Protein AF-A0AA39GQQ8-F1 (afdb_monomer_lite)

Radius of gyration: 33.59 Å; chains: 1; bounding box: 90×78×102 Å

Foldseek 3Di:
DPVVVVVVVVCVVPPPPPPVPLPQPAAEDEDQQFPDWDAAQFWIKTATDPVCCVPPLPVQFQKKKKKWWAFLAPPWDIDIDIDGCVVCSVVNIDMDGRGHGFTKTWIKIKMWTHDPRHIYIYMDIAMFHHHHPVRDTDPDQKDPWDFPDFAFFKTKIKIKGNDCHWKKKWKWQDDWPDDTADIDIDIDNHIDIDIDMGGRHHGFTWSFWIKIKMFRQGWDATPVGDIDGGHIDIDIDDGGRTHYDPPPPDDDDDDDDDDDDDDPPDPVVVVVVVVVLVPDPPDDDQDDLVNLVVVVVPDDPVCVLVQCVGPNSVPSNLVVLQLAWAWEWEWEPVDPLIKIWIFTDGPNHGPDIAAPVCVVVDQLLSHAHAEYEHDDDPDDPRIDRDDLVRVCVSCVSNHDPDAHAYEYADQDDPSCLPDAHQEYEYEYDPPDDLVSCQVSLVSNLPHLRHAYYAYHDDRPCVSCLVSVLSNLLHPRHQEYEDHADDPVSVVSSQVSCVVSPDLRHAYEHEDDPVVVVVCPDCVQVDDPDDDDDDDDDDDDDDDPPPDDPDHPHDHD

Sequence (556 aa):
MAPRLLILAIFLLFSPSEASVRYNQRLFVQTRAISFTDPTKHGFRIILDDDFLKNHLAPTLLPTLYVSAIPLKAGDPTVSRVIYPDTVNEEKQVTLNDLRERSWYFVCIEWENFNRHNETTGADCRVFRTLDRFGKSADSVVSDIEVADATSQLMTFRLRAHVDFPVRVSVSLQGGQAPLPATQNFVFRDSADLDVIFPFLRQDTNYGRLCVLEEPLVNGFTAMGRLVSGLRTEKCYFNDLKTKDYDIHTVVEASAFKSANSATFAALPLLALIAFVMTNSQQLPELSREIVERILLYVPRNELCKVFDVPNFADVARELFAERYDLQVTVNCNQTPWLFDFGLWDKEELENSIAPERFRSYRWKWLTLKKIKLTDFLHSLNCCPLEKSEFNRYIGQSVKTAPIDFVAEQPIPDFFHPLSFRSIKLVRKPNHADDTYKEFLKTQADSELLEKLEFVGEVDIQQFTDVLLKLFERPNFKELVLSTYDSELNQNLARSWLNCRDSSKTVQVPLSGDAFVELESPEFTSAPVAERNDRPSRLYDIDDNVISRNPRFRAS

Structure (mmCIF, N/CA/C/O backbone):
data_AF-A0AA39GQQ8-F1
#
_entry.id   AF-A0AA39GQQ8-F1
#
loop_
_atom_site.group_PDB
_atom_site.id
_atom_site.type_symbol
_atom_site.label_atom_id
_atom_site.label_alt_id
_atom_site.label_comp_id
_atom_site.label_asym_id
_atom_site.label_entity_id
_atom_site.label_seq_id
_atom_site.pdbx_PDB_ins_code
_atom_site.Cartn_x
_atom_site.Cartn_y
_atom_site.Cartn_z
_atom_site.occupancy
_atom_site.B_iso_or_equiv
_atom_site.auth_seq_id
_atom_site.auth_comp_id
_atom_site.auth_asym_id
_atom_site.auth_atom_id
_atom_site.pdbx_PDB_model_num
ATOM 1 N N . MET A 1 1 ? 2.060 45.130 -52.713 1.00 52.31 1 MET A N 1
ATOM 2 C CA . MET A 1 1 ? 1.960 43.649 -52.716 1.00 52.31 1 MET A CA 1
ATOM 3 C C . MET A 1 1 ? 2.765 42.968 -51.601 1.00 52.31 1 MET A C 1
ATOM 5 O O . MET A 1 1 ? 2.331 41.921 -51.147 1.00 52.31 1 MET A O 1
ATOM 9 N N . ALA A 1 2 ? 3.842 43.571 -51.080 1.00 52.16 2 ALA A N 1
ATOM 10 C CA . ALA A 1 2 ? 4.664 43.005 -49.998 1.00 52.16 2 ALA A CA 1
ATOM 11 C C . ALA A 1 2 ? 3.980 42.728 -48.628 1.00 52.16 2 ALA A C 1
ATOM 13 O O . ALA A 1 2 ? 4.310 41.711 -48.023 1.00 52.16 2 ALA A O 1
ATOM 14 N N . PRO A 1 3 ? 3.008 43.522 -48.119 1.00 54.03 3 PRO A N 1
ATOM 15 C CA . PRO A 1 3 ? 2.507 43.303 -46.754 1.00 54.03 3 PRO A CA 1
ATOM 16 C C . PRO A 1 3 ? 1.564 42.095 -46.624 1.00 54.03 3 PRO A C 1
ATOM 18 O O . PRO A 1 3 ? 1.388 41.570 -45.531 1.00 54.03 3 PRO A O 1
ATOM 21 N N . ARG A 1 4 ? 0.981 41.610 -47.731 1.00 50.81 4 ARG A N 1
ATOM 22 C CA . ARG A 1 4 ? 0.087 40.436 -47.715 1.00 50.81 4 ARG A CA 1
ATOM 23 C C . ARG A 1 4 ? 0.847 39.108 -47.658 1.00 50.81 4 ARG A C 1
ATOM 25 O O . ARG A 1 4 ? 0.346 38.162 -47.067 1.00 50.81 4 ARG A O 1
ATOM 32 N N . LEU A 1 5 ? 2.060 39.058 -48.213 1.00 57.44 5 LEU A N 1
ATOM 33 C CA . LEU A 1 5 ? 2.944 37.888 -48.137 1.00 57.44 5 LEU A CA 1
ATOM 34 C C . LEU A 1 5 ? 3.546 37.716 -46.737 1.00 57.44 5 LEU A C 1
ATOM 36 O O . LEU A 1 5 ? 3.676 36.590 -46.269 1.00 57.44 5 LEU A O 1
ATOM 40 N N . LEU A 1 6 ? 3.831 38.823 -46.041 1.00 62.25 6 LEU A N 1
ATOM 41 C CA . LEU A 1 6 ? 4.349 38.784 -44.672 1.00 62.25 6 LEU A CA 1
ATOM 42 C C . LEU A 1 6 ? 3.300 38.254 -43.678 1.00 62.25 6 LEU A C 1
ATOM 44 O O . LEU A 1 6 ? 3.618 37.431 -42.829 1.00 62.25 6 LEU A O 1
ATOM 48 N N . ILE A 1 7 ? 2.036 38.667 -43.824 1.00 66.56 7 ILE A N 1
ATOM 49 C CA . ILE A 1 7 ? 0.934 38.193 -42.970 1.00 66.56 7 ILE A CA 1
ATOM 50 C C . ILE A 1 7 ? 0.663 36.697 -43.194 1.00 66.56 7 ILE A C 1
ATOM 52 O O . ILE A 1 7 ? 0.421 35.976 -42.231 1.00 66.56 7 ILE A O 1
ATOM 56 N N . LEU A 1 8 ? 0.764 36.208 -44.435 1.00 57.41 8 LEU A N 1
ATOM 57 C CA . LEU A 1 8 ? 0.582 34.785 -44.742 1.00 57.41 8 LEU A CA 1
ATOM 58 C C . LEU A 1 8 ? 1.732 33.916 -44.205 1.00 57.41 8 LEU A C 1
ATOM 60 O O . LEU A 1 8 ? 1.489 32.823 -43.702 1.00 57.41 8 LEU A O 1
ATOM 64 N N . ALA A 1 9 ? 2.971 34.415 -44.265 1.00 61.28 9 ALA A N 1
ATOM 65 C CA . ALA A 1 9 ? 4.133 33.731 -43.699 1.00 61.28 9 ALA A CA 1
ATOM 66 C C . ALA A 1 9 ? 4.067 33.662 -42.163 1.00 61.28 9 ALA A C 1
ATOM 68 O O . ALA A 1 9 ? 4.388 32.631 -41.581 1.00 61.28 9 ALA A O 1
ATOM 69 N N . ILE A 1 10 ? 3.584 34.725 -41.512 1.00 64.50 10 ILE A N 1
ATOM 70 C CA . ILE A 1 10 ? 3.362 34.750 -40.060 1.00 64.50 10 ILE A CA 1
ATOM 71 C C . ILE A 1 10 ? 2.230 33.781 -39.681 1.00 64.50 10 ILE A C 1
ATOM 73 O O . ILE A 1 10 ? 2.395 32.997 -38.756 1.00 64.50 10 ILE A O 1
ATOM 77 N N . PHE A 1 11 ? 1.126 33.725 -40.433 1.00 54.22 11 PHE A N 1
ATOM 78 C CA . PHE A 1 11 ? 0.052 32.757 -40.161 1.00 54.22 11 PHE A CA 1
ATOM 79 C C . PHE A 1 11 ? 0.478 31.290 -40.335 1.00 54.22 11 PHE A C 1
ATOM 81 O O . PHE A 1 11 ? -0.008 30.444 -39.595 1.00 54.22 11 PHE A O 1
ATOM 88 N N . LEU A 1 12 ? 1.406 30.988 -41.250 1.00 54.75 12 LEU A N 1
ATOM 89 C CA . LEU A 1 12 ? 1.968 29.639 -41.418 1.00 54.75 12 LEU A CA 1
ATOM 90 C C . LEU A 1 12 ? 3.014 29.279 -40.347 1.00 54.75 12 LEU A C 1
ATOM 92 O O . LEU A 1 12 ? 3.186 28.103 -40.036 1.00 54.75 12 LEU A O 1
ATOM 96 N N . LEU A 1 13 ? 3.689 30.273 -39.758 1.00 53.31 13 LEU A N 1
ATOM 97 C CA . LEU A 1 13 ? 4.627 30.084 -38.642 1.00 53.31 13 LEU A CA 1
ATOM 98 C C . LEU A 1 13 ? 3.926 29.999 -37.273 1.00 53.31 13 LEU A C 1
ATOM 100 O O . LEU A 1 13 ? 4.504 29.454 -36.338 1.00 53.31 13 LEU A O 1
ATOM 104 N N . PHE A 1 14 ? 2.694 30.511 -37.161 1.00 48.62 14 PHE A N 1
ATOM 105 C CA . PHE A 1 14 ? 1.877 30.482 -35.939 1.00 48.62 14 PHE A CA 1
ATOM 106 C C . PHE A 1 14 ? 0.667 29.544 -36.008 1.00 48.62 14 PHE A C 1
ATOM 108 O O . PHE A 1 14 ? -0.090 29.468 -35.040 1.00 48.62 14 PHE A O 1
ATOM 115 N N . SER A 1 15 ? 0.468 28.803 -37.102 1.00 39.72 15 SER A N 1
ATOM 116 C CA . SER A 1 15 ? -0.412 27.636 -37.056 1.00 39.72 15 SER A CA 1
ATOM 117 C C . SER A 1 15 ? 0.171 26.659 -36.034 1.00 39.72 15 SER A C 1
ATOM 119 O O . SER A 1 15 ? 1.296 26.200 -36.248 1.00 39.72 15 SER A O 1
ATOM 121 N N . PRO A 1 16 ? -0.538 26.340 -34.934 1.00 38.41 16 PRO A N 1
ATOM 122 C CA . PRO A 1 16 ? -0.115 25.256 -34.074 1.00 38.41 16 PRO A CA 1
ATOM 123 C C . PRO A 1 16 ? -0.093 24.023 -34.967 1.00 38.41 16 PRO A C 1
ATOM 125 O O . PRO A 1 16 ? -1.130 23.561 -35.446 1.00 38.41 16 PRO A O 1
ATOM 128 N N . SER A 1 17 ? 1.099 23.506 -35.246 1.00 39.16 17 SER A N 1
ATOM 129 C CA . SER A 1 17 ? 1.215 22.106 -35.580 1.00 39.16 17 SER A CA 1
ATOM 130 C C . SER A 1 17 ? 0.754 21.374 -34.329 1.00 39.16 17 SER A C 1
ATOM 132 O O . SER A 1 17 ? 1.540 21.045 -33.444 1.00 39.16 17 SER A O 1
ATOM 134 N N . GLU A 1 18 ? -0.548 21.113 -34.248 1.00 36.72 18 GLU A N 1
ATOM 135 C CA . GLU A 1 18 ? -1.034 19.931 -33.566 1.00 36.72 18 GLU A CA 1
ATOM 136 C C . GLU A 1 18 ? -0.432 18.753 -34.334 1.00 36.72 18 GLU A C 1
ATOM 138 O O . GLU A 1 18 ? -1.057 18.100 -35.169 1.00 36.72 18 GLU A O 1
ATOM 143 N N . ALA A 1 19 ? 0.846 18.488 -34.063 1.00 31.02 19 ALA A N 1
ATOM 144 C CA . ALA A 1 19 ? 1.326 17.137 -34.031 1.00 31.02 19 ALA A CA 1
ATOM 145 C C . ALA A 1 19 ? 0.421 16.460 -33.004 1.00 31.02 19 ALA A C 1
ATOM 147 O O . ALA A 1 19 ? 0.676 16.479 -31.803 1.00 31.02 19 ALA A O 1
ATOM 148 N N . SER A 1 20 ? -0.698 15.924 -33.495 1.00 36.12 20 SER A N 1
ATOM 149 C CA . SER A 1 20 ? -1.361 14.790 -32.891 1.00 36.12 20 SER A CA 1
ATOM 150 C C . SER A 1 20 ? -0.263 13.755 -32.778 1.00 36.12 20 SER A C 1
ATOM 152 O O . SER A 1 20 ? 0.023 13.002 -33.712 1.00 36.12 20 SER A O 1
ATOM 154 N N . VAL A 1 21 ? 0.431 13.776 -31.647 1.00 36.12 21 VAL A N 1
ATOM 155 C CA . VAL A 1 21 ? 1.201 12.630 -31.257 1.00 36.12 21 VAL A CA 1
ATOM 156 C C . VAL A 1 21 ? 0.129 11.602 -30.962 1.00 36.12 21 VAL A C 1
ATOM 158 O O . VAL A 1 21 ? -0.447 11.568 -29.878 1.00 36.12 21 VAL A O 1
ATOM 161 N N . ARG A 1 22 ? -0.219 10.818 -31.985 1.00 36.78 22 ARG A N 1
ATOM 162 C CA . ARG A 1 22 ? -0.913 9.545 -31.838 1.00 36.78 22 ARG A CA 1
ATOM 163 C C . ARG A 1 22 ? 0.037 8.610 -31.091 1.00 36.78 22 ARG A C 1
ATOM 165 O O . ARG A 1 22 ? 0.513 7.626 -31.639 1.00 36.78 22 ARG A O 1
ATOM 172 N N . TYR A 1 23 ? 0.376 8.954 -29.852 1.00 40.44 23 TYR A N 1
ATOM 173 C CA . TYR A 1 23 ? 0.745 7.947 -28.887 1.00 40.44 23 TYR A CA 1
ATOM 174 C C . TYR A 1 23 ? -0.540 7.161 -28.673 1.00 40.44 23 TYR A C 1
ATOM 176 O O . TYR A 1 23 ? -1.532 7.717 -28.202 1.00 40.44 23 TYR A O 1
ATOM 184 N N . ASN A 1 24 ? -0.539 5.900 -29.099 1.00 46.16 24 ASN A N 1
ATOM 185 C CA . ASN A 1 24 ? -1.505 4.907 -28.655 1.00 46.16 24 ASN A CA 1
ATOM 186 C C . ASN A 1 24 ? -1.474 4.915 -27.119 1.00 46.16 24 ASN A C 1
ATOM 188 O O . ASN A 1 24 ? -0.644 4.248 -26.505 1.00 46.16 24 ASN A O 1
ATOM 192 N N . GLN A 1 25 ? -2.308 5.735 -26.479 1.00 54.31 25 GLN A N 1
ATOM 193 C CA . GLN A 1 25 ? -2.474 5.676 -25.037 1.00 54.31 25 GLN A CA 1
ATOM 194 C C . GLN A 1 25 ? -3.089 4.314 -24.740 1.00 54.31 25 GLN A C 1
ATOM 196 O O . GLN A 1 25 ? -4.201 4.022 -25.181 1.00 54.31 25 GLN A O 1
ATOM 201 N N . ARG A 1 26 ? -2.339 3.470 -24.028 1.00 66.38 26 ARG A N 1
ATOM 202 C CA . ARG A 1 26 ? -2.846 2.198 -23.523 1.00 66.38 26 ARG A CA 1
ATOM 203 C C . ARG A 1 26 ? -3.948 2.497 -22.519 1.00 66.38 26 ARG A C 1
ATOM 205 O O . ARG A 1 26 ? -3.673 2.919 -21.399 1.00 66.38 26 ARG A O 1
ATOM 212 N N . LEU A 1 27 ? -5.195 2.316 -22.930 1.00 78.00 27 LEU A N 1
ATOM 213 C CA . LEU A 1 27 ? -6.349 2.543 -22.074 1.00 78.00 27 LEU A CA 1
ATOM 214 C C . LEU A 1 27 ? -6.489 1.355 -21.119 1.00 78.00 27 LEU A C 1
ATOM 216 O O . LEU A 1 27 ? -6.620 0.212 -21.561 1.00 78.00 27 LEU A O 1
ATOM 220 N N . PHE A 1 28 ? -6.470 1.616 -19.813 1.00 80.75 28 PHE A N 1
ATOM 221 C CA . PHE A 1 28 ? -6.793 0.587 -18.832 1.00 80.75 28 PHE A CA 1
ATOM 222 C C . PHE A 1 28 ? -8.311 0.431 -18.726 1.00 80.75 28 PHE A C 1
ATOM 224 O O . PHE A 1 28 ? -9.026 1.404 -18.490 1.00 80.75 28 PHE A O 1
ATOM 231 N N . VAL A 1 29 ? -8.798 -0.794 -18.891 1.00 82.94 29 VAL A N 1
ATOM 232 C CA . VAL A 1 29 ? -10.215 -1.132 -18.815 1.00 82.94 29 VAL A CA 1
ATOM 233 C C . VAL A 1 29 ? -10.417 -2.093 -17.653 1.00 82.94 29 VAL A C 1
ATOM 235 O O . VAL A 1 29 ? -9.929 -3.222 -17.664 1.00 82.94 29 VAL A O 1
ATOM 238 N N . GLN A 1 30 ? -11.161 -1.645 -16.644 1.00 82.00 30 GLN A N 1
ATOM 239 C CA . GLN A 1 30 ? -11.599 -2.513 -15.561 1.00 82.00 30 GLN A CA 1
ATOM 240 C C . GLN A 1 30 ? -12.846 -3.268 -16.024 1.00 82.00 30 GLN A C 1
ATOM 242 O O . GLN A 1 30 ? -13.908 -2.686 -16.235 1.00 82.00 30 GLN A O 1
ATOM 247 N N . THR A 1 31 ? -12.717 -4.572 -16.237 1.00 86.56 31 THR A N 1
ATOM 248 C CA . THR A 1 31 ? -13.817 -5.443 -16.663 1.00 86.56 31 THR A CA 1
ATOM 249 C C . THR A 1 31 ? -13.710 -6.769 -15.940 1.00 86.56 31 THR A C 1
ATOM 251 O O . THR A 1 31 ? -12.617 -7.241 -15.636 1.00 86.56 31 THR A O 1
ATOM 254 N N . ARG A 1 32 ? -14.865 -7.358 -15.638 1.00 91.56 32 ARG A N 1
ATOM 255 C CA . ARG A 1 32 ? -14.950 -8.680 -15.036 1.00 91.56 32 ARG A CA 1
ATOM 256 C C . ARG A 1 32 ? -14.588 -9.727 -16.089 1.00 91.56 32 ARG A C 1
ATOM 258 O O . ARG A 1 32 ? -15.386 -9.984 -16.979 1.00 91.56 32 ARG A O 1
ATOM 265 N N . ALA A 1 33 ? -13.404 -10.318 -15.980 1.00 91.56 33 ALA A N 1
ATOM 266 C CA . ALA A 1 33 ? -12.956 -11.376 -16.884 1.00 91.56 33 ALA A CA 1
ATOM 267 C C . ALA A 1 33 ? -13.281 -12.773 -16.339 1.00 91.56 33 ALA A C 1
ATOM 269 O O . ALA A 1 33 ? -13.538 -13.696 -17.109 1.00 91.56 33 ALA A O 1
ATOM 270 N N . ILE A 1 34 ? -13.296 -12.934 -15.012 1.00 92.56 34 ILE A N 1
ATOM 271 C CA . ILE A 1 34 ? -13.570 -14.209 -14.349 1.00 92.56 34 ILE A CA 1
ATOM 272 C C . ILE A 1 34 ? -15.077 -14.325 -14.092 1.00 92.56 34 ILE A C 1
ATOM 274 O O . ILE A 1 34 ? -15.651 -13.607 -13.256 1.00 92.56 34 ILE A O 1
ATOM 278 N N . SER A 1 35 ? -15.729 -15.272 -14.762 1.00 92.62 35 SER A N 1
ATOM 279 C CA . SER A 1 35 ? -17.107 -15.642 -14.436 1.00 92.62 35 SER A CA 1
ATOM 280 C C . SER A 1 35 ? -17.116 -16.472 -13.154 1.00 92.62 35 SER A C 1
ATOM 282 O O . SER A 1 35 ? -17.633 -16.020 -12.122 1.00 92.62 35 SER A O 1
ATOM 284 N N . PHE A 1 36 ? -16.432 -17.619 -13.201 1.00 91.00 36 PHE A N 1
ATOM 285 C CA . PHE A 1 36 ? -16.358 -18.623 -12.142 1.00 91.00 36 PHE A CA 1
ATOM 286 C C . PHE A 1 36 ? -14.981 -19.301 -12.122 1.00 91.00 36 PHE A C 1
ATOM 288 O O . PHE A 1 36 ? -14.338 -19.427 -13.161 1.00 91.00 36 PHE A O 1
ATOM 295 N N . THR A 1 37 ? -14.548 -19.778 -10.955 1.00 92.56 37 THR A N 1
ATOM 296 C CA . THR A 1 37 ? -13.305 -20.545 -10.804 1.00 92.56 37 THR A CA 1
ATOM 297 C C . THR A 1 37 ? -13.603 -21.845 -10.077 1.00 92.56 37 THR A C 1
ATOM 299 O O . THR A 1 37 ? -14.074 -21.822 -8.943 1.00 92.56 37 THR A O 1
ATOM 302 N N . ASP A 1 38 ? -13.288 -22.966 -10.718 1.00 92.81 38 ASP A N 1
ATOM 303 C CA . ASP A 1 38 ? -13.370 -24.304 -10.146 1.00 92.81 38 ASP A CA 1
ATOM 304 C C . ASP A 1 38 ? -11.991 -24.715 -9.589 1.00 92.81 38 ASP A C 1
ATOM 306 O O . ASP A 1 38 ? -11.040 -24.908 -10.361 1.00 92.81 38 ASP A O 1
ATOM 310 N N . PRO A 1 39 ? -11.811 -24.779 -8.259 1.00 93.94 39 PRO A N 1
ATOM 311 C CA . PRO A 1 39 ? -10.553 -25.199 -7.664 1.00 93.94 39 PRO A CA 1
ATOM 312 C C . PRO A 1 39 ? -10.330 -26.700 -7.853 1.00 93.94 39 PRO A C 1
ATOM 314 O O . PRO A 1 39 ? -11.209 -27.522 -7.628 1.00 93.94 39 PRO A O 1
ATOM 317 N N . THR A 1 40 ? -9.099 -27.072 -8.185 1.00 93.94 40 THR A N 1
ATOM 318 C CA . THR A 1 40 ? -8.633 -28.464 -8.211 1.00 93.94 40 THR A CA 1
ATOM 319 C C . THR A 1 40 ? -7.599 -28.677 -7.101 1.00 93.94 40 THR A C 1
ATOM 321 O O . THR A 1 40 ? -7.210 -27.732 -6.410 1.00 93.94 40 THR A O 1
ATOM 324 N N . LYS A 1 41 ? -7.127 -29.915 -6.904 1.00 92.69 41 LYS A N 1
ATOM 325 C CA . LYS A 1 41 ? -6.067 -30.201 -5.919 1.00 92.69 41 LYS A CA 1
ATOM 326 C C . LYS A 1 41 ? -4.773 -29.442 -6.213 1.00 92.69 41 LYS A C 1
ATOM 328 O O . LYS A 1 41 ? -4.154 -28.917 -5.299 1.00 92.69 41 LYS A O 1
ATOM 333 N N . HIS A 1 42 ? -4.400 -29.334 -7.486 1.00 93.75 42 HIS A N 1
ATOM 334 C CA . HIS A 1 42 ? -3.113 -28.769 -7.905 1.00 93.75 42 HIS A CA 1
ATOM 335 C C . HIS A 1 42 ? -3.265 -27.558 -8.821 1.00 93.75 42 HIS A C 1
ATOM 337 O O . HIS A 1 42 ? -2.403 -27.306 -9.661 1.00 93.75 42 HIS A O 1
ATOM 343 N N . GLY A 1 43 ? -4.375 -26.828 -8.730 1.00 94.56 43 GLY A N 1
ATOM 344 C CA . GLY A 1 43 ? -4.692 -25.872 -9.779 1.00 94.56 43 GLY A CA 1
ATOM 345 C C . GLY A 1 43 ? -6.074 -25.249 -9.707 1.00 94.56 43 GLY A C 1
ATOM 346 O O . GLY A 1 43 ? -6.845 -25.514 -8.787 1.00 94.56 43 GLY A O 1
ATOM 347 N N . PHE A 1 44 ? -6.411 -24.499 -10.749 1.00 95.25 44 PHE A N 1
ATOM 348 C CA . PHE A 1 44 ? -7.706 -23.860 -10.948 1.00 95.25 44 PHE A CA 1
ATOM 349 C C . PHE A 1 44 ? -8.154 -24.016 -12.399 1.00 95.25 44 PHE A C 1
ATOM 351 O O . PHE A 1 44 ? -7.365 -23.803 -13.320 1.00 95.25 44 PHE A O 1
ATOM 358 N N . ARG A 1 45 ? -9.433 -24.325 -12.605 1.00 93.62 45 ARG A N 1
ATOM 359 C CA . ARG A 1 45 ? -10.111 -24.218 -13.897 1.00 93.62 45 ARG A CA 1
ATOM 360 C C . ARG A 1 45 ? -10.970 -22.957 -13.873 1.00 93.62 45 ARG A C 1
ATOM 362 O O . ARG A 1 45 ? -11.980 -22.885 -13.186 1.00 93.62 45 ARG A O 1
ATOM 369 N N . ILE A 1 46 ? -10.529 -21.940 -14.594 1.00 94.19 46 ILE A N 1
ATOM 370 C CA . ILE A 1 46 ? -11.117 -20.602 -14.617 1.00 94.19 46 ILE A CA 1
ATOM 371 C C . ILE A 1 46 ? -12.027 -20.513 -15.836 1.00 94.19 46 ILE A C 1
ATOM 373 O O . ILE A 1 46 ? -11.566 -20.712 -16.954 1.00 94.19 46 ILE A O 1
ATOM 377 N N . ILE A 1 47 ? -13.304 -20.214 -15.628 1.00 92.38 47 ILE A N 1
ATOM 378 C CA . ILE A 1 47 ? -14.285 -19.974 -16.687 1.00 92.38 47 ILE A CA 1
ATOM 379 C C . ILE A 1 47 ? -14.360 -18.466 -16.922 1.00 92.38 47 ILE A C 1
ATOM 381 O O . ILE A 1 47 ? -14.614 -17.690 -15.992 1.00 92.38 47 ILE A O 1
ATOM 385 N N . LEU A 1 48 ? -14.124 -18.058 -18.166 1.00 92.50 48 LEU A N 1
ATOM 386 C CA . LEU A 1 48 ? -14.128 -16.657 -18.565 1.00 92.50 48 LEU A CA 1
ATOM 387 C C . LEU A 1 48 ? -15.555 -16.159 -18.805 1.00 92.50 48 LEU A C 1
ATOM 389 O O . LEU A 1 48 ? -16.448 -16.922 -19.167 1.00 92.50 48 LEU A O 1
ATOM 393 N N . ASP A 1 49 ? -15.767 -14.871 -18.559 1.00 93.19 49 ASP A N 1
ATOM 394 C CA . ASP A 1 49 ? -17.048 -14.210 -18.790 1.00 93.19 49 ASP A CA 1
ATOM 395 C C . 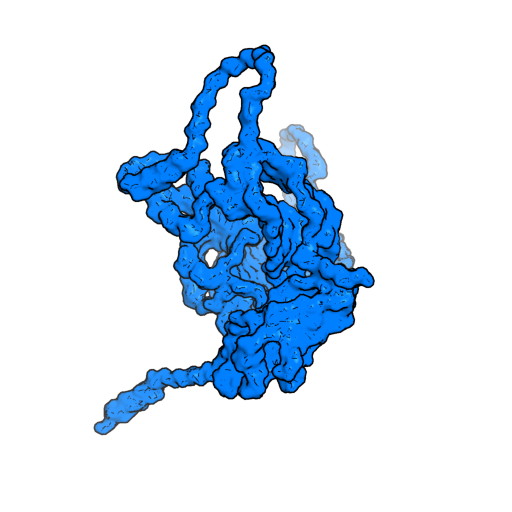ASP A 1 49 ? -17.351 -14.058 -20.295 1.00 93.19 49 ASP A C 1
ATOM 397 O O . ASP A 1 49 ? -16.465 -13.761 -21.101 1.00 93.19 49 ASP A O 1
ATOM 401 N N . ASP A 1 50 ? -18.609 -14.285 -20.682 1.00 89.25 50 ASP A N 1
ATOM 402 C CA . ASP A 1 50 ? -19.036 -14.272 -22.085 1.00 89.25 50 ASP A CA 1
ATOM 403 C C . ASP A 1 50 ? -18.947 -12.874 -22.712 1.00 89.25 50 ASP A C 1
ATOM 405 O O . ASP A 1 50 ? -18.540 -12.736 -23.872 1.00 89.25 50 ASP A O 1
ATOM 409 N N . ASP A 1 51 ? -19.281 -11.829 -21.950 1.00 89.69 51 ASP A N 1
ATOM 410 C CA . ASP A 1 51 ? -19.177 -10.449 -22.422 1.00 89.69 51 ASP A CA 1
ATOM 411 C C . ASP A 1 51 ? -17.710 -10.035 -22.528 1.00 89.69 51 ASP A C 1
ATOM 413 O O . ASP A 1 51 ? -17.322 -9.346 -23.477 1.00 89.69 51 ASP A O 1
ATOM 417 N N . PHE A 1 52 ? -16.871 -10.504 -21.603 1.00 90.31 52 PHE A N 1
ATOM 418 C CA . PHE A 1 52 ? -15.426 -10.316 -21.686 1.00 90.31 52 PHE A CA 1
ATOM 419 C C . PHE A 1 52 ? -14.838 -10.944 -22.956 1.00 90.31 52 PHE A C 1
ATOM 421 O O . PHE A 1 52 ? -14.140 -10.264 -23.712 1.00 90.31 52 PHE A O 1
ATOM 428 N N . LEU A 1 53 ? -15.166 -12.209 -23.236 1.00 88.25 53 LEU A N 1
ATOM 429 C CA . LEU A 1 53 ? -14.708 -12.906 -24.440 1.00 88.25 53 LEU A CA 1
ATOM 430 C C . LEU A 1 53 ? -15.112 -12.150 -25.710 1.00 88.25 53 LEU A C 1
ATOM 432 O O . LEU A 1 53 ? -14.281 -11.889 -26.580 1.00 88.25 53 LEU A O 1
ATOM 436 N N . LYS A 1 54 ? -16.379 -11.734 -25.787 1.00 85.62 54 LYS A N 1
ATOM 437 C CA . LYS A 1 54 ? -16.936 -11.049 -26.955 1.00 85.62 54 LYS A CA 1
ATOM 438 C C . LYS A 1 54 ? -16.340 -9.660 -27.185 1.00 85.62 54 LYS A C 1
ATOM 440 O O . LYS A 1 54 ? -16.103 -9.289 -28.333 1.00 85.62 54 LYS A O 1
ATOM 445 N N . ASN A 1 55 ? -16.140 -8.882 -26.124 1.00 85.50 55 ASN A N 1
ATOM 446 C CA . ASN A 1 55 ? -15.771 -7.469 -26.241 1.00 85.50 55 ASN A CA 1
ATOM 447 C C . ASN A 1 55 ? -14.257 -7.236 -26.184 1.00 85.50 55 ASN A C 1
ATOM 449 O O . ASN A 1 55 ? -13.776 -6.242 -26.727 1.00 85.50 55 ASN A O 1
ATOM 453 N N . HIS A 1 56 ? -13.511 -8.140 -25.544 1.00 84.69 56 HIS A N 1
ATOM 454 C CA . HIS A 1 56 ? -12.082 -7.963 -25.295 1.00 84.69 56 HIS A CA 1
ATOM 455 C C . HIS A 1 56 ? -11.212 -9.075 -25.873 1.00 84.69 56 HIS A C 1
ATOM 457 O O . HIS A 1 56 ? -10.074 -8.782 -26.209 1.00 84.69 56 HIS A O 1
ATOM 463 N N . LEU A 1 57 ? -11.714 -10.297 -26.067 1.00 84.12 57 LEU A N 1
ATOM 464 C CA . LEU A 1 57 ? -10.935 -11.387 -26.676 1.00 84.12 57 LEU A CA 1
ATOM 465 C C . LEU A 1 57 ? -11.367 -11.730 -28.111 1.00 84.12 57 LEU A C 1
ATOM 467 O O . LEU A 1 57 ? -10.991 -12.772 -28.653 1.00 84.12 57 LEU A O 1
ATOM 471 N N . ALA A 1 58 ? -12.117 -10.834 -28.758 1.00 79.88 58 ALA A N 1
ATOM 472 C CA . ALA A 1 58 ? -12.493 -10.993 -30.155 1.00 79.88 58 ALA A CA 1
ATOM 473 C C . ALA A 1 58 ? -11.240 -11.132 -31.050 1.00 79.88 58 ALA A C 1
ATOM 475 O O . ALA A 1 58 ? -10.318 -10.320 -30.921 1.00 79.88 58 ALA A O 1
ATOM 476 N N . PRO A 1 59 ? -11.210 -12.077 -32.014 1.00 76.00 59 PRO A N 1
ATOM 477 C CA . PRO A 1 59 ? -10.049 -12.293 -32.890 1.00 76.00 59 PRO A CA 1
ATOM 478 C C . PRO A 1 59 ? -9.584 -11.039 -33.646 1.00 76.00 59 PRO A C 1
ATOM 480 O O . PRO A 1 59 ? -8.411 -10.889 -33.975 1.00 76.00 59 PRO A O 1
ATOM 483 N N . THR A 1 60 ? -10.497 -10.097 -33.893 1.00 74.75 60 THR A N 1
ATOM 484 C CA . THR A 1 60 ? -10.217 -8.812 -34.550 1.00 74.75 60 THR A CA 1
ATOM 485 C C . THR A 1 60 ? -9.318 -7.875 -33.738 1.00 74.75 60 THR A C 1
ATOM 487 O O . THR A 1 60 ? -8.815 -6.902 -34.297 1.00 74.75 60 THR A O 1
ATOM 490 N N . LEU A 1 61 ? -9.122 -8.137 -32.443 1.00 73.62 61 LEU A N 1
ATOM 491 C CA . LEU A 1 61 ? -8.380 -7.284 -31.510 1.00 73.62 61 LEU A CA 1
ATOM 492 C C . LEU A 1 61 ? -6.960 -7.785 -31.202 1.00 73.62 61 LEU A C 1
ATOM 494 O O . LEU A 1 61 ? -6.281 -7.165 -30.385 1.00 73.62 61 LEU A O 1
ATOM 498 N N . LEU A 1 62 ? -6.533 -8.891 -31.828 1.00 79.75 62 LEU A N 1
ATOM 499 C CA . LEU A 1 62 ? -5.252 -9.570 -31.576 1.00 79.75 62 LEU A CA 1
ATOM 500 C C . LEU A 1 62 ? -4.922 -9.668 -30.070 1.00 79.75 62 LEU A C 1
ATOM 502 O O . LEU A 1 62 ? -3.897 -9.141 -29.626 1.00 79.75 62 LEU A O 1
ATOM 506 N N . PRO A 1 63 ? -5.808 -10.274 -29.260 1.00 85.00 63 PRO A N 1
ATOM 507 C CA . PRO A 1 63 ? -5.676 -10.218 -27.815 1.00 85.00 63 PRO A CA 1
ATOM 508 C C . PRO A 1 63 ? -4.577 -11.164 -27.324 1.00 85.00 63 PRO A C 1
ATOM 510 O O . PRO A 1 63 ? -4.373 -12.243 -27.877 1.00 85.00 63 PRO A O 1
ATOM 513 N N . THR A 1 64 ? -3.903 -10.794 -26.241 1.00 88.62 64 THR A N 1
ATOM 514 C CA . THR A 1 64 ? -3.018 -11.681 -25.477 1.00 88.62 64 THR A CA 1
ATOM 515 C C . THR A 1 64 ? -3.531 -11.766 -24.049 1.00 88.62 64 THR A C 1
ATOM 517 O O . THR A 1 64 ? -3.726 -10.738 -23.404 1.00 88.62 64 THR A O 1
ATOM 520 N N . LEU A 1 65 ? -3.762 -12.985 -23.561 1.00 90.94 65 LEU A N 1
ATOM 521 C CA . LEU A 1 65 ? -4.244 -13.246 -22.209 1.00 90.94 65 LEU A CA 1
ATOM 522 C C . LEU A 1 65 ? -3.081 -13.709 -21.328 1.00 90.94 65 LEU A C 1
ATOM 524 O O . LEU A 1 65 ? -2.339 -14.622 -21.684 1.00 90.94 65 LEU A O 1
ATOM 528 N N . TYR A 1 66 ? -2.956 -13.118 -20.152 1.00 93.06 66 TYR A N 1
ATOM 529 C CA . TYR A 1 66 ? -1.986 -13.473 -19.131 1.00 93.06 66 TYR A CA 1
ATOM 530 C C . TYR A 1 66 ? -2.739 -13.980 -17.910 1.00 93.06 66 TYR A C 1
ATOM 532 O O . TYR A 1 66 ? -3.639 -13.318 -17.399 1.00 93.06 66 TYR A O 1
ATOM 540 N N . VAL A 1 67 ? -2.390 -15.172 -17.444 1.00 94.12 67 VAL A N 1
ATOM 541 C CA . VAL A 1 67 ? -3.083 -15.821 -16.333 1.00 94.12 67 VAL A CA 1
ATOM 542 C C . VAL A 1 67 ? -2.070 -16.207 -15.273 1.00 94.12 67 VAL A C 1
ATOM 544 O O . VAL A 1 67 ? -1.122 -16.932 -15.568 1.00 94.12 67 VAL A O 1
ATOM 547 N N . SER A 1 68 ? -2.268 -15.731 -14.045 1.00 95.31 68 SER A N 1
ATOM 548 C CA . SER A 1 68 ? -1.324 -15.917 -12.938 1.00 95.31 68 SER A CA 1
ATOM 549 C C . SER A 1 68 ? -2.011 -16.459 -11.692 1.00 95.31 68 SER A C 1
ATOM 551 O O . SER A 1 68 ? -3.060 -15.958 -11.299 1.00 95.31 68 SER A O 1
ATOM 553 N N . ALA A 1 69 ? -1.383 -17.437 -11.042 1.00 96.75 69 ALA A N 1
ATOM 554 C CA . ALA A 1 69 ? -1.637 -17.836 -9.663 1.00 96.75 69 ALA A CA 1
ATOM 555 C C . ALA A 1 69 ? -0.427 -17.448 -8.810 1.00 96.75 69 ALA A C 1
ATOM 557 O O . ALA A 1 69 ? 0.661 -18.005 -8.966 1.00 96.75 69 ALA A O 1
ATOM 558 N N . ILE A 1 70 ? -0.626 -16.486 -7.916 1.00 96.12 70 ILE A N 1
ATOM 559 C CA . ILE A 1 70 ? 0.406 -15.917 -7.050 1.00 96.12 70 ILE A CA 1
ATOM 560 C C . ILE A 1 70 ? 0.129 -16.389 -5.620 1.00 96.12 70 ILE A C 1
ATOM 562 O O . ILE A 1 70 ? -0.956 -16.120 -5.107 1.00 96.12 70 ILE A O 1
ATOM 566 N N . PRO A 1 71 ? 1.049 -17.106 -4.967 1.00 95.44 71 PRO A N 1
ATOM 567 C CA . PRO A 1 71 ? 0.797 -17.690 -3.658 1.00 95.44 71 PRO A CA 1
ATOM 568 C C . PRO A 1 71 ? 0.738 -16.629 -2.560 1.00 95.44 71 PRO A C 1
ATOM 570 O O . PRO A 1 71 ? 1.539 -15.698 -2.537 1.00 95.44 71 PRO A O 1
ATOM 573 N N . LEU A 1 72 ? -0.169 -16.817 -1.601 1.00 94.44 72 LEU A N 1
ATOM 574 C CA . LEU A 1 72 ? -0.191 -16.015 -0.371 1.00 94.44 72 LEU A CA 1
ATOM 575 C C . LEU A 1 72 ? 0.812 -16.535 0.663 1.00 94.44 72 LEU A C 1
ATOM 577 O O . LEU A 1 72 ? 1.282 -15.792 1.519 1.00 94.44 72 LEU A O 1
ATOM 581 N N . LYS A 1 73 ? 1.167 -17.817 0.578 1.00 93.19 73 LYS A N 1
ATOM 582 C CA . LYS A 1 73 ? 2.150 -18.445 1.452 1.00 93.19 73 LYS A CA 1
ATOM 583 C C . LYS A 1 73 ? 3.559 -18.299 0.886 1.00 93.19 73 LYS A C 1
ATOM 585 O O . LYS A 1 73 ? 3.812 -18.611 -0.277 1.00 93.19 73 LYS A O 1
ATOM 590 N N . ALA A 1 74 ? 4.502 -17.894 1.731 1.00 86.88 74 ALA A N 1
ATOM 591 C CA . ALA A 1 74 ? 5.908 -17.834 1.350 1.00 86.88 74 ALA A CA 1
ATOM 592 C C . ALA A 1 74 ? 6.454 -19.231 0.987 1.00 86.88 74 ALA A C 1
ATOM 594 O O . ALA A 1 74 ? 6.244 -20.204 1.711 1.00 86.88 74 ALA A O 1
ATOM 595 N N . GLY A 1 75 ? 7.190 -19.319 -0.125 1.00 86.00 75 GLY A N 1
ATOM 596 C CA . GLY A 1 75 ? 7.835 -20.556 -0.587 1.00 86.00 75 GLY A CA 1
ATOM 597 C C . GLY A 1 75 ? 6.950 -21.494 -1.419 1.00 86.00 75 GLY A C 1
ATOM 598 O O . GLY A 1 75 ? 7.420 -22.556 -1.838 1.00 86.00 75 GLY A O 1
ATOM 599 N N . ASP A 1 76 ? 5.694 -21.125 -1.670 1.00 90.94 76 ASP A N 1
ATOM 600 C CA . ASP A 1 76 ? 4.851 -21.770 -2.679 1.00 90.94 76 ASP A CA 1
ATOM 601 C C . ASP A 1 76 ? 5.199 -21.228 -4.087 1.00 90.94 76 ASP A C 1
ATOM 603 O O . ASP A 1 76 ? 5.761 -20.137 -4.205 1.00 90.94 76 ASP A O 1
ATOM 607 N N . PRO A 1 77 ? 4.925 -21.981 -5.170 1.00 88.19 77 PRO A N 1
ATOM 608 C CA . PRO A 1 77 ? 5.266 -21.552 -6.524 1.00 88.19 77 PRO A CA 1
ATOM 609 C C . PRO A 1 77 ? 4.261 -20.532 -7.074 1.00 88.19 77 PRO A C 1
ATOM 611 O O . PRO A 1 77 ? 3.050 -20.707 -6.935 1.00 88.19 77 PRO A O 1
ATOM 614 N N . THR A 1 78 ? 4.767 -19.513 -7.769 1.00 92.12 78 THR A N 1
ATOM 615 C CA . THR A 1 78 ? 3.965 -18.683 -8.680 1.00 92.12 78 THR A CA 1
ATOM 616 C C . THR A 1 78 ? 3.877 -19.381 -10.030 1.00 92.12 78 THR A C 1
ATOM 618 O O . THR A 1 78 ? 4.905 -19.742 -10.603 1.00 92.12 78 THR A O 1
ATOM 621 N N . VAL A 1 79 ? 2.668 -19.539 -10.565 1.00 93.44 79 VAL A N 1
ATOM 622 C CA . VAL A 1 79 ? 2.451 -20.092 -11.909 1.00 93.44 79 VAL A CA 1
ATOM 623 C C . VAL A 1 79 ? 1.826 -19.022 -12.782 1.00 93.44 79 VAL A C 1
ATOM 625 O O . VAL A 1 79 ? 0.767 -18.498 -12.456 1.00 93.44 79 VAL A O 1
ATOM 628 N N . SER A 1 80 ? 2.465 -18.730 -13.911 1.00 91.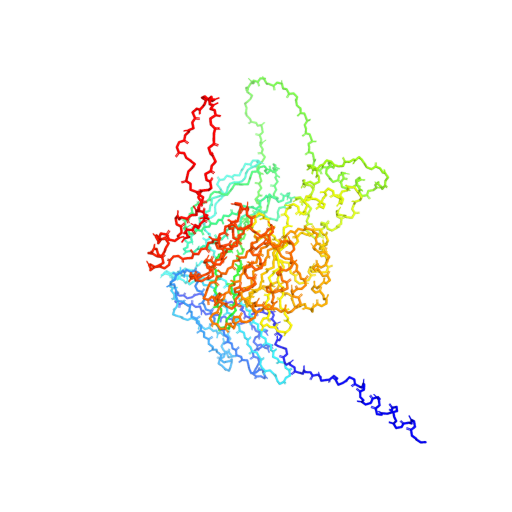94 80 SER A N 1
ATOM 629 C CA . SER A 1 80 ? 1.984 -17.767 -14.900 1.00 91.94 80 SER A CA 1
ATOM 630 C C . SER A 1 80 ? 1.969 -18.403 -16.284 1.00 91.94 80 SER A C 1
ATOM 632 O O . SER A 1 80 ? 2.898 -19.125 -16.646 1.00 91.94 80 SER A O 1
ATOM 634 N N . ARG A 1 81 ? 0.921 -18.142 -17.065 1.00 90.06 81 ARG A N 1
ATOM 635 C CA . ARG A 1 81 ? 0.762 -18.628 -18.440 1.00 90.06 81 ARG A CA 1
ATOM 636 C C . ARG A 1 81 ? 0.332 -17.490 -19.353 1.00 90.06 81 ARG A C 1
ATOM 638 O O . ARG A 1 81 ? -0.512 -16.681 -18.980 1.00 90.06 81 ARG A O 1
ATOM 645 N N . VAL A 1 82 ? 0.905 -17.465 -20.551 1.00 88.88 82 VAL A N 1
ATOM 646 C CA . VAL A 1 82 ? 0.473 -16.592 -21.646 1.00 88.88 82 VAL A CA 1
ATOM 647 C C . VAL A 1 82 ? -0.340 -17.442 -22.606 1.00 88.88 82 VAL A C 1
ATOM 649 O O . VAL A 1 82 ? 0.093 -18.532 -22.983 1.00 88.88 82 VAL A O 1
ATOM 652 N N . ILE A 1 83 ? -1.529 -16.973 -22.959 1.00 84.75 83 ILE A N 1
ATOM 653 C CA . ILE A 1 83 ? -2.488 -17.717 -23.763 1.00 84.75 83 ILE A CA 1
ATOM 654 C C . ILE A 1 83 ? -2.963 -16.833 -24.907 1.00 84.75 83 ILE A C 1
ATOM 656 O O . ILE A 1 83 ? -3.402 -15.699 -24.704 1.00 84.75 83 ILE A O 1
ATOM 660 N N . TYR A 1 84 ? -2.897 -17.387 -26.114 1.00 79.19 84 TYR A N 1
ATOM 661 C CA . TYR A 1 84 ? -3.462 -16.767 -27.300 1.00 79.19 84 TYR A CA 1
ATOM 662 C C . TYR A 1 84 ? -4.918 -17.236 -27.470 1.00 79.19 84 TYR A C 1
ATOM 664 O O . TYR A 1 84 ? -5.174 -18.446 -27.494 1.00 79.19 84 TYR A O 1
ATOM 672 N N . PRO A 1 85 ? -5.883 -16.308 -27.563 1.00 68.94 85 PRO A N 1
ATOM 673 C CA . PRO A 1 85 ? -7.315 -16.585 -27.449 1.00 68.94 85 PRO A CA 1
ATOM 674 C C . PRO A 1 85 ? -7.904 -17.392 -28.606 1.00 68.94 85 PRO A C 1
ATOM 676 O O . PRO A 1 85 ? -9.006 -17.918 -28.457 1.00 68.94 85 PRO A O 1
ATOM 679 N N . ASP A 1 86 ? -7.155 -17.599 -29.693 1.00 68.19 86 ASP A N 1
ATOM 680 C CA . ASP A 1 86 ? -7.487 -18.581 -30.734 1.00 68.19 86 ASP A CA 1
ATOM 681 C C . ASP A 1 86 ? -7.735 -19.980 -30.139 1.00 68.19 86 ASP A C 1
ATOM 683 O O . ASP A 1 86 ? -8.546 -20.739 -30.655 1.00 68.19 86 ASP A O 1
ATOM 687 N N . THR A 1 87 ? -7.097 -20.296 -29.005 1.00 63.25 87 THR A N 1
ATOM 688 C CA . THR A 1 87 ? -7.296 -21.554 -28.260 1.00 63.25 87 THR A CA 1
ATOM 689 C C . THR A 1 87 ? -8.377 -21.491 -27.175 1.00 63.25 87 THR A C 1
ATOM 691 O O . THR A 1 87 ? -8.800 -22.526 -26.673 1.00 63.25 87 THR A O 1
ATOM 694 N N . VAL A 1 88 ? -8.843 -20.296 -26.800 1.00 64.06 88 VAL A N 1
ATOM 695 C CA . VAL A 1 88 ? -9.722 -20.075 -25.632 1.00 64.06 88 VAL A CA 1
ATOM 696 C C . VAL A 1 88 ? -11.167 -19.810 -26.044 1.00 64.06 88 VAL A C 1
ATOM 698 O O . VAL A 1 88 ? -12.087 -20.111 -25.288 1.00 64.06 88 VAL A O 1
ATOM 701 N N . ASN A 1 89 ? -11.384 -19.275 -27.247 1.00 63.50 89 ASN A N 1
ATOM 702 C CA . ASN A 1 89 ? -12.708 -18.872 -27.720 1.00 63.50 89 ASN A CA 1
ATOM 703 C C . ASN A 1 89 ? -13.709 -20.038 -27.839 1.00 63.50 89 ASN A C 1
ATOM 705 O O . ASN A 1 89 ? -14.914 -19.805 -27.746 1.00 63.50 89 ASN A O 1
ATOM 709 N N . GLU A 1 90 ? -13.237 -21.278 -27.996 1.00 67.25 90 GLU A N 1
ATOM 710 C CA . GLU A 1 90 ? -14.099 -22.466 -28.078 1.00 67.25 90 GLU A CA 1
ATOM 711 C C . GLU A 1 90 ? -14.453 -23.040 -26.698 1.00 67.25 90 GLU A C 1
ATOM 713 O O . GLU A 1 90 ? -15.618 -23.336 -26.432 1.00 67.25 90 GLU A O 1
ATOM 718 N N . GLU A 1 91 ? -13.475 -23.166 -25.795 1.00 74.50 91 GLU A N 1
ATOM 719 C CA . GLU A 1 91 ? -13.686 -23.796 -24.483 1.00 74.50 91 GLU A CA 1
ATOM 720 C C . GLU A 1 91 ? -14.108 -22.815 -23.378 1.00 74.50 91 GLU A C 1
ATOM 722 O O . GLU A 1 91 ? -14.589 -23.243 -22.328 1.00 74.50 91 GLU A O 1
ATOM 727 N N . LYS A 1 92 ? -13.917 -21.505 -23.595 1.00 85.44 92 LYS A N 1
ATOM 728 C CA . LYS A 1 92 ? -14.212 -20.414 -22.644 1.00 85.44 92 LYS A CA 1
ATOM 729 C C . LYS A 1 92 ? -13.560 -20.584 -21.269 1.00 85.44 92 LYS A C 1
ATOM 731 O O . LYS A 1 92 ? -14.046 -20.057 -20.266 1.00 85.44 92 LYS A O 1
ATOM 736 N N . GLN A 1 93 ? -12.465 -21.332 -21.203 1.00 88.31 93 GLN A N 1
ATOM 737 C CA . GLN A 1 93 ? -11.826 -21.690 -19.948 1.00 88.31 93 GLN A CA 1
ATOM 738 C C . GLN A 1 93 ? -10.309 -21.645 -20.047 1.00 88.31 93 GLN A C 1
ATOM 740 O O . GLN A 1 93 ? -9.723 -21.844 -21.108 1.00 88.31 93 GLN A O 1
ATOM 745 N N . VAL A 1 94 ? -9.675 -21.446 -18.899 1.00 90.75 94 VAL A N 1
ATOM 746 C CA . VAL A 1 94 ? -8.231 -21.518 -18.728 1.00 90.75 94 VAL A CA 1
ATOM 747 C C . VAL A 1 94 ? -7.916 -22.384 -17.522 1.00 90.75 94 VAL A C 1
ATOM 749 O O . VAL A 1 94 ? -8.494 -22.212 -16.453 1.00 90.75 94 VAL A O 1
ATOM 752 N N . THR A 1 95 ? -6.958 -23.293 -17.667 1.00 90.88 95 THR A N 1
ATOM 753 C CA . THR A 1 95 ? -6.477 -24.117 -16.555 1.00 90.88 95 THR A CA 1
ATOM 754 C C . THR A 1 95 ? -5.092 -23.675 -16.094 1.00 90.88 95 THR A C 1
ATOM 756 O O . THR A 1 95 ? -4.152 -23.622 -16.896 1.00 90.88 95 THR A O 1
ATOM 759 N N . LEU A 1 96 ? -4.956 -23.432 -14.795 1.00 93.12 96 LEU A N 1
ATOM 760 C CA . LEU A 1 96 ? -3.683 -23.331 -14.088 1.00 93.12 96 LEU A CA 1
ATOM 761 C C . LEU A 1 96 ? -3.443 -24.639 -13.341 1.00 93.12 96 LEU A C 1
ATOM 763 O O . LEU A 1 96 ? -4.302 -25.047 -12.570 1.00 93.12 96 LEU A O 1
ATOM 767 N N . ASN A 1 97 ? -2.289 -25.265 -13.553 1.00 92.56 97 ASN A N 1
ATOM 768 C CA . ASN A 1 97 ? -1.875 -26.493 -12.869 1.00 92.56 97 ASN A CA 1
ATOM 769 C C . ASN A 1 97 ? -0.569 -26.232 -12.099 1.00 92.56 97 ASN A C 1
ATOM 771 O O . ASN A 1 97 ? -0.071 -25.107 -12.100 1.00 92.56 97 ASN A O 1
ATOM 775 N N . ASP A 1 98 ? -0.005 -27.275 -11.489 1.00 92.06 98 ASP A N 1
ATOM 776 C CA . ASP A 1 98 ? 1.296 -27.248 -10.804 1.00 92.06 98 ASP A CA 1
ATOM 777 C C . ASP A 1 98 ? 1.320 -26.374 -9.532 1.00 92.06 98 ASP A C 1
ATOM 779 O O . ASP A 1 98 ? 2.365 -25.891 -9.095 1.00 92.06 98 ASP A O 1
ATOM 783 N N . LEU A 1 99 ? 0.152 -26.197 -8.906 1.00 94.31 99 LEU A N 1
ATOM 784 C CA . LEU A 1 99 ? -0.016 -25.517 -7.623 1.00 94.31 99 LEU A CA 1
ATOM 785 C C . LEU A 1 99 ? -0.011 -26.506 -6.453 1.00 94.31 99 LEU A C 1
ATOM 787 O O . LEU A 1 99 ? -0.280 -27.703 -6.605 1.00 94.31 99 LEU A O 1
ATOM 791 N N . ARG A 1 100 ? 0.277 -26.000 -5.252 1.00 93.44 100 ARG A N 1
ATOM 792 C CA . ARG A 1 100 ? 0.224 -26.808 -4.031 1.00 93.44 100 ARG A CA 1
ATOM 793 C C . ARG A 1 100 ? -1.218 -27.035 -3.595 1.00 93.44 100 ARG A C 1
ATOM 795 O O . ARG A 1 100 ? -2.071 -26.165 -3.760 1.00 93.44 100 ARG A O 1
ATOM 802 N N . GLU A 1 101 ? -1.473 -28.207 -3.022 1.00 92.88 101 GLU A N 1
ATOM 803 C CA . GLU A 1 101 ? -2.754 -28.523 -2.384 1.00 92.88 101 GLU A CA 1
ATOM 804 C C . GLU A 1 101 ? -2.961 -27.667 -1.138 1.00 92.88 101 GLU A C 1
ATOM 806 O O . GLU A 1 101 ? -2.002 -27.359 -0.428 1.00 92.88 101 GLU A O 1
ATOM 811 N N . ARG A 1 102 ? -4.224 -27.362 -0.817 1.00 91.88 102 ARG A N 1
ATOM 812 C CA . ARG A 1 102 ? -4.603 -26.631 0.401 1.00 91.88 102 ARG A CA 1
ATOM 813 C C . ARG A 1 102 ? -3.912 -25.254 0.541 1.00 91.88 102 ARG A C 1
ATOM 815 O O . ARG A 1 102 ? -3.792 -24.751 1.655 1.00 91.88 102 ARG A O 1
ATOM 822 N N . SER A 1 103 ? -3.508 -24.633 -0.561 1.00 93.94 103 SER A N 1
ATOM 823 C CA . SER A 1 103 ? -2.811 -23.343 -0.572 1.00 93.94 103 SER A CA 1
ATOM 824 C C . SER A 1 103 ? -3.691 -22.243 -1.158 1.00 93.94 103 SER A C 1
ATOM 826 O O . SER A 1 103 ? -4.541 -22.487 -2.019 1.00 93.94 103 SER A O 1
ATOM 828 N N . TRP A 1 104 ? -3.489 -21.022 -0.669 1.00 95.06 104 TRP A N 1
ATOM 829 C CA . TRP A 1 104 ? -4.204 -19.832 -1.118 1.00 95.06 104 TRP A CA 1
ATOM 830 C C . TRP A 1 104 ? -3.401 -19.052 -2.153 1.00 95.06 104 TRP A C 1
ATOM 832 O O . TRP A 1 104 ? -2.191 -18.868 -2.002 1.00 95.06 104 TRP A O 1
ATOM 842 N N . TYR A 1 105 ? -4.098 -18.557 -3.173 1.00 95.88 105 TYR A N 1
ATOM 843 C CA . TYR A 1 105 ? -3.515 -17.840 -4.297 1.00 95.88 105 TYR A CA 1
ATOM 844 C C . TYR A 1 105 ? -4.353 -16.618 -4.674 1.00 95.88 105 TYR A C 1
ATOM 846 O O . TYR A 1 105 ? -5.586 -16.672 -4.675 1.00 95.88 105 TYR A O 1
ATOM 854 N N . PHE A 1 106 ? -3.686 -15.542 -5.088 1.00 96.00 106 PHE A N 1
ATOM 855 C CA . PHE A 1 106 ? -4.291 -14.584 -6.002 1.00 96.00 106 PHE A CA 1
ATOM 856 C C . PHE A 1 106 ? -4.340 -15.209 -7.391 1.00 96.00 106 PHE A C 1
ATOM 858 O O . PHE A 1 106 ? -3.301 -15.558 -7.949 1.00 96.00 106 PHE A O 1
ATOM 865 N N . VAL A 1 107 ? -5.536 -15.345 -7.948 1.00 95.94 107 VAL A N 1
ATOM 866 C CA . VAL A 1 107 ? -5.751 -15.768 -9.330 1.00 95.94 107 VAL A CA 1
ATOM 867 C C . VAL A 1 107 ? -6.137 -14.540 -10.136 1.00 95.94 107 VAL A C 1
ATOM 869 O O . VAL A 1 107 ? -7.160 -13.912 -9.860 1.00 95.94 107 VAL A O 1
ATOM 872 N N . CYS A 1 108 ? -5.305 -14.207 -11.113 1.00 95.44 108 CYS A N 1
ATOM 873 C CA . CYS A 1 108 ? -5.430 -13.020 -11.943 1.00 95.44 108 CYS A CA 1
ATOM 874 C C . CYS A 1 108 ? -5.568 -13.394 -13.412 1.00 95.44 108 CYS A C 1
ATOM 876 O O . CYS A 1 108 ? -4.792 -14.204 -13.923 1.00 95.44 108 CYS A O 1
ATOM 878 N N . ILE A 1 109 ? -6.522 -12.753 -14.080 1.00 94.31 109 ILE A N 1
ATOM 879 C CA . ILE A 1 109 ? -6.630 -12.695 -15.532 1.00 94.31 109 ILE A CA 1
ATOM 880 C C . ILE A 1 109 ? -6.290 -11.274 -15.958 1.00 94.31 109 ILE A C 1
ATOM 882 O O . ILE A 1 109 ? -6.970 -10.330 -15.564 1.00 94.31 109 ILE A O 1
ATOM 886 N N . GLU A 1 110 ? -5.262 -11.120 -16.777 1.00 93.56 110 GLU A N 1
ATOM 887 C CA . GLU A 1 110 ? -4.906 -9.859 -17.414 1.00 93.56 110 GLU A CA 1
ATOM 888 C C . GLU A 1 110 ? -4.921 -10.025 -18.924 1.00 93.56 110 GLU A C 1
ATOM 890 O O . GLU A 1 110 ? -4.713 -11.119 -19.443 1.00 93.56 110 GLU A O 1
ATOM 895 N N . TRP A 1 111 ? -5.172 -8.942 -19.645 1.00 91.50 111 TRP A N 1
ATOM 896 C CA . TRP A 1 111 ? -5.185 -8.979 -21.099 1.00 91.50 111 TRP A CA 1
ATOM 897 C C . TRP A 1 111 ? -4.606 -7.706 -21.692 1.00 91.50 111 TRP A C 1
ATOM 899 O O . TRP A 1 111 ? -4.693 -6.627 -21.096 1.00 91.50 111 TRP A O 1
ATOM 909 N N . GLU A 1 112 ? -4.062 -7.850 -22.893 1.00 89.62 112 GLU A N 1
ATOM 910 C CA . GLU A 1 112 ? -3.700 -6.754 -23.781 1.00 89.62 112 GLU A CA 1
ATOM 911 C C . GLU A 1 112 ? -4.347 -6.968 -25.143 1.00 89.62 112 GLU A C 1
ATOM 913 O O . GLU A 1 112 ? -4.275 -8.060 -25.704 1.00 89.62 112 GLU A O 1
ATOM 918 N N . ASN A 1 113 ? -4.941 -5.911 -25.689 1.00 84.94 113 ASN A N 1
ATOM 919 C CA . ASN A 1 113 ? -5.510 -5.911 -27.028 1.00 84.94 113 ASN A CA 1
ATOM 920 C C . ASN A 1 113 ? -4.792 -4.877 -27.874 1.00 84.94 113 ASN A C 1
ATOM 922 O O . ASN A 1 113 ? -4.656 -3.717 -27.467 1.00 84.94 113 ASN A O 1
ATOM 926 N N . PHE A 1 114 ? -4.427 -5.286 -29.081 1.00 75.50 114 PHE A N 1
ATOM 927 C CA . PHE A 1 114 ? -3.764 -4.441 -30.055 1.00 75.50 114 PHE A CA 1
ATOM 928 C C . PHE A 1 114 ? -4.690 -4.236 -31.251 1.00 75.50 114 PHE A C 1
ATOM 930 O O . PHE A 1 114 ? -4.789 -5.073 -32.146 1.00 75.50 114 PHE A O 1
ATOM 937 N N . ASN A 1 115 ? -5.364 -3.086 -31.288 1.00 67.94 115 ASN A N 1
ATOM 938 C CA . ASN A 1 115 ? -6.050 -2.615 -32.485 1.00 67.94 115 ASN A CA 1
ATOM 939 C C . ASN A 1 115 ? -5.207 -1.516 -33.153 1.00 67.94 115 ASN A C 1
ATOM 941 O O . ASN A 1 115 ? -4.504 -0.761 -32.486 1.00 67.94 115 ASN A O 1
ATOM 945 N N . ARG A 1 116 ? -5.323 -1.362 -34.478 1.00 61.91 116 ARG A N 1
ATOM 946 C CA . ARG A 1 116 ? -4.617 -0.351 -35.291 1.00 61.91 116 ARG A CA 1
ATOM 947 C C . ARG A 1 116 ? -4.807 1.090 -34.793 1.00 61.91 116 ARG A C 1
ATOM 949 O O . ARG A 1 116 ? -4.059 1.978 -35.195 1.00 61.91 116 ARG A O 1
ATOM 956 N N . HIS A 1 117 ? -5.832 1.322 -33.977 1.00 63.12 117 HIS A N 1
ATOM 957 C CA . HIS A 1 117 ? -6.208 2.637 -33.473 1.00 63.12 117 HIS A CA 1
ATOM 958 C C . HIS A 1 117 ? -6.122 2.777 -31.949 1.00 63.12 117 HIS A C 1
ATOM 960 O O . HIS A 1 117 ? -5.904 3.892 -31.498 1.00 63.12 117 HIS A O 1
ATOM 966 N N . ASN A 1 118 ? -6.261 1.685 -31.185 1.00 67.06 118 ASN A N 1
ATOM 967 C CA . ASN A 1 118 ? -6.314 1.702 -29.722 1.00 67.06 118 ASN A CA 1
ATOM 968 C C . ASN A 1 118 ? -5.588 0.479 -29.150 1.00 67.06 118 ASN A C 1
ATOM 970 O O . ASN A 1 118 ? -5.823 -0.647 -29.590 1.00 67.06 118 ASN A O 1
ATOM 974 N N . GLU A 1 119 ? -4.787 0.701 -28.113 1.00 77.19 119 GLU A N 1
ATOM 975 C CA . GLU A 1 119 ? -4.259 -0.358 -27.257 1.00 77.19 119 GLU A CA 1
ATOM 976 C C . GLU A 1 119 ? -5.054 -0.340 -25.951 1.00 77.19 119 GLU A C 1
ATOM 978 O O . GLU A 1 119 ? -5.193 0.711 -25.323 1.00 77.19 119 GLU A O 1
ATOM 983 N N . THR A 1 120 ? -5.612 -1.476 -25.543 1.00 80.75 120 THR A N 1
ATOM 984 C CA . THR A 1 120 ? -6.343 -1.578 -24.270 1.00 80.75 120 THR A CA 1
ATOM 985 C C . THR A 1 120 ? -5.749 -2.679 -23.426 1.00 80.75 120 THR A C 1
ATOM 987 O O . THR A 1 120 ? -5.451 -3.751 -23.945 1.00 80.75 120 THR A O 1
ATOM 990 N N . THR A 1 121 ? -5.637 -2.447 -22.126 1.00 88.25 121 THR A N 1
ATOM 991 C CA . THR A 1 121 ? -5.166 -3.458 -21.178 1.00 88.25 121 THR A CA 1
ATOM 992 C C . THR A 1 121 ? -6.124 -3.550 -19.999 1.00 88.25 121 THR A C 1
ATOM 994 O O . THR A 1 121 ? -6.806 -2.577 -19.695 1.00 88.25 121 THR A O 1
ATOM 997 N N . GLY A 1 122 ? -6.186 -4.683 -19.311 1.00 90.12 122 GLY A N 1
ATOM 998 C CA . GLY A 1 122 ? -7.038 -4.818 -18.127 1.00 90.12 122 GLY A CA 1
ATOM 999 C C . GLY A 1 122 ? -6.596 -5.939 -17.200 1.00 90.12 122 GLY A C 1
ATOM 1000 O O . GLY A 1 122 ? -5.637 -6.650 -17.510 1.00 90.12 122 GLY A O 1
ATOM 1001 N N . ALA A 1 123 ? -7.244 -6.036 -16.037 1.00 92.31 123 ALA A N 1
ATOM 1002 C CA . ALA A 1 123 ? -7.000 -7.071 -15.033 1.00 92.31 123 ALA A CA 1
ATOM 1003 C C . ALA A 1 123 ? -8.259 -7.369 -14.193 1.00 92.31 123 ALA A C 1
ATOM 1005 O O . ALA A 1 123 ? -8.981 -6.448 -13.811 1.00 92.31 123 ALA A O 1
ATOM 1006 N N . ASP A 1 124 ? -8.469 -8.643 -13.855 1.00 94.69 124 ASP A N 1
ATOM 1007 C CA . ASP A 1 124 ? -9.424 -9.143 -12.854 1.00 94.69 124 ASP A CA 1
ATOM 1008 C C . ASP A 1 124 ? -8.692 -10.148 -11.952 1.00 94.69 124 ASP A C 1
ATOM 1010 O O . ASP A 1 124 ? -8.257 -11.203 -12.417 1.00 94.69 124 ASP A O 1
ATOM 1014 N N . CYS A 1 125 ? -8.522 -9.806 -10.673 1.00 94.25 125 CYS A N 1
ATOM 1015 C CA . CYS A 1 125 ? -7.803 -10.613 -9.688 1.00 94.25 125 CYS A CA 1
ATOM 1016 C C . CYS A 1 125 ? -8.695 -10.938 -8.491 1.00 94.25 125 CYS A C 1
ATOM 1018 O O . CYS A 1 125 ? -9.377 -10.060 -7.960 1.00 94.25 125 CYS A O 1
ATOM 1020 N N . ARG A 1 126 ? -8.655 -12.189 -8.024 1.00 94.06 126 ARG A N 1
ATOM 1021 C CA . ARG A 1 126 ? -9.432 -12.667 -6.868 1.00 94.06 126 ARG A CA 1
ATOM 1022 C C . ARG A 1 126 ? -8.644 -13.672 -6.041 1.00 94.06 126 ARG A C 1
ATOM 1024 O O . ARG A 1 126 ? -7.635 -14.201 -6.493 1.00 94.06 126 ARG A O 1
ATOM 1031 N N . VAL A 1 127 ? -9.113 -13.936 -4.827 1.00 94.12 127 VAL A N 1
ATOM 1032 C CA . VAL A 1 127 ? -8.481 -14.876 -3.896 1.00 94.12 127 VAL A CA 1
ATOM 1033 C C . VAL A 1 127 ? -9.198 -16.221 -3.964 1.00 94.12 127 VAL A C 1
ATOM 1035 O O . VAL A 1 127 ? -10.415 -16.278 -3.807 1.00 94.12 127 VAL A O 1
ATOM 1038 N N . PHE A 1 128 ? -8.447 -17.302 -4.169 1.00 94.25 128 PHE A N 1
ATOM 1039 C CA . PHE A 1 128 ? -8.977 -18.666 -4.154 1.00 94.25 128 PHE A CA 1
ATOM 1040 C C . PHE A 1 128 ? -8.028 -19.627 -3.445 1.00 94.25 128 PHE A C 1
ATOM 1042 O O . PHE A 1 128 ? -6.830 -19.368 -3.312 1.00 94.25 128 PHE A O 1
ATOM 1049 N N . ARG A 1 129 ? -8.566 -20.776 -3.035 1.00 94.62 129 ARG A N 1
ATOM 1050 C CA . ARG A 1 129 ? -7.809 -21.864 -2.421 1.00 94.62 129 ARG A CA 1
ATOM 1051 C C . ARG A 1 129 ? -7.922 -23.139 -3.245 1.00 94.62 129 ARG A C 1
ATOM 1053 O O . ARG A 1 129 ? -9.018 -23.502 -3.676 1.00 94.62 129 ARG A O 1
ATOM 1060 N N . THR A 1 130 ? -6.806 -23.837 -3.424 1.00 94.75 130 THR A N 1
ATOM 1061 C CA . THR A 1 130 ? -6.803 -25.187 -4.000 1.00 94.75 130 THR A CA 1
ATOM 1062 C C . THR A 1 130 ? -7.475 -26.187 -3.058 1.00 94.75 130 THR A C 1
ATOM 1064 O O . THR A 1 130 ? -7.566 -25.981 -1.841 1.00 94.75 130 THR A O 1
ATO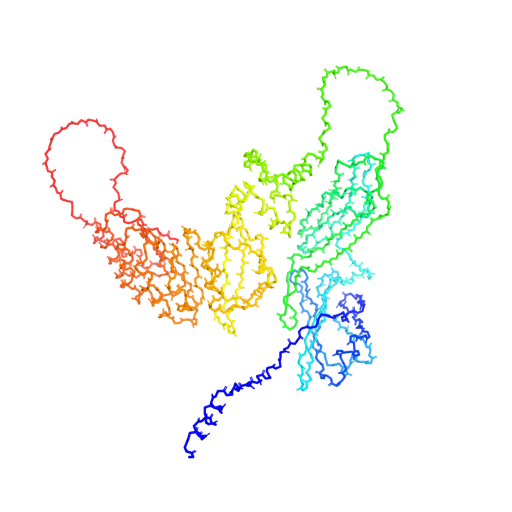M 1067 N N . LEU A 1 131 ? -7.973 -27.288 -3.621 1.00 94.94 131 LEU A N 1
ATOM 1068 C CA . LEU A 1 131 ? -8.629 -28.331 -2.835 1.00 94.94 131 LEU A CA 1
ATOM 1069 C C . LEU A 1 131 ? -7.644 -29.003 -1.875 1.00 94.94 131 LEU A C 1
ATOM 1071 O O . LEU A 1 131 ? -6.446 -29.112 -2.147 1.00 94.94 131 LEU A O 1
ATOM 1075 N N . ASP A 1 132 ? -8.164 -29.496 -0.755 1.00 90.06 132 ASP A N 1
ATOM 1076 C CA . ASP A 1 132 ? -7.421 -30.404 0.107 1.00 90.06 132 ASP A CA 1
ATOM 1077 C C . ASP A 1 132 ? -7.372 -31.839 -0.465 1.00 90.06 132 ASP A C 1
ATOM 1079 O O . ASP A 1 132 ? -8.003 -32.180 -1.474 1.00 90.06 132 ASP A O 1
ATOM 1083 N N . ARG A 1 133 ? -6.650 -32.729 0.226 1.00 87.88 133 ARG A N 1
ATOM 1084 C CA . ARG A 1 133 ? -6.548 -34.156 -0.125 1.00 87.88 133 ARG A CA 1
ATOM 1085 C C . ARG A 1 133 ? -7.903 -34.868 -0.268 1.00 87.88 133 ARG A C 1
ATOM 1087 O O . ARG A 1 133 ? -7.989 -35.858 -1.000 1.00 87.88 133 ARG A O 1
ATOM 1094 N N . PHE A 1 134 ? -8.944 -34.369 0.401 1.00 89.12 134 PHE A N 1
ATOM 1095 C CA . PHE A 1 134 ? -10.307 -34.900 0.393 1.00 89.12 134 PHE A CA 1
ATOM 1096 C C . PHE A 1 134 ? -11.216 -34.219 -0.642 1.00 89.12 134 PHE A C 1
ATOM 1098 O O . PHE A 1 134 ? -12.388 -34.573 -0.733 1.00 89.12 134 PHE A O 1
ATOM 1105 N N . GLY A 1 135 ? -10.696 -33.271 -1.425 1.00 86.75 135 GLY A N 1
ATOM 1106 C CA . GLY A 1 135 ? -11.471 -32.528 -2.415 1.00 86.75 135 GLY A CA 1
ATOM 1107 C C . GLY A 1 135 ? -12.315 -31.400 -1.819 1.00 86.75 135 GLY A C 1
ATOM 1108 O O . GLY A 1 135 ? -13.219 -30.911 -2.488 1.00 86.75 135 GLY A O 1
ATOM 1109 N N . LYS A 1 136 ? -12.056 -30.981 -0.575 1.00 86.25 136 LYS A N 1
ATOM 1110 C CA . LYS A 1 136 ? -12.752 -29.852 0.048 1.00 86.25 136 LYS A CA 1
ATOM 1111 C C . LYS A 1 136 ? -12.029 -28.549 -0.275 1.00 86.25 136 LYS A C 1
ATOM 1113 O O . LYS A 1 136 ? -10.821 -28.433 -0.061 1.00 86.25 136 LYS A O 1
ATOM 1118 N N . SER A 1 137 ? -12.780 -27.573 -0.775 1.00 85.56 137 SER A N 1
ATOM 1119 C CA . SER A 1 137 ? -12.319 -26.188 -0.892 1.00 85.56 137 SER A CA 1
ATOM 1120 C C . SER A 1 137 ? -12.618 -25.417 0.397 1.00 85.56 137 SER A C 1
ATOM 1122 O O . SER A 1 137 ? -13.384 -25.877 1.245 1.00 85.56 137 SER A O 1
ATOM 1124 N N . ALA A 1 138 ? -12.019 -24.237 0.525 1.00 86.69 138 ALA A N 1
ATOM 1125 C CA . ALA A 1 138 ? -12.435 -23.229 1.484 1.00 86.69 138 ALA A CA 1
ATOM 1126 C C . ALA A 1 138 ? -12.495 -21.880 0.769 1.00 86.69 138 ALA A C 1
ATOM 1128 O O . ALA A 1 138 ? -11.579 -21.499 0.047 1.00 86.69 138 ALA A O 1
ATOM 1129 N N . ASP A 1 139 ? -13.590 -21.178 0.991 1.00 87.31 139 ASP A N 1
ATOM 1130 C CA . ASP A 1 139 ? -13.911 -19.862 0.450 1.00 87.31 139 ASP A CA 1
ATOM 1131 C C . ASP A 1 139 ? -13.673 -18.744 1.487 1.00 87.31 139 ASP A C 1
ATOM 1133 O O . ASP A 1 139 ? -13.911 -17.578 1.201 1.00 87.31 139 ASP A O 1
ATOM 1137 N N . SER A 1 140 ? -13.215 -19.089 2.697 1.00 91.44 140 SER A N 1
ATOM 1138 C CA . SER A 1 140 ? -12.791 -18.164 3.760 1.00 91.44 140 SER A CA 1
ATOM 1139 C C . SER A 1 140 ? -11.668 -18.778 4.598 1.00 91.44 140 SER A C 1
ATOM 1141 O O . SER A 1 140 ? -11.570 -20.005 4.716 1.00 91.44 140 SER A O 1
ATOM 1143 N N . VAL A 1 141 ? -10.807 -17.930 5.168 1.00 91.81 141 VAL A N 1
ATOM 1144 C CA . VAL A 1 141 ? -9.798 -18.349 6.157 1.00 91.81 141 VAL A CA 1
ATOM 1145 C C . VAL A 1 141 ? -10.380 -18.515 7.560 1.00 91.81 141 VAL A C 1
ATOM 1147 O O . VAL A 1 141 ? -9.713 -19.068 8.431 1.00 91.81 141 VAL A O 1
ATOM 1150 N N . VAL A 1 142 ? -11.606 -18.046 7.787 1.00 93.19 142 VAL A N 1
ATOM 1151 C CA . VAL A 1 142 ? -12.334 -18.145 9.050 1.00 93.19 142 VAL A CA 1
ATOM 1152 C C . VAL A 1 142 ? -13.403 -19.235 8.951 1.00 93.19 142 VAL A C 1
ATOM 1154 O O . VAL A 1 142 ? -14.171 -19.303 7.994 1.00 93.19 142 VAL A O 1
ATOM 1157 N N . SER A 1 143 ? -13.483 -20.091 9.961 1.00 91.25 143 SER A N 1
ATOM 1158 C CA . SER A 1 143 ? -14.519 -21.117 10.086 1.00 91.25 143 SER A CA 1
ATOM 1159 C C . SER A 1 143 ? -15.025 -21.229 11.522 1.00 91.25 143 SER A C 1
ATOM 1161 O O . SER A 1 143 ? -14.611 -20.468 12.397 1.00 91.25 143 SER A O 1
ATOM 1163 N N . ASP A 1 144 ? -15.942 -22.177 11.743 1.00 88.62 144 ASP A N 1
ATOM 1164 C CA . ASP A 1 144 ? -16.485 -22.531 13.059 1.00 88.62 144 ASP A CA 1
ATOM 1165 C C . ASP A 1 144 ? -17.018 -21.316 13.834 1.00 88.62 144 ASP A C 1
ATOM 1167 O O . ASP A 1 144 ? -16.748 -21.143 15.018 1.00 88.62 144 ASP A O 1
ATOM 1171 N N . ILE A 1 145 ? -17.747 -20.443 13.132 1.00 92.94 145 ILE A N 1
ATOM 1172 C CA . ILE A 1 145 ? -18.319 -19.233 13.721 1.00 92.94 145 ILE A CA 1
ATOM 1173 C C . ILE A 1 145 ? -19.575 -19.609 14.503 1.00 92.94 145 ILE A C 1
ATOM 1175 O O . ILE A 1 145 ? -20.575 -20.040 13.923 1.00 92.94 145 ILE A O 1
ATOM 1179 N N . GLU A 1 146 ? -19.540 -19.388 15.810 1.00 92.44 146 GLU A N 1
ATOM 1180 C CA . GLU A 1 146 ? -20.644 -19.645 16.726 1.00 92.44 146 GLU A CA 1
ATOM 1181 C C . GLU A 1 146 ? -20.980 -18.410 17.568 1.00 92.44 146 GLU A C 1
ATOM 1183 O O . GLU A 1 146 ? -20.134 -17.560 17.851 1.00 92.44 146 GLU A O 1
ATOM 1188 N N . VAL A 1 147 ? -22.246 -18.306 17.975 1.00 91.81 147 VAL A N 1
ATOM 1189 C CA . VAL A 1 147 ? -22.682 -17.308 18.956 1.00 91.81 147 VAL A CA 1
ATOM 1190 C C . VAL A 1 147 ? -22.392 -17.882 20.338 1.00 91.81 147 VAL A C 1
ATOM 1192 O O . VAL A 1 147 ? -23.106 -18.774 20.792 1.00 91.81 147 VAL A O 1
ATOM 1195 N N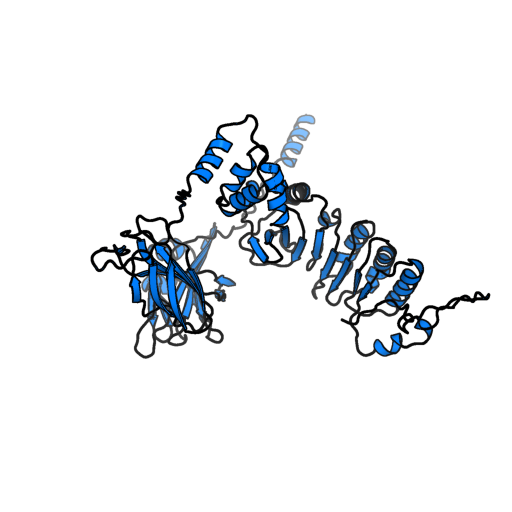 . ALA A 1 148 ? -21.340 -17.393 20.989 1.00 89.69 148 ALA A N 1
ATOM 1196 C CA . ALA A 1 148 ? -20.949 -17.845 22.321 1.00 89.69 148 ALA A CA 1
ATOM 1197 C C . ALA A 1 148 ? -21.897 -17.296 23.396 1.00 89.69 148 ALA A C 1
ATOM 1199 O O . ALA A 1 148 ? -22.298 -18.023 24.302 1.00 89.69 148 ALA A O 1
ATOM 1200 N N . ASP A 1 149 ? -22.283 -16.023 23.278 1.00 86.38 149 ASP A N 1
ATOM 1201 C CA . ASP A 1 149 ? -23.266 -15.401 24.162 1.00 86.38 149 ASP A CA 1
ATOM 1202 C C . ASP A 1 149 ? -23.999 -14.248 23.462 1.00 86.38 149 ASP A C 1
ATOM 1204 O O . ASP A 1 149 ? -23.443 -13.542 22.621 1.00 86.38 149 ASP A O 1
ATOM 1208 N N . ALA A 1 150 ? -25.259 -14.044 23.826 1.00 86.50 150 ALA A N 1
ATOM 1209 C CA . ALA A 1 150 ? -26.075 -12.919 23.392 1.00 86.50 150 ALA A CA 1
ATOM 1210 C C . ALA A 1 150 ? -26.977 -12.499 24.557 1.00 86.50 150 ALA A C 1
ATOM 1212 O O . ALA A 1 150 ? -27.985 -13.153 24.860 1.00 86.50 150 ALA A O 1
ATOM 1213 N N . THR A 1 151 ? -26.595 -11.408 25.216 1.00 87.62 151 THR A N 1
ATOM 1214 C CA . THR A 1 151 ? -27.324 -10.806 26.337 1.00 87.62 151 THR A CA 1
ATOM 1215 C C . THR A 1 151 ? -28.053 -9.540 25.884 1.00 87.62 151 THR A C 1
ATOM 1217 O O . THR A 1 151 ? -28.225 -9.285 24.689 1.00 87.62 151 THR A O 1
ATOM 1220 N N . SER A 1 152 ? -28.526 -8.739 26.838 1.00 86.06 152 SER A N 1
ATOM 1221 C CA . SER A 1 152 ? -29.239 -7.499 26.545 1.00 86.06 152 SER A CA 1
ATOM 1222 C C . SER A 1 152 ? -28.342 -6.387 26.001 1.00 86.06 152 SER A C 1
ATOM 1224 O O . SER A 1 152 ? -28.827 -5.517 25.285 1.00 86.06 152 SER A O 1
ATOM 1226 N N . GLN A 1 153 ? -27.039 -6.413 26.295 1.00 87.62 153 GLN A N 1
ATOM 1227 C CA . GLN A 1 153 ? -26.101 -5.355 25.888 1.00 87.62 153 GLN A CA 1
ATOM 1228 C C . GLN A 1 153 ? -24.783 -5.882 25.306 1.00 87.62 153 GLN A C 1
ATOM 1230 O O . GLN A 1 153 ? -23.869 -5.100 25.044 1.00 87.62 153 GLN A O 1
ATOM 1235 N N . LEU A 1 154 ? -24.665 -7.193 25.107 1.00 90.12 154 LEU A N 1
ATOM 1236 C CA . LEU A 1 154 ? -23.439 -7.843 24.660 1.00 90.12 154 LEU A CA 1
ATOM 1237 C C . LEU A 1 154 ? -23.776 -8.947 23.664 1.00 90.12 154 LEU A C 1
ATOM 1239 O O . LEU A 1 154 ? -24.685 -9.740 23.910 1.00 90.12 154 LEU A O 1
ATOM 1243 N N . MET A 1 155 ? -23.002 -9.034 22.590 1.00 91.44 155 MET A N 1
ATOM 1244 C CA . MET A 1 155 ? -22.914 -10.243 21.775 1.00 91.44 155 MET A CA 1
ATOM 1245 C C . MET A 1 155 ? -21.461 -10.688 21.700 1.00 91.44 155 MET A C 1
ATOM 1247 O O . MET A 1 155 ? -20.587 -9.883 21.374 1.00 91.44 155 MET A O 1
ATOM 1251 N N . THR A 1 156 ? -21.228 -11.965 21.969 1.00 92.56 156 THR A N 1
ATOM 1252 C CA . THR A 1 156 ? -19.924 -12.607 21.854 1.00 92.56 156 THR A CA 1
ATOM 1253 C C . THR A 1 156 ? -20.009 -13.717 20.823 1.00 92.56 156 THR A C 1
ATOM 1255 O O . THR A 1 156 ? -20.878 -14.587 20.895 1.00 92.56 156 THR A O 1
ATOM 1258 N N . PHE A 1 157 ? -19.084 -13.697 19.874 1.00 94.31 157 PHE A N 1
ATOM 1259 C CA . PHE A 1 157 ? -18.939 -14.719 18.849 1.00 94.31 157 PHE A CA 1
ATOM 1260 C C . PHE A 1 157 ? -17.594 -15.397 19.018 1.00 94.31 157 PHE A C 1
ATOM 1262 O O . PHE A 1 157 ? -16.595 -14.712 19.222 1.00 94.31 157 PHE A O 1
ATOM 1269 N N . ARG A 1 158 ? -17.563 -16.717 18.884 1.00 94.06 158 ARG A N 1
ATOM 1270 C CA . ARG A 1 158 ? -16.316 -17.466 18.808 1.00 94.06 158 ARG A CA 1
ATOM 1271 C C . ARG A 1 158 ? -16.094 -17.880 17.366 1.00 94.06 158 ARG A C 1
ATOM 1273 O O . ARG A 1 158 ? -17.020 -18.333 16.700 1.00 94.06 158 ARG A O 1
ATOM 1280 N N . LEU A 1 159 ? -14.888 -17.659 16.863 1.00 94.69 159 LEU A N 1
ATOM 1281 C CA . LEU A 1 159 ? -14.501 -18.008 15.502 1.00 94.69 159 LEU A CA 1
ATOM 1282 C C . LEU A 1 159 ? -13.103 -18.607 15.476 1.00 94.69 159 LEU A C 1
ATOM 1284 O O . LEU A 1 159 ? -12.283 -18.350 16.358 1.00 94.69 159 LEU A O 1
ATOM 1288 N N . ARG A 1 160 ? -12.819 -19.388 14.435 1.00 93.81 160 ARG A N 1
ATOM 1289 C CA . ARG A 1 160 ? -11.525 -20.032 14.245 1.00 93.81 160 ARG A CA 1
ATOM 1290 C C . ARG A 1 160 ? -10.868 -19.566 12.956 1.00 93.81 160 ARG A C 1
ATOM 1292 O O . ARG A 1 160 ? -11.395 -19.781 11.870 1.00 93.81 160 ARG A O 1
ATOM 1299 N N . ALA A 1 161 ? -9.701 -18.943 13.067 1.00 93.00 161 ALA A N 1
ATOM 1300 C CA . ALA A 1 161 ? -8.889 -18.541 11.926 1.00 93.00 161 ALA A CA 1
ATOM 1301 C C . ALA A 1 161 ? -7.908 -19.665 11.554 1.00 93.00 161 ALA A C 1
ATOM 1303 O O . ALA A 1 161 ? -7.041 -20.043 12.342 1.00 93.00 161 ALA A O 1
ATOM 1304 N N . HIS A 1 162 ? -8.019 -20.184 10.333 1.00 90.88 162 HIS A N 1
ATOM 1305 C CA . HIS A 1 162 ? -7.120 -21.172 9.738 1.00 90.88 162 HIS A CA 1
ATOM 1306 C C . HIS A 1 162 ? -6.198 -20.514 8.717 1.00 90.88 162 HIS A C 1
ATOM 1308 O O . HIS A 1 162 ? -6.401 -20.626 7.503 1.00 90.88 162 HIS A O 1
ATOM 1314 N N . VAL A 1 163 ? -5.176 -19.833 9.225 1.00 89.56 163 VAL A N 1
ATOM 1315 C CA . VAL A 1 163 ? -4.246 -19.051 8.411 1.00 89.56 163 VAL A CA 1
ATOM 1316 C C . VAL A 1 163 ? -2.846 -19.649 8.454 1.00 89.56 163 VAL A C 1
ATOM 1318 O O . VAL A 1 163 ? -2.401 -20.159 9.486 1.00 89.56 163 VAL A O 1
ATOM 1321 N N . ASP A 1 164 ? -2.170 -19.589 7.313 1.00 89.44 164 ASP A N 1
ATOM 1322 C CA . ASP A 1 164 ? -0.750 -19.898 7.136 1.00 89.44 164 ASP A CA 1
ATOM 1323 C C . ASP A 1 164 ? -0.013 -18.796 6.349 1.00 89.44 164 ASP A C 1
ATOM 1325 O O . ASP A 1 164 ? 1.077 -19.010 5.816 1.00 89.44 164 ASP A O 1
ATOM 1329 N N . PHE A 1 165 ? -0.623 -17.609 6.293 1.00 93.00 165 PHE A N 1
ATOM 1330 C CA . PHE A 1 165 ? -0.078 -16.367 5.758 1.00 93.00 165 PHE A CA 1
ATOM 1331 C C . PHE A 1 165 ? -0.660 -15.167 6.530 1.00 93.00 165 PHE A C 1
ATOM 1333 O O . PHE A 1 165 ? -1.739 -15.281 7.119 1.00 93.00 165 PHE A O 1
ATOM 1340 N N . PRO A 1 166 ? 0.019 -14.003 6.524 1.00 93.62 166 PRO A N 1
ATOM 1341 C CA . PRO A 1 166 ? -0.484 -12.790 7.162 1.00 93.62 166 PRO A CA 1
ATOM 1342 C C . PRO A 1 166 ? -1.824 -12.319 6.579 1.00 93.62 166 PRO A C 1
ATOM 1344 O O . PRO A 1 166 ? -1.918 -12.020 5.388 1.00 93.62 166 PRO A O 1
ATOM 1347 N N . VAL A 1 167 ? -2.849 -12.186 7.421 1.00 94.94 167 VAL A N 1
ATOM 1348 C CA . VAL A 1 167 ? -4.184 -11.711 7.028 1.00 94.94 167 VAL A CA 1
ATOM 1349 C C . VAL A 1 167 ? -4.759 -10.768 8.080 1.00 94.94 167 VAL A C 1
ATOM 1351 O O . VAL A 1 167 ? -4.581 -10.964 9.284 1.00 94.94 167 VAL A O 1
ATOM 1354 N N . ARG A 1 168 ? -5.462 -9.734 7.622 1.00 94.94 168 ARG A N 1
ATOM 1355 C CA . ARG A 1 168 ? -6.296 -8.871 8.452 1.00 94.94 168 ARG A CA 1
ATOM 1356 C C . ARG A 1 168 ? -7.741 -9.345 8.353 1.00 94.94 168 ARG A C 1
ATOM 1358 O O . ARG A 1 168 ? -8.279 -9.472 7.257 1.00 94.94 168 ARG A O 1
ATOM 1365 N N . VAL A 1 169 ? -8.354 -9.594 9.500 1.00 95.25 169 VAL A N 1
ATOM 1366 C CA . VAL A 1 169 ? -9.756 -9.988 9.631 1.00 95.25 169 VAL A CA 1
ATOM 1367 C C . VAL A 1 169 ? -10.495 -8.871 10.353 1.00 95.25 169 VAL A C 1
ATOM 1369 O O . VAL A 1 169 ? -10.175 -8.546 11.496 1.00 95.25 169 VAL A O 1
ATOM 1372 N N . SER A 1 170 ? -11.480 -8.282 9.687 1.00 95.81 170 SER A N 1
ATOM 1373 C CA . SER A 1 170 ? -12.335 -7.231 10.230 1.00 95.81 170 SER A CA 1
ATOM 1374 C C . SER A 1 170 ? -13.741 -7.778 10.439 1.00 95.81 170 SER A C 1
ATOM 1376 O O . SER A 1 170 ? -14.371 -8.246 9.495 1.00 95.81 170 SER A O 1
ATOM 1378 N N . VAL A 1 171 ? -14.243 -7.721 11.668 1.00 95.44 171 VAL A N 1
ATOM 1379 C CA . VAL A 1 171 ? -15.547 -8.272 12.045 1.00 95.44 171 VAL A CA 1
ATOM 1380 C C . VAL A 1 171 ? -16.491 -7.143 12.434 1.00 95.44 171 VAL A C 1
ATOM 1382 O O . VAL A 1 171 ? -16.166 -6.295 13.268 1.00 95.44 171 VAL A O 1
ATOM 1385 N N . SER A 1 172 ? -17.671 -7.122 11.820 1.00 94.38 172 SER A N 1
ATOM 1386 C CA . SER A 1 172 ? -18.669 -6.063 11.986 1.00 94.38 172 SER A CA 1
ATOM 1387 C C . SER A 1 172 ? -20.082 -6.634 12.047 1.00 94.38 172 SER A C 1
ATOM 1389 O O . SER A 1 172 ? -20.373 -7.658 11.434 1.00 94.38 172 SER A O 1
ATOM 1391 N N . LEU A 1 173 ? -20.974 -5.957 12.768 1.00 91.88 173 LEU A N 1
ATOM 1392 C CA . LEU A 1 173 ? -22.414 -6.190 12.659 1.00 91.88 173 LEU A CA 1
ATOM 1393 C C . LEU A 1 173 ? -22.970 -5.246 11.591 1.00 91.88 173 LEU A C 1
ATOM 1395 O O . LEU A 1 173 ? -22.622 -4.068 11.592 1.00 91.88 173 LEU A O 1
ATOM 1399 N N . GLN A 1 174 ? -23.799 -5.747 10.676 1.00 90.50 174 GLN A N 1
ATOM 1400 C CA . GLN A 1 174 ? -24.353 -4.976 9.559 1.00 90.50 174 GLN A CA 1
ATOM 1401 C C . GLN A 1 174 ? -25.833 -5.297 9.321 1.00 90.50 174 GLN A C 1
ATOM 1403 O O . GLN A 1 174 ? -26.292 -6.403 9.584 1.00 90.50 174 GLN A O 1
ATOM 1408 N N . GLY A 1 175 ? -26.574 -4.354 8.734 1.00 83.38 175 GLY A N 1
ATOM 1409 C CA . GLY A 1 175 ? -27.946 -4.588 8.258 1.00 83.38 175 GLY A CA 1
ATOM 1410 C C . GLY A 1 175 ? -29.041 -4.529 9.330 1.00 83.38 175 GLY A C 1
ATOM 1411 O O . GLY A 1 175 ? -30.200 -4.784 9.017 1.00 83.38 175 GLY A O 1
ATOM 1412 N N . GLY A 1 176 ? -28.694 -4.188 10.573 1.00 83.38 176 GLY A N 1
ATOM 1413 C CA . GLY A 1 176 ? -29.651 -3.931 11.649 1.00 83.38 176 GLY A CA 1
ATOM 1414 C C . GLY A 1 176 ? -30.264 -2.527 11.626 1.00 83.38 176 GLY A C 1
ATOM 1415 O O . GLY A 1 176 ? -29.833 -1.645 10.887 1.00 83.38 176 GLY A O 1
ATOM 1416 N N . GLN A 1 177 ? -31.256 -2.309 12.492 1.00 77.19 177 GLN A N 1
ATOM 1417 C CA . GLN A 1 177 ? -31.908 -1.001 12.687 1.00 77.19 177 GLN A CA 1
ATOM 1418 C C . GLN A 1 177 ? -31.181 -0.119 13.719 1.00 77.19 177 GLN A C 1
ATOM 1420 O O . GLN A 1 177 ? -31.515 1.053 13.897 1.00 77.19 177 GLN A O 1
ATOM 1425 N N . ALA A 1 178 ? -30.200 -0.686 14.423 1.00 75.06 178 ALA A N 1
ATOM 1426 C CA . ALA A 1 178 ? -29.409 0.005 15.431 1.00 75.06 178 ALA A CA 1
ATOM 1427 C C . ALA A 1 178 ? -28.234 0.791 14.818 1.00 75.06 178 ALA A C 1
ATOM 1429 O O . ALA A 1 178 ? -27.776 0.470 13.720 1.00 75.06 178 ALA A O 1
ATOM 1430 N N . PRO A 1 179 ? -27.659 1.755 15.563 1.00 74.88 179 PRO A N 1
ATOM 1431 C CA . PRO A 1 179 ? -26.340 2.293 15.251 1.00 74.88 179 PRO A CA 1
ATOM 1432 C C . PRO A 1 179 ? -25.306 1.164 15.190 1.00 74.88 179 PRO A C 1
ATOM 1434 O O . PRO A 1 179 ? -25.240 0.334 16.102 1.00 74.88 179 PRO A O 1
ATOM 1437 N N . LEU A 1 180 ? -24.507 1.144 14.124 1.00 79.88 180 LEU A N 1
ATOM 1438 C CA . LEU A 1 180 ? -23.492 0.117 13.913 1.00 79.88 180 LEU A CA 1
ATOM 1439 C C . LEU A 1 180 ? -22.391 0.258 14.978 1.00 79.88 180 LEU A C 1
ATOM 1441 O O . LEU A 1 180 ? -21.811 1.342 15.100 1.00 79.88 180 LEU A O 1
ATOM 1445 N N . PRO A 1 181 ? -22.102 -0.795 15.762 1.00 80.69 181 PRO A N 1
ATOM 1446 C CA . PRO A 1 181 ? -20.993 -0.767 16.703 1.00 80.69 181 PRO A CA 1
ATOM 1447 C C . PRO A 1 181 ? -19.655 -0.732 15.955 1.00 80.69 181 PRO A C 1
ATOM 1449 O O . PRO A 1 181 ? -19.576 -1.028 14.760 1.00 80.69 181 PRO A O 1
ATOM 1452 N N . ALA A 1 182 ? -18.588 -0.370 16.670 1.00 82.81 182 ALA A N 1
ATOM 1453 C CA . ALA A 1 182 ? -17.252 -0.318 16.092 1.00 82.81 182 ALA A CA 1
ATOM 1454 C C . ALA A 1 182 ? -16.846 -1.685 15.515 1.00 82.81 182 ALA A C 1
ATOM 1456 O O . ALA A 1 182 ? -17.023 -2.728 16.148 1.00 82.81 182 ALA A O 1
ATOM 1457 N N . THR A 1 183 ? -16.289 -1.662 14.304 1.00 91.06 183 THR A N 1
ATOM 1458 C CA . THR A 1 183 ? -15.695 -2.846 13.674 1.00 91.06 183 THR A CA 1
ATOM 1459 C C . THR A 1 183 ? -14.446 -3.256 14.442 1.00 91.06 183 THR A C 1
ATOM 1461 O O . THR A 1 183 ? -13.623 -2.409 14.788 1.00 91.06 183 THR A O 1
ATOM 1464 N N . GLN A 1 184 ? -14.295 -4.553 14.687 1.00 91.31 184 GLN A N 1
ATOM 1465 C CA . GLN A 1 184 ? -13.125 -5.106 15.359 1.00 91.31 184 GLN A CA 1
ATOM 1466 C C . GLN A 1 184 ? -12.144 -5.653 14.333 1.00 91.31 184 GLN A C 1
ATOM 1468 O O . GLN A 1 184 ? -12.540 -6.393 13.438 1.00 91.31 184 GLN A O 1
ATOM 1473 N N . ASN A 1 185 ? -10.871 -5.286 14.462 1.00 93.62 185 ASN A N 1
ATOM 1474 C CA . ASN A 1 185 ? -9.825 -5.656 13.517 1.00 93.62 185 ASN A CA 1
ATOM 1475 C C . ASN A 1 185 ? -8.793 -6.546 14.200 1.00 93.62 185 ASN A C 1
ATOM 1477 O O . ASN A 1 185 ? -8.265 -6.195 15.253 1.00 93.62 185 ASN A O 1
ATOM 1481 N N . PHE A 1 186 ? -8.459 -7.653 13.551 1.00 93.25 186 PHE A N 1
ATOM 1482 C CA . PHE A 1 186 ? -7.494 -8.633 14.023 1.00 93.25 186 PHE A CA 1
ATOM 1483 C C . PHE A 1 186 ? -6.475 -8.903 12.925 1.00 93.25 186 PHE A C 1
ATOM 1485 O O . PHE A 1 186 ? -6.815 -8.921 11.743 1.00 93.25 186 PHE A O 1
ATOM 1492 N N . VAL A 1 187 ? -5.215 -9.102 13.304 1.00 94.25 187 VAL A N 1
ATOM 1493 C CA . VAL A 1 187 ? -4.153 -9.479 12.369 1.00 94.25 187 VAL A CA 1
ATOM 1494 C C . VAL A 1 187 ? -3.615 -10.830 12.793 1.00 94.25 187 VAL A C 1
ATOM 1496 O O . VAL A 1 187 ? -3.074 -10.969 13.888 1.00 94.25 187 VAL A O 1
ATOM 1499 N N . PHE A 1 188 ? -3.750 -11.813 11.912 1.00 92.06 188 PHE A N 1
ATOM 1500 C CA . PHE A 1 188 ? -3.271 -13.165 12.140 1.00 92.06 188 PHE A CA 1
ATOM 1501 C C . PHE A 1 188 ? -2.054 -13.445 11.268 1.00 92.06 188 PHE A C 1
ATOM 1503 O O . PHE A 1 188 ? -2.018 -13.083 10.093 1.00 92.06 188 PHE A O 1
ATOM 1510 N N . ARG A 1 189 ? -1.055 -14.099 11.860 1.00 90.38 189 ARG A N 1
ATOM 1511 C CA . ARG A 1 189 ? 0.081 -14.708 11.148 1.00 90.38 189 ARG A CA 1
ATOM 1512 C C . ARG A 1 189 ? 0.025 -16.232 11.209 1.00 90.38 189 ARG A C 1
ATOM 1514 O O . ARG A 1 189 ? 0.430 -16.885 10.257 1.00 90.38 189 ARG A O 1
ATOM 1521 N N . ASP A 1 190 ? -0.552 -16.748 12.291 1.00 89.50 190 ASP A N 1
ATOM 1522 C CA . ASP A 1 190 ? -0.758 -18.162 12.563 1.00 89.50 190 ASP A CA 1
ATOM 1523 C C . ASP A 1 190 ? -2.224 -18.421 12.922 1.00 89.50 190 ASP A C 1
ATOM 1525 O O . ASP A 1 190 ? -2.960 -17.510 13.315 1.00 89.50 190 ASP A O 1
ATOM 1529 N N . SER A 1 191 ? -2.646 -19.676 12.770 1.00 91.81 191 SER A N 1
ATOM 1530 C CA . SER A 1 191 ? -4.010 -20.100 13.086 1.00 91.81 191 SER A CA 1
ATOM 1531 C C . SER A 1 191 ? -4.333 -19.894 14.571 1.00 91.81 191 SER A C 1
ATOM 1533 O O . SER A 1 191 ? -3.549 -20.292 15.432 1.00 91.81 191 SER A O 1
ATOM 1535 N N . ALA A 1 192 ? -5.499 -19.322 14.870 1.00 92.81 192 ALA A N 1
ATOM 1536 C CA . ALA A 1 192 ? -5.913 -18.988 16.230 1.00 92.81 192 ALA A CA 1
ATOM 1537 C C . ALA A 1 192 ? -7.437 -19.042 16.395 1.00 92.81 192 ALA A C 1
ATOM 1539 O O . ALA A 1 192 ? -8.186 -18.779 15.452 1.00 92.81 192 ALA A O 1
ATOM 1540 N N . ASP A 1 193 ? -7.880 -19.355 17.611 1.00 91.81 193 ASP A N 1
ATOM 1541 C CA . ASP A 1 193 ? -9.265 -19.156 18.036 1.00 91.81 193 ASP A CA 1
ATOM 1542 C C . ASP A 1 193 ? -9.416 -17.707 18.525 1.00 91.81 193 ASP A C 1
ATOM 1544 O O . ASP A 1 193 ? -8.517 -17.169 19.177 1.00 91.81 193 ASP A O 1
ATOM 1548 N N . LEU A 1 194 ? -10.543 -17.075 18.208 1.00 89.25 194 LEU A N 1
ATOM 1549 C CA . LEU A 1 194 ? -10.822 -15.688 18.553 1.00 89.25 194 LEU A CA 1
ATOM 1550 C C . LEU A 1 194 ? -12.234 -15.542 19.118 1.00 89.25 194 LEU A C 1
ATOM 1552 O O . LEU A 1 194 ? -13.200 -15.988 18.500 1.00 89.25 194 LEU A O 1
ATOM 1556 N N . ASP A 1 195 ? -12.334 -14.810 20.225 1.00 91.31 195 ASP A N 1
ATOM 1557 C CA . ASP A 1 195 ? -13.600 -14.314 20.754 1.00 91.31 195 ASP A CA 1
ATOM 1558 C C . ASP A 1 195 ? -13.795 -12.848 20.343 1.00 91.31 195 ASP A C 1
ATOM 1560 O O . ASP A 1 195 ? -13.009 -11.965 20.692 1.00 91.31 195 ASP A O 1
ATOM 1564 N N . VAL A 1 196 ? -14.852 -12.584 19.580 1.00 92.94 196 VAL A N 1
ATOM 1565 C CA . VAL A 1 196 ? -15.248 -11.252 19.115 1.00 92.94 196 VAL A CA 1
ATOM 1566 C C . VAL A 1 196 ? -16.389 -10.753 19.982 1.00 92.94 196 VAL A C 1
ATOM 1568 O O . VAL A 1 196 ? -17.465 -11.347 19.996 1.00 92.94 196 VAL A O 1
ATOM 1571 N N . ILE A 1 197 ? -16.173 -9.639 20.680 1.00 91.50 197 ILE A N 1
ATOM 1572 C CA . ILE A 1 197 ? -17.115 -9.130 21.683 1.00 91.50 197 ILE A CA 1
ATOM 1573 C C . ILE A 1 197 ? -17.631 -7.761 21.259 1.00 91.50 197 ILE A C 1
ATOM 1575 O O . ILE A 1 197 ? -16.853 -6.819 21.165 1.00 91.50 197 ILE A O 1
ATOM 1579 N N . PHE A 1 198 ? -18.935 -7.621 21.037 1.00 91.25 198 PHE A N 1
ATOM 1580 C CA . PHE A 1 198 ? -19.584 -6.335 20.785 1.00 91.25 198 PHE A CA 1
ATOM 1581 C C . PHE A 1 198 ? -20.299 -5.853 22.057 1.00 91.25 198 PHE A C 1
ATOM 1583 O O . PHE A 1 198 ? -21.399 -6.333 22.345 1.00 91.25 198 PHE A O 1
ATOM 1590 N N . PRO A 1 199 ? -19.692 -4.941 22.841 1.00 89.75 199 PRO A N 1
ATOM 1591 C CA . PRO A 1 199 ? -20.289 -4.418 24.065 1.00 89.75 199 PRO A CA 1
ATOM 1592 C C . PRO A 1 199 ? -21.201 -3.213 23.808 1.00 89.75 199 PRO A C 1
ATOM 1594 O O . PRO A 1 199 ? -21.191 -2.611 22.733 1.00 89.75 199 PRO A O 1
ATOM 1597 N N . PHE A 1 200 ? -21.941 -2.825 24.849 1.00 86.38 200 PHE A N 1
ATOM 1598 C CA . PHE A 1 200 ? -22.789 -1.627 24.890 1.00 86.38 200 PHE A CA 1
ATOM 1599 C C . PHE A 1 200 ? -23.880 -1.593 23.809 1.00 86.38 200 PHE A C 1
ATOM 1601 O O . PHE A 1 200 ? -24.263 -0.529 23.316 1.00 86.38 200 PHE A O 1
ATOM 1608 N N . LEU A 1 201 ? -24.394 -2.766 23.441 1.00 87.75 201 LEU A N 1
ATOM 1609 C CA . LEU A 1 201 ? -25.512 -2.886 22.518 1.00 87.75 201 LEU A CA 1
ATOM 1610 C C . LEU A 1 201 ? -26.813 -2.409 23.178 1.00 87.75 201 LEU A C 1
ATOM 1612 O O . LEU A 1 201 ? -26.990 -2.480 24.394 1.00 87.75 201 LEU A O 1
ATOM 1616 N N . ARG A 1 202 ? -27.742 -1.903 22.367 1.00 85.38 202 ARG A N 1
ATOM 1617 C CA . ARG A 1 202 ? -29.089 -1.553 22.817 1.00 85.38 202 ARG A CA 1
ATOM 1618 C C . ARG A 1 202 ? -29.886 -2.828 23.048 1.00 85.38 202 ARG A C 1
ATOM 1620 O O . ARG A 1 202 ? -29.776 -3.771 22.270 1.00 85.38 202 ARG A O 1
ATOM 1627 N N . GLN A 1 203 ? -30.700 -2.819 24.095 1.00 87.44 203 GLN A N 1
ATOM 1628 C CA . GLN A 1 203 ? -31.575 -3.932 24.461 1.00 87.44 203 GLN A CA 1
ATOM 1629 C C . GLN A 1 203 ? -32.688 -4.120 23.426 1.00 87.44 203 GLN A C 1
ATOM 1631 O O . GLN A 1 203 ? -33.056 -3.167 22.736 1.00 87.44 203 GLN A O 1
ATOM 1636 N N . ASP A 1 204 ? -33.174 -5.355 23.296 1.00 86.25 204 ASP A N 1
ATOM 1637 C CA . ASP A 1 204 ? -34.224 -5.778 22.358 1.00 86.25 204 ASP A CA 1
ATOM 1638 C C . ASP A 1 204 ? -34.066 -5.250 20.913 1.00 86.25 204 ASP A C 1
ATOM 1640 O O . ASP A 1 204 ? -35.032 -4.975 20.204 1.00 86.25 204 ASP A O 1
ATOM 1644 N N . THR A 1 205 ? -32.829 -5.089 20.441 1.00 87.88 205 THR A N 1
ATOM 1645 C CA . THR A 1 205 ? -32.533 -4.439 19.159 1.00 87.88 205 THR A CA 1
ATOM 1646 C C . THR A 1 205 ? -31.910 -5.422 18.169 1.00 87.88 205 THR A C 1
ATOM 1648 O O . THR A 1 205 ? -31.016 -6.190 18.522 1.00 87.88 205 THR A O 1
ATOM 1651 N N . ASN A 1 206 ? -32.372 -5.388 16.912 1.00 88.88 206 ASN A N 1
ATOM 1652 C CA . ASN A 1 206 ? -31.826 -6.196 15.816 1.00 88.88 206 ASN A CA 1
ATOM 1653 C C . ASN A 1 206 ? -30.622 -5.489 15.162 1.00 88.88 206 ASN A C 1
ATOM 1655 O O . ASN A 1 206 ? -30.748 -4.385 14.619 1.00 88.88 206 ASN A O 1
ATOM 1659 N N . TYR A 1 207 ? -29.471 -6.156 15.202 1.00 88.12 207 TYR A N 1
ATOM 1660 C CA . TYR A 1 207 ? -28.187 -5.754 14.629 1.00 88.12 207 TYR A CA 1
ATOM 1661 C C . TYR A 1 207 ? -27.896 -6.395 13.261 1.00 88.12 207 TYR A C 1
ATOM 1663 O O . TYR A 1 207 ? -26.902 -6.045 12.626 1.00 88.12 207 TYR A O 1
ATOM 1671 N N . GLY A 1 208 ? -28.784 -7.262 12.772 1.00 91.44 208 GLY A N 1
ATOM 1672 C CA . GLY A 1 208 ? -28.741 -7.844 11.436 1.00 91.44 208 GLY A CA 1
ATOM 1673 C C . GLY A 1 208 ? -27.856 -9.083 11.370 1.00 91.44 208 GLY A C 1
ATOM 1674 O O . GLY A 1 208 ? -28.237 -10.143 11.855 1.00 91.44 208 GLY A O 1
ATOM 1675 N N . ARG A 1 209 ? -26.693 -8.974 10.734 1.00 93.56 209 ARG A N 1
ATOM 1676 C CA . ARG A 1 209 ? -25.790 -10.095 10.427 1.00 93.56 209 ARG A CA 1
ATOM 1677 C C . ARG A 1 209 ? -24.354 -9.783 10.833 1.00 93.56 209 ARG A C 1
ATOM 1679 O O . ARG A 1 209 ? -23.959 -8.619 10.875 1.00 93.56 209 ARG A O 1
ATOM 1686 N N . LEU A 1 210 ? -23.571 -10.822 11.097 1.00 93.69 210 LEU A N 1
ATOM 1687 C CA . LEU A 1 210 ? -22.144 -10.726 11.396 1.00 93.69 210 LEU A CA 1
ATOM 1688 C C . LEU A 1 210 ? -21.351 -10.836 10.094 1.00 93.69 210 LEU A C 1
ATOM 1690 O O . LEU A 1 210 ? -21.304 -11.907 9.503 1.00 93.69 210 LEU A O 1
ATOM 1694 N N . CYS A 1 211 ? -20.720 -9.759 9.645 1.00 94.69 211 CYS A N 1
ATOM 1695 C CA . CYS A 1 211 ? -19.876 -9.757 8.456 1.00 94.69 211 CYS A CA 1
ATOM 1696 C C . CYS A 1 211 ? -18.393 -9.789 8.832 1.00 94.69 211 CYS A C 1
ATOM 1698 O O . CYS A 1 211 ? -17.924 -8.996 9.652 1.00 94.69 211 CYS A O 1
ATOM 1700 N N . VAL A 1 212 ? -17.672 -10.711 8.205 1.00 95.50 212 VAL A N 1
ATOM 1701 C CA . VAL A 1 212 ? -16.235 -10.931 8.318 1.00 95.50 212 VAL A CA 1
ATOM 1702 C C . VAL A 1 212 ? -15.601 -10.536 6.988 1.00 95.50 212 VAL A C 1
ATOM 1704 O O . VAL A 1 212 ? -15.931 -11.099 5.945 1.00 95.50 212 VAL A O 1
ATOM 1707 N N . LEU A 1 213 ? -14.711 -9.553 7.031 1.00 95.38 213 LEU A N 1
ATOM 1708 C CA . LEU A 1 213 ? -13.935 -9.071 5.897 1.00 95.38 213 LEU A CA 1
ATOM 1709 C C . LEU A 1 213 ? -12.488 -9.540 6.052 1.00 95.38 213 LEU A C 1
ATOM 1711 O O . LEU A 1 213 ? -11.829 -9.232 7.043 1.00 95.38 213 LEU A O 1
ATOM 1715 N N . GLU A 1 214 ? -12.001 -10.274 5.064 1.00 94.81 214 GLU A N 1
ATOM 1716 C CA . GLU A 1 214 ? -10.683 -10.901 5.048 1.00 94.81 214 GLU A CA 1
ATOM 1717 C C . GLU A 1 214 ? -9.802 -10.225 4.003 1.00 94.81 214 GLU A C 1
ATOM 1719 O O . GLU A 1 214 ? -10.133 -10.214 2.817 1.00 94.81 214 GLU A O 1
ATOM 1724 N N . GLU A 1 215 ? -8.673 -9.674 4.436 1.00 95.06 215 GLU A N 1
ATOM 1725 C CA . GLU A 1 215 ? -7.701 -8.978 3.594 1.00 95.06 215 GLU A CA 1
ATOM 1726 C C . GLU A 1 215 ? -6.314 -9.608 3.790 1.00 95.06 215 GLU A C 1
ATOM 1728 O O . GLU A 1 215 ? -5.682 -9.398 4.833 1.00 95.06 215 GLU A O 1
ATOM 1733 N N . PRO A 1 216 ? -5.807 -10.398 2.826 1.00 94.50 216 PRO A N 1
ATOM 1734 C CA . PRO A 1 216 ? -4.429 -10.865 2.857 1.00 94.50 216 PRO A CA 1
ATOM 1735 C C . PRO A 1 216 ? -3.461 -9.679 2.886 1.00 94.50 216 PRO A C 1
ATOM 1737 O O . PRO A 1 216 ? -3.549 -8.771 2.062 1.00 94.50 216 PRO A O 1
ATOM 1740 N N . LEU A 1 217 ? -2.502 -9.704 3.811 1.00 93.38 217 LEU A N 1
ATOM 1741 C CA . LEU A 1 217 ? -1.455 -8.681 3.949 1.00 93.38 217 LEU A CA 1
ATOM 1742 C C . LEU A 1 217 ? -0.194 -9.046 3.153 1.00 93.38 217 LEU A C 1
ATOM 1744 O O . LEU A 1 217 ? 0.911 -8.605 3.468 1.00 93.38 217 LEU A O 1
ATOM 1748 N N . VAL A 1 218 ? -0.367 -9.898 2.146 1.00 91.75 218 VAL A N 1
ATOM 1749 C CA . VAL A 1 218 ? 0.682 -10.382 1.256 1.00 91.75 218 VAL A CA 1
ATOM 1750 C C . VAL A 1 218 ? 0.486 -9.733 -0.100 1.00 91.75 218 VAL A C 1
ATOM 1752 O O . VAL A 1 218 ? -0.638 -9.596 -0.580 1.00 91.75 218 VAL A O 1
ATOM 1755 N N . ASN A 1 219 ? 1.599 -9.357 -0.714 1.00 91.62 219 ASN A N 1
ATOM 1756 C CA . ASN A 1 219 ? 1.623 -8.758 -2.035 1.00 91.62 219 ASN A CA 1
ATOM 1757 C C . ASN A 1 219 ? 2.286 -9.720 -3.016 1.00 91.62 219 ASN A C 1
ATOM 1759 O O . ASN A 1 219 ? 3.145 -10.517 -2.633 1.00 91.62 219 ASN A O 1
ATOM 1763 N N . GLY A 1 220 ? 1.965 -9.586 -4.295 1.00 88.69 220 GLY A N 1
ATOM 1764 C CA . GLY A 1 220 ? 2.748 -10.228 -5.340 1.00 88.69 220 GLY A CA 1
ATOM 1765 C C . GLY A 1 220 ? 2.560 -9.571 -6.694 1.00 88.69 220 GLY A C 1
ATOM 1766 O O . GLY A 1 220 ? 1.841 -8.582 -6.812 1.00 88.69 220 GLY A O 1
ATOM 1767 N N . PHE A 1 221 ? 3.242 -10.098 -7.704 1.00 89.75 221 PHE A N 1
ATOM 1768 C CA . PHE A 1 221 ? 3.251 -9.524 -9.045 1.00 89.75 221 PHE A CA 1
ATOM 1769 C C . PHE A 1 221 ? 2.605 -10.477 -10.042 1.00 89.75 221 PHE A C 1
ATOM 1771 O O . PHE A 1 221 ? 2.877 -11.680 -10.030 1.00 89.75 221 PHE A O 1
ATOM 1778 N N . THR A 1 222 ? 1.747 -9.933 -10.898 1.00 90.88 222 THR A N 1
ATOM 1779 C CA . THR A 1 222 ? 1.157 -10.664 -12.018 1.00 90.88 222 THR A CA 1
ATOM 1780 C C . THR A 1 222 ? 2.178 -10.921 -13.128 1.00 90.88 222 THR A C 1
ATOM 1782 O O . THR A 1 222 ? 3.288 -10.386 -13.116 1.00 90.88 222 THR A O 1
ATOM 1785 N N . ALA A 1 223 ? 1.805 -11.726 -14.125 1.00 87.62 223 ALA A N 1
ATOM 1786 C CA . ALA A 1 223 ? 2.630 -11.974 -15.304 1.00 87.62 223 ALA A CA 1
ATOM 1787 C C . ALA A 1 223 ? 2.958 -10.698 -16.098 1.00 87.62 223 ALA A C 1
ATOM 1789 O O . ALA A 1 223 ? 4.046 -10.615 -16.663 1.00 87.62 223 ALA A O 1
ATOM 1790 N N . MET A 1 224 ? 2.071 -9.697 -16.111 1.00 86.94 224 MET A N 1
ATOM 1791 C CA . MET A 1 224 ? 2.360 -8.387 -16.709 1.00 86.94 224 MET A CA 1
ATOM 1792 C C . MET A 1 224 ? 3.141 -7.438 -15.779 1.00 86.94 224 MET A C 1
ATOM 1794 O O . MET A 1 224 ? 3.348 -6.274 -16.118 1.00 86.94 224 MET A O 1
ATOM 1798 N N . GLY A 1 225 ? 3.568 -7.899 -14.599 1.00 84.31 225 GLY A N 1
ATOM 1799 C CA . GLY A 1 225 ? 4.332 -7.102 -13.638 1.00 84.31 225 GLY A CA 1
ATOM 1800 C C . GLY A 1 225 ? 3.493 -6.122 -12.815 1.00 84.31 225 GLY A C 1
ATOM 1801 O O . GLY A 1 225 ? 4.049 -5.193 -12.229 1.00 84.31 225 GLY A O 1
ATOM 1802 N N . ARG A 1 226 ? 2.167 -6.298 -12.743 1.00 85.31 226 ARG A N 1
ATOM 1803 C CA . ARG A 1 226 ? 1.303 -5.460 -11.901 1.00 85.31 226 ARG A CA 1
ATOM 1804 C C . ARG A 1 226 ? 1.302 -5.957 -10.464 1.00 85.31 226 ARG A C 1
ATOM 1806 O O . ARG A 1 226 ? 1.239 -7.158 -10.215 1.00 85.31 226 ARG A O 1
ATOM 1813 N N . LEU A 1 227 ? 1.346 -5.024 -9.519 1.00 89.50 227 LEU A N 1
ATOM 1814 C CA . LEU A 1 227 ? 1.231 -5.334 -8.098 1.00 89.50 227 LEU A CA 1
ATOM 1815 C C . LEU A 1 227 ? -0.209 -5.744 -7.761 1.00 89.50 227 LEU A C 1
ATOM 1817 O O . LEU A 1 227 ? -1.149 -4.998 -8.030 1.00 89.50 227 LEU A O 1
ATOM 1821 N N . VAL A 1 228 ? -0.364 -6.901 -7.124 1.00 89.88 228 VAL A N 1
ATOM 1822 C CA . VAL A 1 228 ? -1.617 -7.381 -6.538 1.00 89.88 228 VAL A CA 1
ATOM 1823 C C . VAL A 1 228 ? -1.513 -7.255 -5.028 1.00 89.88 228 VAL A C 1
ATOM 1825 O O . VAL A 1 228 ? -0.645 -7.869 -4.403 1.00 89.88 228 VAL A O 1
ATOM 1828 N N . SER A 1 229 ? -2.393 -6.445 -4.451 1.00 89.06 229 SER A N 1
ATOM 1829 C CA . SER A 1 229 ? -2.506 -6.231 -3.011 1.00 89.06 229 SER A CA 1
ATOM 1830 C C . SER A 1 229 ? -3.910 -5.743 -2.656 1.00 89.06 229 SER A C 1
ATOM 1832 O O . SER A 1 229 ? -4.662 -5.291 -3.521 1.00 89.06 229 SER A O 1
ATOM 1834 N N . GLY A 1 230 ? -4.287 -5.860 -1.380 1.00 85.50 230 GLY A N 1
ATOM 1835 C CA . GLY A 1 230 ? -5.534 -5.283 -0.866 1.00 85.50 230 GLY A CA 1
ATOM 1836 C C . GLY A 1 230 ? -6.821 -5.905 -1.421 1.00 85.50 230 GLY A C 1
ATOM 1837 O O . GLY A 1 230 ? -7.879 -5.285 -1.333 1.00 85.50 230 GLY A O 1
ATOM 1838 N N . LEU A 1 231 ? -6.757 -7.113 -1.997 1.00 90.19 231 LEU A N 1
ATOM 1839 C CA . LEU A 1 231 ? -7.954 -7.870 -2.367 1.00 90.19 231 LEU A CA 1
ATOM 1840 C C . LEU A 1 231 ? -8.670 -8.344 -1.107 1.00 90.19 231 LEU A C 1
ATOM 1842 O O . LEU A 1 231 ? -8.029 -8.776 -0.151 1.00 90.19 231 LEU A O 1
ATOM 1846 N N . ARG A 1 232 ? -10.002 -8.263 -1.105 1.00 91.50 232 ARG A N 1
ATOM 1847 C CA . ARG A 1 232 ? -10.810 -8.557 0.080 1.00 91.50 232 ARG A CA 1
ATOM 1848 C C . ARG A 1 232 ? -11.910 -9.551 -0.231 1.00 91.50 232 ARG A C 1
ATOM 1850 O O . ARG A 1 232 ? -12.539 -9.462 -1.283 1.00 91.50 232 ARG A O 1
ATOM 1857 N N . THR A 1 233 ? -12.159 -10.447 0.714 1.00 91.12 233 THR A N 1
ATOM 1858 C CA . THR A 1 233 ? -13.302 -11.362 0.688 1.00 91.12 233 THR A CA 1
ATOM 1859 C C . THR A 1 233 ? -14.203 -11.023 1.861 1.00 91.12 233 THR A C 1
ATOM 1861 O O . THR A 1 233 ? -13.748 -11.017 3.000 1.00 91.12 233 THR A O 1
ATOM 1864 N N . GLU A 1 234 ? -15.465 -10.703 1.595 1.00 93.38 234 GLU A N 1
ATOM 1865 C CA . GLU A 1 234 ? -16.458 -10.468 2.643 1.00 93.38 234 GLU A CA 1
ATOM 1866 C C . GLU A 1 234 ? -17.426 -11.643 2.705 1.00 93.38 234 GLU A C 1
ATOM 1868 O O . GLU A 1 234 ? -17.962 -12.081 1.684 1.00 93.38 234 GLU A O 1
ATOM 1873 N N . LYS A 1 235 ? -17.686 -12.122 3.919 1.00 93.19 235 LYS A N 1
ATOM 1874 C CA . LYS A 1 235 ? -18.734 -13.096 4.193 1.00 93.19 235 LYS A CA 1
ATOM 1875 C C . LYS A 1 235 ? -19.566 -12.677 5.376 1.00 93.19 235 LYS A C 1
ATOM 1877 O O . LYS A 1 235 ? -19.030 -12.336 6.424 1.00 93.19 235 LYS A O 1
ATOM 1882 N N . CYS A 1 236 ? -20.878 -12.777 5.225 1.00 93.12 236 CYS A N 1
ATOM 1883 C CA . CYS A 1 236 ? -21.806 -12.493 6.301 1.00 93.12 236 CYS A CA 1
ATOM 1884 C C . CYS A 1 236 ? -22.497 -13.767 6.783 1.00 93.12 236 CYS A C 1
ATOM 1886 O O . CYS A 1 236 ? -22.907 -14.610 5.986 1.00 93.12 236 CYS A O 1
ATOM 1888 N N . TYR A 1 237 ? -22.628 -13.865 8.097 1.00 91.75 237 TYR A N 1
ATOM 1889 C CA . TYR A 1 237 ? -23.141 -15.001 8.839 1.00 91.75 237 TYR A CA 1
ATOM 1890 C C . TYR A 1 237 ? -24.297 -14.560 9.721 1.00 91.75 237 TYR A C 1
ATOM 1892 O O . TYR A 1 237 ? -24.340 -13.418 10.188 1.00 91.75 237 TYR A O 1
ATOM 1900 N N . PHE A 1 238 ? -25.184 -15.516 9.992 1.00 91.12 238 PHE A N 1
ATOM 1901 C CA . PHE A 1 238 ? -26.436 -15.313 10.712 1.00 91.12 238 PHE A CA 1
ATOM 1902 C C . PHE A 1 238 ? -27.383 -14.343 10.000 1.00 91.12 238 PHE A C 1
ATOM 1904 O O . PHE A 1 238 ? -26.991 -13.491 9.205 1.00 91.12 238 PHE A O 1
ATOM 1911 N N . ASN A 1 239 ? -28.662 -14.490 10.308 1.00 84.56 239 ASN A N 1
ATOM 1912 C CA . ASN A 1 239 ? -29.683 -13.516 9.965 1.00 84.56 239 ASN A CA 1
ATOM 1913 C C . ASN A 1 239 ? -30.378 -13.142 11.278 1.00 84.56 239 ASN A C 1
ATOM 1915 O O . ASN A 1 239 ? -30.575 -14.011 12.126 1.00 84.56 239 ASN A O 1
ATOM 1919 N N . ASP A 1 240 ? -30.718 -11.867 11.444 1.00 84.81 240 ASP A N 1
ATOM 1920 C CA . ASP A 1 240 ? -31.498 -11.350 12.577 1.00 84.81 240 ASP A CA 1
ATOM 1921 C C . ASP A 1 240 ? -30.863 -11.518 13.970 1.00 84.81 240 ASP A C 1
ATOM 1923 O O . ASP A 1 240 ? -31.493 -11.968 14.928 1.00 84.81 240 ASP A O 1
ATOM 1927 N N . LEU A 1 241 ? -29.604 -11.101 14.115 1.00 88.56 241 LEU A N 1
ATOM 1928 C CA . LEU A 1 241 ? -28.918 -11.011 15.404 1.00 88.56 241 LEU A CA 1
ATOM 1929 C C . LEU A 1 241 ? -29.589 -9.966 16.305 1.00 88.56 241 LEU A C 1
ATOM 1931 O O . LEU A 1 241 ? -29.400 -8.763 16.124 1.00 88.56 241 LEU A O 1
ATOM 1935 N N . LYS A 1 242 ? -30.348 -10.423 17.307 1.00 88.81 242 LYS A N 1
ATOM 1936 C CA . LYS A 1 242 ? -31.093 -9.573 18.247 1.00 88.81 242 LYS A CA 1
ATOM 1937 C C . LYS A 1 242 ? -30.566 -9.705 19.680 1.00 88.81 242 LYS A C 1
ATOM 1939 O O . LYS A 1 242 ? -30.293 -10.813 20.139 1.00 88.81 242 LYS A O 1
ATOM 1944 N N . THR A 1 243 ? -30.422 -8.587 20.391 1.00 85.50 243 THR A N 1
ATOM 1945 C CA . THR A 1 243 ? -30.156 -8.593 21.841 1.00 85.50 243 THR A CA 1
ATOM 1946 C C . THR A 1 243 ? -31.400 -9.032 22.616 1.00 85.50 243 THR A C 1
ATOM 1948 O O . THR A 1 243 ? -32.526 -8.796 22.180 1.00 85.50 243 THR A O 1
ATOM 1951 N N . LYS A 1 244 ? -31.212 -9.689 23.765 1.00 84.38 244 LYS A N 1
ATOM 1952 C CA . LYS A 1 244 ? -32.328 -10.167 24.603 1.00 84.38 244 LYS A CA 1
ATOM 1953 C C . LYS A 1 244 ? -32.922 -9.041 25.455 1.00 84.38 244 LYS A C 1
ATOM 1955 O O . LYS A 1 244 ? -32.222 -8.089 25.797 1.00 84.38 244 LYS A O 1
ATOM 1960 N N . ASP A 1 245 ? -34.184 -9.179 25.846 1.00 71.81 245 ASP A N 1
ATOM 1961 C CA . ASP A 1 245 ? -34.771 -8.373 26.919 1.00 71.81 245 ASP A CA 1
ATOM 1962 C C . ASP A 1 245 ? -34.457 -9.012 28.285 1.00 71.81 245 ASP A C 1
ATOM 1964 O O . ASP A 1 245 ? -34.368 -10.239 28.398 1.00 71.81 245 ASP A O 1
ATOM 1968 N N . TYR A 1 246 ? -34.237 -8.197 29.316 1.00 57.16 246 TYR A N 1
ATOM 1969 C CA . TYR A 1 246 ? -34.168 -8.696 30.690 1.00 57.16 246 TYR A CA 1
ATOM 1970 C C . TYR A 1 246 ? -35.596 -8.711 31.236 1.00 57.16 246 TYR A C 1
ATOM 1972 O O . TYR A 1 246 ? -36.083 -7.692 31.720 1.00 57.16 246 TYR A O 1
ATOM 1980 N N . ASP A 1 247 ? -36.253 -9.870 31.224 1.00 45.56 247 ASP A N 1
ATOM 1981 C CA . ASP A 1 247 ? -37.457 -10.046 32.035 1.00 45.56 247 ASP A CA 1
ATOM 1982 C C . ASP A 1 247 ? -37.053 -10.022 33.519 1.00 45.56 247 ASP A C 1
ATOM 1984 O O . ASP A 1 247 ? -36.520 -10.987 34.074 1.00 45.56 247 ASP A O 1
ATOM 1988 N N . ILE A 1 248 ? -37.286 -8.883 34.177 1.00 45.62 248 ILE A N 1
ATOM 1989 C CA . ILE A 1 248 ? -37.114 -8.699 35.623 1.00 45.62 248 ILE A CA 1
ATOM 1990 C C . ILE A 1 248 ? -38.265 -9.418 36.339 1.00 45.62 248 ILE A C 1
ATOM 1992 O O . ILE A 1 248 ? -39.192 -8.805 36.861 1.00 45.62 248 ILE A O 1
ATOM 1996 N N . HIS A 1 249 ? -38.200 -10.742 36.396 1.00 40.47 249 HIS A N 1
ATOM 1997 C CA . HIS A 1 249 ? -39.024 -11.543 37.291 1.00 40.47 249 HIS A CA 1
ATOM 1998 C C . HIS A 1 249 ? -38.182 -12.647 37.926 1.00 40.47 249 HIS A C 1
ATOM 2000 O O . HIS A 1 249 ? -38.365 -13.805 37.593 1.00 40.47 249 HIS A O 1
ATOM 2006 N N . THR A 1 250 ? -37.289 -12.294 38.863 1.00 35.94 250 THR A N 1
ATOM 2007 C CA . THR A 1 250 ? -37.065 -13.091 40.089 1.00 35.94 250 THR A CA 1
ATOM 2008 C C . THR A 1 250 ? -36.109 -12.418 41.081 1.00 35.94 250 THR A C 1
ATOM 2010 O O . THR A 1 250 ? -34.950 -12.167 40.780 1.00 35.94 250 THR A O 1
ATOM 2013 N N . VAL A 1 251 ? -36.654 -12.243 42.290 1.00 32.41 251 VAL A N 1
ATOM 2014 C CA . VAL A 1 251 ? -36.040 -12.095 43.622 1.00 32.41 251 VAL A CA 1
ATOM 2015 C C . VAL A 1 251 ? -35.328 -10.778 43.954 1.00 32.41 251 VAL A C 1
ATOM 2017 O O . VAL A 1 251 ? -34.138 -10.567 43.757 1.00 32.41 251 VAL A O 1
ATOM 2020 N N . VAL A 1 252 ? -36.139 -9.930 44.585 1.00 43.00 252 VAL A N 1
ATOM 2021 C CA . VAL A 1 252 ? -35.785 -8.872 45.529 1.00 43.00 252 VAL A CA 1
ATOM 2022 C C . VAL A 1 252 ? -34.858 -9.411 46.624 1.00 43.00 252 VAL A C 1
ATOM 2024 O O . VAL A 1 252 ? -35.284 -10.243 47.417 1.00 43.00 252 VAL A O 1
ATOM 2027 N N . GLU A 1 253 ? -33.661 -8.846 46.755 1.00 27.33 253 GLU A N 1
ATOM 2028 C CA . GLU A 1 253 ? -33.064 -8.615 48.070 1.00 27.33 253 GLU A CA 1
ATOM 2029 C C . GLU A 1 253 ? -32.262 -7.310 48.054 1.00 27.33 253 GLU A C 1
ATOM 2031 O O . GLU A 1 253 ? -31.454 -7.032 47.169 1.00 27.33 253 GLU A O 1
ATOM 2036 N N . ALA A 1 254 ? -32.614 -6.440 48.993 1.00 33.81 254 ALA A N 1
ATOM 2037 C CA . ALA A 1 254 ? -32.241 -5.042 49.024 1.00 33.81 254 ALA A CA 1
ATOM 2038 C C . ALA A 1 254 ? -30.796 -4.833 49.495 1.00 33.81 254 ALA A C 1
ATOM 2040 O O . ALA A 1 254 ? -30.396 -5.351 50.532 1.00 33.81 254 ALA A O 1
ATOM 2041 N N . SER A 1 255 ? -30.065 -3.926 48.847 1.00 28.09 255 SER A N 1
ATOM 2042 C CA . SER A 1 255 ? -29.161 -3.045 49.587 1.00 28.09 255 SER A CA 1
ATOM 2043 C C . SER A 1 255 ? -29.100 -1.671 48.928 1.00 28.09 255 SER A C 1
ATOM 2045 O O . SER A 1 255 ? -29.036 -1.519 47.709 1.00 28.09 255 SER A O 1
ATOM 2047 N N . ALA A 1 256 ? -29.251 -0.656 49.769 1.00 34.75 256 ALA A N 1
ATOM 2048 C CA . ALA A 1 256 ? -29.406 0.728 49.386 1.00 34.75 256 ALA A CA 1
ATOM 2049 C C . ALA A 1 256 ? -28.046 1.366 49.090 1.00 34.75 256 ALA A C 1
ATOM 2051 O O . ALA A 1 256 ? -27.219 1.496 49.986 1.00 34.75 256 ALA A O 1
ATOM 2052 N N . PHE A 1 257 ? -27.881 1.888 47.876 1.00 27.34 257 PHE A N 1
ATOM 2053 C CA . PHE A 1 257 ? -27.064 3.076 47.647 1.00 27.34 257 PHE A CA 1
ATOM 2054 C C . PHE A 1 257 ? -27.867 4.075 46.815 1.00 27.34 257 PHE A C 1
ATOM 2056 O O . PHE A 1 257 ? -27.991 3.978 45.598 1.00 27.34 257 PHE A O 1
ATOM 2063 N N . LYS A 1 258 ? -28.449 5.056 47.512 1.00 30.42 258 LYS A N 1
ATOM 2064 C CA . LYS A 1 258 ? -28.827 6.331 46.909 1.00 30.42 258 LYS A CA 1
ATOM 2065 C C . LYS A 1 258 ? -27.545 7.136 46.699 1.00 30.42 258 LYS A C 1
ATOM 2067 O O . LYS A 1 258 ? -26.976 7.615 47.672 1.00 30.42 258 LYS A O 1
ATOM 2072 N N . SER A 1 259 ? -27.182 7.400 45.451 1.00 29.17 259 SER A N 1
ATOM 2073 C CA . SER A 1 259 ? -26.753 8.748 45.074 1.00 29.17 259 SER A CA 1
ATOM 2074 C C . SER A 1 259 ? -27.119 9.025 43.624 1.00 29.17 259 SER A C 1
ATOM 2076 O O . SER A 1 259 ? -26.753 8.283 42.717 1.00 29.17 259 SER A O 1
ATOM 2078 N N . ALA A 1 260 ? -27.883 10.098 43.460 1.00 30.92 260 ALA A N 1
ATOM 2079 C CA . ALA A 1 260 ? -28.262 10.731 42.214 1.00 30.92 260 ALA A CA 1
ATOM 2080 C C . ALA A 1 260 ? -27.091 10.873 41.229 1.00 30.92 260 ALA A C 1
ATOM 2082 O O . ALA A 1 260 ? -26.002 11.281 41.618 1.00 30.92 260 ALA A O 1
ATOM 2083 N N . ASN A 1 261 ? -27.356 10.595 39.953 1.00 27.19 261 ASN A N 1
ATOM 2084 C CA . ASN A 1 261 ? -27.300 11.604 38.895 1.00 27.19 261 ASN A CA 1
ATOM 2085 C C . ASN A 1 261 ? -27.864 11.013 37.599 1.00 27.19 261 ASN A C 1
ATOM 2087 O O . ASN A 1 261 ? -27.251 10.167 36.953 1.00 27.19 261 ASN A O 1
ATOM 2091 N N . SER A 1 262 ? -29.046 11.496 37.216 1.00 31.98 262 SER A N 1
ATOM 2092 C CA . SER A 1 262 ? -29.498 11.465 35.831 1.00 31.98 262 SER A CA 1
ATOM 2093 C C . SER A 1 262 ? -28.474 12.204 34.979 1.00 31.98 262 SER A C 1
ATOM 2095 O O . SER A 1 262 ? -28.269 13.401 35.161 1.00 31.98 262 SER A O 1
ATOM 2097 N N . ALA A 1 263 ? -27.856 11.508 34.035 1.00 28.30 263 ALA A N 1
ATOM 2098 C CA . ALA A 1 263 ? -27.085 12.131 32.976 1.00 28.30 263 ALA A CA 1
ATOM 2099 C C . ALA A 1 263 ? -27.510 11.516 31.641 1.00 28.30 263 ALA A C 1
ATOM 2101 O O . ALA A 1 263 ? -26.871 10.629 31.085 1.00 28.30 263 ALA A O 1
ATOM 2102 N N . THR A 1 264 ? -28.630 12.013 31.124 1.00 32.88 264 THR A N 1
ATOM 2103 C CA . THR A 1 264 ? -28.913 12.067 29.690 1.00 32.88 264 THR A CA 1
ATOM 2104 C C . THR A 1 264 ? -27.782 12.836 28.999 1.00 32.88 264 THR A C 1
ATOM 2106 O O . THR A 1 264 ? -27.883 14.041 28.798 1.00 32.88 264 THR A O 1
ATOM 2109 N N . PHE A 1 265 ? -26.693 12.160 28.629 1.00 34.88 265 PHE A N 1
ATOM 2110 C CA . PHE A 1 265 ? -25.760 12.656 27.614 1.00 34.88 265 PHE A CA 1
ATOM 2111 C C . PHE A 1 265 ? -26.123 12.014 26.281 1.00 34.88 265 PHE A C 1
ATOM 2113 O O . PHE A 1 265 ? -25.542 11.038 25.817 1.00 34.88 265 PHE A O 1
ATOM 2120 N N . ALA A 1 266 ? -27.178 12.569 25.692 1.00 35.69 266 ALA A N 1
ATOM 2121 C CA . ALA A 1 266 ? -27.503 12.364 24.299 1.00 35.69 266 ALA A CA 1
ATOM 2122 C C . ALA A 1 266 ? -26.379 12.935 23.422 1.00 35.69 266 ALA A C 1
ATOM 2124 O O . ALA A 1 266 ? -25.742 13.909 23.798 1.00 35.69 266 ALA A O 1
ATOM 2125 N N . ALA A 1 267 ? -26.218 12.410 22.210 1.00 38.81 267 ALA A N 1
ATOM 2126 C CA . ALA A 1 267 ? -25.464 13.015 21.106 1.00 38.81 267 ALA A CA 1
ATOM 2127 C C . ALA A 1 267 ? -26.113 14.314 20.555 1.00 38.81 267 ALA A C 1
ATOM 2129 O O . ALA A 1 267 ? -25.709 14.845 19.522 1.00 38.81 267 ALA A O 1
ATOM 2130 N N . LEU A 1 268 ? -27.121 14.844 21.256 1.00 40.34 268 LEU A N 1
ATOM 2131 C CA . LEU A 1 268 ? -27.850 16.062 20.918 1.00 40.34 268 LEU A CA 1
ATOM 2132 C C . LEU A 1 268 ? -27.084 17.380 21.160 1.00 40.34 268 LEU A C 1
ATOM 2134 O O . LEU A 1 268 ? -27.291 18.276 20.352 1.00 40.34 268 LEU A O 1
ATOM 2138 N N . PRO A 1 269 ? -26.181 17.559 22.150 1.00 46.06 269 PRO A N 1
ATOM 2139 C CA . PRO A 1 269 ? -25.471 18.816 22.318 1.00 46.06 269 PRO A CA 1
ATOM 2140 C C . PRO A 1 269 ? -24.368 18.990 21.274 1.00 46.06 269 PRO A C 1
ATOM 2142 O O . PRO A 1 269 ? -24.088 20.124 20.936 1.00 46.06 269 PRO A O 1
ATOM 2145 N N . LEU A 1 270 ? -23.786 17.926 20.699 1.00 46.50 270 LEU A N 1
ATOM 2146 C CA . LEU A 1 270 ? -22.763 18.069 19.649 1.00 46.50 270 LEU A CA 1
ATOM 2147 C C . LEU A 1 270 ? -23.389 18.482 18.307 1.00 46.50 270 LEU A C 1
ATOM 2149 O O . LEU A 1 270 ? -22.906 19.406 17.661 1.00 46.50 270 LEU A O 1
ATOM 2153 N N . LEU A 1 271 ? -24.507 17.854 17.924 1.00 44.16 271 LEU A N 1
ATOM 2154 C CA . LEU A 1 271 ? -25.285 18.258 16.747 1.00 44.16 271 LEU A CA 1
ATOM 2155 C C . LEU A 1 271 ? -25.966 19.616 16.949 1.00 44.16 271 LEU A C 1
ATOM 2157 O O . LEU A 1 271 ? -26.012 20.402 16.008 1.00 44.16 271 LEU A O 1
ATOM 2161 N N . ALA A 1 272 ? -26.428 19.932 18.165 1.00 47.44 272 ALA A N 1
ATOM 2162 C CA . ALA A 1 272 ? -26.930 21.263 18.494 1.00 47.44 272 ALA A CA 1
ATOM 2163 C C . ALA A 1 272 ? -25.813 22.313 18.510 1.00 47.44 272 ALA A C 1
ATOM 2165 O O . ALA A 1 272 ? -26.068 23.426 18.083 1.00 47.44 272 ALA A O 1
ATOM 2166 N N . LEU A 1 273 ? -24.582 21.982 18.919 1.00 51.62 273 LEU A N 1
ATOM 2167 C CA . LEU A 1 273 ? -23.432 22.889 18.845 1.00 51.62 273 LEU A CA 1
ATOM 2168 C C . LEU A 1 273 ? -23.042 23.146 17.386 1.00 51.62 273 LEU A C 1
ATOM 2170 O O . LEU A 1 273 ? -22.873 24.297 17.011 1.00 51.62 273 LEU A O 1
ATOM 2174 N N . ILE A 1 274 ? -22.974 22.106 16.545 1.00 51.97 274 ILE A N 1
ATOM 2175 C CA . ILE A 1 274 ? -22.708 22.242 15.101 1.00 51.97 274 ILE A CA 1
ATOM 2176 C C . ILE A 1 274 ? -23.825 23.051 14.425 1.00 51.97 274 ILE A C 1
ATOM 2178 O O . ILE A 1 274 ? -23.536 23.958 13.650 1.00 51.97 274 ILE A O 1
ATOM 2182 N N . ALA A 1 275 ? -25.094 22.792 14.758 1.00 50.19 275 ALA A N 1
ATOM 2183 C CA . ALA A 1 275 ? -26.225 23.565 14.248 1.00 50.19 275 ALA A CA 1
ATOM 2184 C C . ALA A 1 275 ? -26.205 25.023 14.743 1.00 50.19 275 ALA A C 1
ATOM 2186 O O . ALA A 1 275 ? -26.411 25.928 13.945 1.00 50.19 275 ALA A O 1
ATOM 2187 N N . PHE A 1 276 ? -25.882 25.268 16.018 1.00 49.72 276 PHE A N 1
ATOM 2188 C CA . PHE A 1 276 ? -25.808 26.605 16.619 1.00 49.72 276 PHE A CA 1
ATOM 2189 C C . PHE A 1 276 ? -24.637 27.429 16.060 1.00 49.72 276 PHE A C 1
ATOM 2191 O O . PHE A 1 276 ? -24.796 28.619 15.787 1.00 49.72 276 PHE A O 1
ATOM 2198 N N . VAL A 1 277 ? -23.493 26.780 15.816 1.00 51.75 277 VAL A N 1
ATOM 2199 C CA . VAL A 1 277 ? -22.316 27.335 15.126 1.00 51.75 277 VAL A CA 1
ATOM 2200 C C . VAL A 1 277 ? -22.640 27.688 13.669 1.00 51.75 277 VAL A C 1
ATOM 2202 O O . VAL A 1 277 ? -22.174 28.707 13.168 1.00 51.75 277 VAL A O 1
ATOM 2205 N N . MET A 1 278 ? -23.469 26.886 12.994 1.00 48.97 278 MET A N 1
ATOM 2206 C CA . MET A 1 278 ? -23.877 27.126 11.604 1.00 48.97 278 MET A CA 1
ATOM 2207 C C . MET A 1 278 ? -24.939 28.231 11.462 1.00 48.97 278 MET A C 1
ATOM 2209 O O . MET A 1 278 ? -25.048 28.819 10.389 1.00 48.97 278 MET A O 1
ATOM 2213 N N . THR A 1 279 ? -25.722 28.532 12.508 1.00 47.00 279 THR A N 1
ATOM 2214 C CA . THR A 1 279 ? -26.853 29.479 12.418 1.00 47.00 279 THR A CA 1
ATOM 2215 C C . THR A 1 279 ? -26.605 30.876 12.992 1.00 47.00 279 THR A C 1
ATOM 2217 O O . THR A 1 279 ? -27.361 31.781 12.652 1.00 47.00 279 THR A O 1
ATOM 2220 N N . ASN A 1 280 ? -25.584 31.097 13.829 1.00 43.03 280 ASN A N 1
ATOM 2221 C CA . ASN A 1 280 ? -25.345 32.405 14.460 1.00 43.03 280 ASN A CA 1
ATOM 2222 C C . ASN A 1 280 ? -23.960 32.974 14.121 1.00 43.03 280 ASN A C 1
ATOM 2224 O O . ASN A 1 280 ? -22.965 32.695 14.781 1.00 43.03 280 ASN A O 1
ATOM 2228 N N . SER A 1 281 ? -23.907 33.846 13.112 1.00 44.22 281 SER A N 1
ATOM 2229 C CA . SER A 1 281 ? -22.701 34.559 12.667 1.00 44.22 281 SER A CA 1
ATOM 2230 C C . SER A 1 281 ? -22.370 35.815 13.488 1.00 44.22 281 SER A C 1
ATOM 2232 O O . SER A 1 281 ? -21.668 36.699 12.997 1.00 44.22 281 SER A O 1
ATOM 2234 N N . GLN A 1 282 ? -22.881 35.954 14.713 1.00 45.44 282 GLN A N 1
ATOM 2235 C CA . GLN A 1 282 ? -22.597 37.113 15.562 1.00 45.44 282 GLN A CA 1
ATOM 2236 C C . GLN A 1 282 ? -22.216 36.658 16.975 1.00 45.44 282 GLN A C 1
ATOM 2238 O O . GLN A 1 282 ? -23.059 36.240 17.758 1.00 45.44 282 GLN A O 1
ATOM 2243 N N . GLN A 1 283 ? -20.906 36.742 17.243 1.00 48.69 283 GLN A N 1
ATOM 2244 C CA . GLN A 1 283 ? -20.227 36.555 18.534 1.00 48.69 283 GLN A CA 1
ATOM 2245 C C . GLN A 1 283 ? -20.459 35.199 19.222 1.00 48.69 283 GLN A C 1
ATOM 2247 O O . GLN A 1 283 ? -21.211 35.081 20.186 1.00 48.69 283 GLN A O 1
ATOM 2252 N N . LEU A 1 284 ? -19.726 34.176 18.765 1.00 48.53 284 LEU A N 1
ATOM 2253 C CA . LEU A 1 284 ? -19.513 32.955 19.546 1.00 48.53 284 LEU A CA 1
ATOM 2254 C C . LEU A 1 284 ? -18.414 33.155 20.612 1.00 48.53 284 LEU A C 1
ATOM 2256 O O . LEU A 1 284 ? -17.429 33.842 20.327 1.00 48.53 284 LEU A O 1
ATOM 2260 N N . PRO A 1 285 ? -18.535 32.519 21.796 1.00 53.56 285 PRO A N 1
ATOM 2261 C CA . PRO A 1 285 ? -17.436 32.409 22.756 1.00 53.56 285 PRO A CA 1
ATOM 2262 C C . PRO A 1 285 ? -16.256 31.636 22.144 1.00 53.56 285 PRO A C 1
ATOM 2264 O O . PRO A 1 285 ? -16.462 30.755 21.306 1.00 53.56 285 PRO A O 1
ATOM 2267 N N . GLU A 1 286 ? -15.026 31.963 22.556 1.00 57.19 286 GLU A N 1
ATOM 2268 C CA . GLU A 1 286 ? -13.819 31.227 22.159 1.00 57.19 286 GLU A CA 1
ATOM 2269 C C . GLU A 1 286 ? -14.006 29.729 22.443 1.00 57.19 286 GLU A C 1
ATOM 2271 O O . GLU A 1 286 ? -14.193 29.308 23.587 1.00 57.19 286 GLU A O 1
ATOM 2276 N N . LEU A 1 287 ? -14.003 28.915 21.385 1.00 64.75 287 LEU A N 1
ATOM 2277 C CA . LEU A 1 287 ? -14.048 27.463 21.511 1.00 64.75 287 LEU A CA 1
ATOM 2278 C C . LEU A 1 287 ? -12.741 26.981 22.144 1.00 64.75 287 LEU A C 1
ATOM 2280 O O . LEU A 1 287 ? -11.657 27.296 21.655 1.00 64.75 287 LEU A O 1
ATOM 2284 N N . SER A 1 288 ? -12.838 26.182 23.208 1.00 75.00 288 SER A N 1
ATOM 2285 C CA . SER A 1 288 ? -11.647 25.594 23.816 1.00 75.00 288 SER A CA 1
ATOM 2286 C C . SER A 1 288 ? -10.975 24.610 22.852 1.00 75.00 288 SER A C 1
ATOM 2288 O O . SER A 1 288 ? -11.637 23.886 22.099 1.00 75.00 288 SER A O 1
ATOM 2290 N N . ARG A 1 289 ? -9.639 24.559 22.900 1.00 73.56 289 ARG A N 1
ATOM 2291 C CA . ARG A 1 289 ? -8.800 23.681 22.067 1.00 73.56 289 ARG A CA 1
ATOM 2292 C C . ARG A 1 289 ? -9.249 22.216 22.115 1.00 73.56 289 ARG A C 1
ATOM 2294 O O . ARG A 1 289 ? -9.332 21.571 21.077 1.00 73.56 289 ARG A O 1
ATOM 2301 N N . GLU A 1 290 ? -9.635 21.730 23.295 1.00 72.50 290 GLU A N 1
ATOM 2302 C CA . GLU A 1 290 ? -10.116 20.357 23.504 1.00 72.50 290 GLU A CA 1
ATOM 2303 C C . GLU A 1 290 ? -11.407 20.047 22.719 1.00 72.50 290 GLU A C 1
ATOM 2305 O O . GLU A 1 290 ? -11.581 18.945 22.198 1.00 72.50 290 GLU A O 1
ATOM 2310 N N . ILE A 1 291 ? -12.318 21.018 22.585 1.00 70.81 291 ILE A N 1
ATOM 2311 C CA . ILE A 1 291 ? -13.565 20.835 21.828 1.00 70.81 291 ILE A CA 1
ATOM 2312 C C . ILE A 1 291 ? -13.269 20.763 20.329 1.00 70.81 291 ILE A C 1
ATOM 2314 O O . ILE A 1 291 ? -13.793 19.887 19.640 1.00 70.81 291 ILE A O 1
ATOM 2318 N N . VAL A 1 292 ? -12.405 21.650 19.829 1.00 72.00 292 VAL A N 1
ATOM 2319 C CA . VAL A 1 292 ? -11.974 21.659 18.422 1.00 72.00 292 VAL A CA 1
ATOM 2320 C C . VAL A 1 292 ? -11.280 20.346 18.062 1.00 72.00 292 VAL A C 1
ATOM 2322 O O . VAL A 1 292 ? -11.567 19.755 17.021 1.00 72.00 292 VAL A O 1
ATOM 2325 N N . GLU A 1 293 ? -10.429 19.849 18.955 1.00 70.81 293 GLU A N 1
ATOM 2326 C CA . GLU A 1 293 ? -9.723 18.586 18.783 1.00 70.81 293 GLU A CA 1
ATOM 2327 C C . GLU A 1 293 ? -10.679 17.392 18.655 1.00 70.81 293 GLU A C 1
ATOM 2329 O O . GLU A 1 293 ? -10.533 16.564 17.751 1.00 70.81 293 GLU A O 1
ATOM 2334 N N . ARG A 1 294 ? -11.699 17.328 19.518 1.00 69.94 294 ARG A N 1
ATOM 2335 C CA . ARG A 1 294 ? -12.738 16.297 19.429 1.00 69.94 294 ARG A CA 1
ATOM 2336 C C . ARG A 1 294 ? -13.532 16.424 18.131 1.00 69.94 294 ARG A C 1
ATOM 2338 O O . ARG A 1 294 ? -13.767 15.414 17.481 1.00 69.94 294 ARG A O 1
ATOM 2345 N N . ILE A 1 295 ? -13.896 17.635 17.703 1.00 68.75 295 ILE A N 1
ATOM 2346 C CA . ILE A 1 295 ? -14.614 17.849 16.434 1.00 68.75 295 ILE A CA 1
ATOM 2347 C C . ILE A 1 295 ? -13.798 17.313 15.247 1.00 68.75 295 ILE A C 1
ATOM 2349 O O . ILE A 1 295 ? -14.341 16.580 14.422 1.00 68.75 295 ILE A O 1
ATOM 2353 N N . LEU A 1 296 ? -12.493 17.597 15.186 1.00 66.38 296 LEU A N 1
ATOM 2354 C CA . LEU A 1 296 ? -11.624 17.117 14.103 1.00 66.38 296 LEU A CA 1
ATOM 2355 C C . LEU A 1 296 ? -11.539 15.583 14.014 1.00 66.38 296 LEU A C 1
ATOM 2357 O O . LEU A 1 296 ? -11.331 15.062 12.922 1.00 66.38 296 LEU A O 1
ATOM 2361 N N . LEU A 1 297 ? -11.718 14.859 15.125 1.00 62.00 297 LEU A N 1
ATOM 2362 C CA . LEU A 1 297 ? -11.706 13.389 15.151 1.00 62.00 297 LEU A CA 1
ATOM 2363 C C . LEU A 1 297 ? -13.001 12.752 14.620 1.00 62.00 297 LEU A C 1
ATOM 2365 O O . LEU A 1 297 ? -12.966 11.624 14.137 1.00 62.00 297 LEU A O 1
ATOM 2369 N N . TYR A 1 298 ? -14.136 13.452 14.712 1.00 59.38 298 TYR A N 1
ATOM 2370 C CA . TYR A 1 298 ? -15.456 12.902 14.369 1.00 59.38 298 TYR A CA 1
ATOM 2371 C C . TYR A 1 298 ? -16.016 13.396 13.030 1.00 59.38 298 TYR A C 1
ATOM 2373 O O . TYR A 1 298 ? -16.975 12.815 12.523 1.00 59.38 298 TYR A O 1
ATOM 2381 N N . VAL A 1 299 ? -15.449 14.454 12.446 1.00 57.66 299 VAL A N 1
ATOM 2382 C CA . VAL A 1 299 ? -15.897 14.982 11.152 1.00 57.66 299 VAL A CA 1
ATOM 2383 C C . VAL A 1 299 ? -15.365 14.097 10.016 1.00 57.66 299 VAL A C 1
ATOM 2385 O O . VAL A 1 299 ? -14.148 13.938 9.884 1.00 57.66 299 VAL A O 1
ATOM 2388 N N . PRO A 1 300 ? -16.239 13.549 9.148 1.00 51.16 300 PRO A N 1
ATOM 2389 C CA . PRO A 1 300 ? -15.811 12.809 7.968 1.00 51.16 300 PRO A CA 1
ATOM 2390 C C . PRO A 1 300 ? -14.839 13.627 7.109 1.00 51.16 300 PRO A C 1
ATOM 2392 O O . PRO A 1 300 ? -15.034 14.822 6.885 1.00 51.16 300 PRO A O 1
ATOM 2395 N N . ARG A 1 301 ? -13.784 12.991 6.584 1.00 56.25 301 ARG A N 1
ATOM 2396 C CA . ARG A 1 301 ? -12.690 13.707 5.896 1.00 56.25 301 ARG A CA 1
ATOM 2397 C C . ARG A 1 301 ? -13.138 14.554 4.698 1.00 56.25 301 ARG A C 1
ATOM 2399 O O . ARG A 1 301 ? -12.519 15.570 4.402 1.00 56.25 301 ARG A O 1
ATOM 2406 N N . ASN A 1 302 ? -14.206 14.156 4.013 1.00 53.00 302 ASN A N 1
ATOM 2407 C CA . ASN A 1 302 ? -14.809 14.901 2.904 1.00 53.00 302 ASN A CA 1
ATOM 2408 C C . ASN A 1 302 ? -15.619 16.134 3.352 1.00 53.00 302 ASN A C 1
ATOM 2410 O O . ASN A 1 302 ? -15.967 16.961 2.513 1.00 53.00 302 ASN A O 1
ATOM 2414 N N . GLU A 1 303 ? -15.910 16.268 4.646 1.00 55.78 303 GLU A N 1
ATOM 2415 C CA . GLU A 1 303 ? -16.655 17.388 5.229 1.00 55.78 303 GLU A CA 1
ATOM 2416 C C . GLU A 1 303 ? -15.777 18.340 6.048 1.00 55.78 303 GLU A C 1
ATOM 2418 O O . GLU A 1 303 ? -16.207 19.455 6.339 1.00 55.78 303 GLU A O 1
ATOM 2423 N N . LEU A 1 304 ? -14.529 17.956 6.345 1.00 59.91 304 LEU A N 1
ATOM 2424 C CA . LEU A 1 304 ? -13.548 18.785 7.058 1.00 59.91 304 LEU A CA 1
ATOM 2425 C C . LEU A 1 304 ? -13.449 20.200 6.476 1.00 59.91 304 LEU A C 1
ATOM 2427 O O . LEU A 1 304 ? -13.445 21.173 7.224 1.00 59.91 304 LEU A O 1
ATOM 2431 N N . CYS A 1 305 ? -13.434 20.331 5.145 1.00 57.25 305 CYS A N 1
ATOM 2432 C CA . CYS A 1 305 ? -13.344 21.624 4.463 1.00 57.25 305 CYS A CA 1
ATOM 2433 C C . CYS A 1 305 ? -14.460 22.602 4.857 1.00 57.25 305 CYS A C 1
ATOM 2435 O O . CYS A 1 305 ? -14.176 23.788 4.989 1.00 57.25 305 CYS A O 1
ATOM 2437 N N . LYS A 1 306 ? -15.679 22.109 5.113 1.00 62.88 306 LYS A N 1
ATOM 2438 C CA . LYS A 1 306 ? -16.825 22.925 5.538 1.00 62.88 306 LYS A CA 1
ATOM 2439 C C . LYS A 1 306 ? -16.657 23.427 6.973 1.00 62.88 306 LYS A C 1
ATOM 2441 O O . LYS A 1 306 ? -17.049 24.543 7.286 1.00 62.88 306 LYS A O 1
ATOM 2446 N N . VAL A 1 307 ? -16.052 22.615 7.842 1.00 63.06 307 VAL A N 1
ATOM 2447 C CA . VAL A 1 307 ? -15.853 22.952 9.262 1.00 63.06 307 VAL A CA 1
ATOM 2448 C C . VAL A 1 307 ? -14.775 24.025 9.426 1.00 63.06 307 VAL A C 1
ATOM 2450 O O . VAL A 1 307 ? -14.896 24.907 10.269 1.00 63.06 307 VAL A O 1
ATOM 2453 N N . PHE A 1 308 ? -13.754 24.022 8.569 1.00 65.56 308 PHE A N 1
ATOM 2454 C CA . PHE A 1 308 ? -12.725 25.064 8.573 1.00 65.56 308 PHE A CA 1
ATOM 2455 C C . PHE A 1 308 ? -13.176 26.422 8.012 1.00 65.56 308 PHE A C 1
ATOM 2457 O O . PHE A 1 308 ? -12.446 27.401 8.165 1.00 65.56 308 PHE A O 1
ATOM 2464 N N . ASP A 1 309 ? -14.338 26.501 7.363 1.00 66.81 309 ASP A N 1
ATOM 2465 C CA . ASP A 1 309 ? -14.906 27.772 6.896 1.00 66.81 309 ASP A CA 1
ATOM 2466 C C . ASP A 1 309 ? -15.723 28.479 8.009 1.00 66.81 309 ASP A C 1
ATOM 2468 O O . ASP A 1 309 ? -16.233 29.581 7.809 1.00 66.81 309 ASP A O 1
ATOM 2472 N N . VAL A 1 310 ? -15.807 27.882 9.207 1.00 69.94 310 VAL A N 1
ATOM 2473 C CA . VAL A 1 310 ? -16.457 28.465 10.388 1.00 69.94 310 VAL A CA 1
ATOM 2474 C C . VAL A 1 310 ? -15.541 29.518 11.053 1.00 69.94 310 VAL A C 1
ATOM 2476 O O . VAL A 1 310 ? -14.417 29.189 11.456 1.00 69.94 310 VAL A O 1
ATOM 2479 N N . PRO A 1 311 ? -16.003 30.775 11.233 1.00 62.12 311 PRO A N 1
ATOM 2480 C CA . PRO A 1 311 ? -15.259 31.818 11.949 1.00 62.12 311 PRO A CA 1
ATOM 2481 C C . PRO A 1 311 ? -14.872 31.391 13.378 1.00 62.12 311 PRO A C 1
ATOM 2483 O O . PRO A 1 311 ? -15.634 30.691 14.038 1.00 62.12 311 PRO A O 1
ATOM 2486 N N . ASN A 1 312 ? -13.700 31.808 13.874 1.00 66.00 312 ASN A N 1
ATOM 2487 C CA . ASN A 1 312 ? -13.119 31.469 15.194 1.00 66.00 312 ASN A CA 1
ATOM 2488 C C . ASN A 1 312 ? -12.740 29.986 15.422 1.00 66.00 312 ASN A C 1
ATOM 2490 O O . ASN A 1 312 ? -11.880 29.704 16.251 1.00 66.00 312 ASN A O 1
ATOM 2494 N N . PHE A 1 313 ? -13.302 29.035 14.670 1.00 72.19 313 PHE A N 1
ATOM 2495 C CA . PHE A 1 313 ? -12.855 27.633 14.655 1.00 72.19 313 PHE A CA 1
ATOM 2496 C C . PHE A 1 313 ? -11.598 27.457 13.789 1.00 72.19 313 PHE A C 1
ATOM 2498 O O . PHE A 1 313 ? -10.684 26.709 14.132 1.00 72.19 313 PHE A O 1
ATOM 2505 N N . ALA A 1 314 ? -11.539 28.183 12.670 1.00 68.94 314 ALA A N 1
ATOM 2506 C CA . ALA A 1 314 ? -10.530 28.022 11.629 1.00 68.94 314 ALA A CA 1
ATOM 2507 C C . ALA A 1 314 ? -9.077 28.262 12.071 1.00 68.94 314 ALA A C 1
ATOM 2509 O O . ALA A 1 314 ? -8.169 27.786 11.390 1.00 68.94 314 ALA A O 1
ATOM 2510 N N . ASP A 1 315 ? -8.834 29.026 13.139 1.00 71.12 315 ASP A N 1
ATOM 2511 C CA . ASP A 1 315 ? -7.477 29.324 13.612 1.00 71.12 315 ASP A CA 1
ATOM 2512 C C . ASP A 1 315 ? -6.964 28.232 14.557 1.00 71.12 315 ASP A C 1
ATOM 2514 O O . ASP A 1 315 ? -5.919 27.645 14.283 1.00 71.12 315 ASP A O 1
ATOM 2518 N N . VAL A 1 316 ? -7.752 27.857 15.571 1.00 72.38 316 VAL A N 1
ATOM 2519 C CA . VAL A 1 316 ? -7.428 26.752 16.495 1.00 72.38 316 VAL A CA 1
ATOM 2520 C C . VAL A 1 316 ? -7.373 25.413 15.757 1.00 72.38 316 VAL A C 1
ATOM 2522 O O . VAL A 1 316 ? -6.473 24.607 15.975 1.00 72.38 316 VAL A O 1
ATOM 2525 N N . ALA A 1 317 ? -8.303 25.176 14.828 1.00 71.00 317 ALA A N 1
ATOM 2526 C CA . ALA A 1 317 ? -8.306 23.959 14.029 1.00 71.00 317 ALA A CA 1
ATOM 2527 C C . ALA A 1 317 ? -7.112 23.902 13.071 1.00 71.00 317 ALA A C 1
ATOM 2529 O O . ALA A 1 317 ? -6.601 22.821 12.803 1.00 71.00 317 ALA A O 1
ATOM 2530 N N . ARG A 1 318 ? -6.649 25.049 12.557 1.00 70.19 318 ARG A N 1
ATOM 2531 C CA . ARG A 1 318 ? -5.451 25.118 11.710 1.00 70.19 318 ARG A CA 1
ATOM 2532 C C . ARG A 1 318 ? -4.190 24.809 12.503 1.00 70.19 318 ARG A C 1
ATOM 2534 O O . ARG A 1 318 ? -3.351 24.089 11.981 1.00 70.19 318 ARG A O 1
ATOM 2541 N N . GLU A 1 319 ? -4.069 25.334 13.719 1.00 71.44 319 GLU A N 1
ATOM 2542 C CA . GLU A 1 319 ? -2.965 25.008 14.629 1.00 71.44 319 GLU A CA 1
ATOM 2543 C C . GLU A 1 319 ? -2.945 23.503 14.929 1.00 71.44 319 GLU A C 1
ATOM 2545 O O . GLU A 1 319 ? -1.969 22.832 14.614 1.00 71.44 319 GLU A O 1
ATOM 2550 N N . LEU A 1 320 ? -4.067 22.946 15.396 1.00 69.31 320 LEU A N 1
ATOM 2551 C CA . LEU A 1 320 ? -4.187 21.518 15.713 1.00 69.31 320 LEU A CA 1
ATOM 2552 C C . LEU A 1 320 ? -3.981 20.601 14.500 1.00 69.31 320 LEU A C 1
ATOM 2554 O O . LEU A 1 320 ? -3.394 19.530 14.624 1.00 69.31 320 LEU A O 1
ATOM 2558 N N . PHE A 1 321 ? -4.477 20.980 13.321 1.00 69.06 321 PHE A N 1
ATOM 2559 C CA . PHE A 1 321 ? -4.307 20.175 12.111 1.00 69.06 321 PHE A CA 1
ATOM 2560 C C . PHE A 1 321 ? -2.860 20.209 11.605 1.00 69.06 321 PHE A C 1
ATOM 2562 O O . PHE A 1 321 ? -2.346 19.176 11.184 1.00 69.06 321 PHE A O 1
ATOM 2569 N N . ALA A 1 322 ? -2.194 21.366 11.688 1.00 67.19 322 ALA A N 1
ATOM 2570 C CA . ALA A 1 322 ? -0.781 21.504 11.343 1.00 67.19 322 ALA A CA 1
ATOM 2571 C C . ALA A 1 322 ? 0.140 20.764 12.326 1.00 67.19 322 ALA A C 1
ATOM 2573 O O . ALA A 1 322 ? 1.185 20.277 11.914 1.00 67.19 322 ALA A O 1
ATOM 2574 N N . GLU A 1 323 ? -0.242 20.659 13.602 1.00 67.56 323 GLU A N 1
ATOM 2575 C CA . GLU A 1 323 ? 0.469 19.845 14.599 1.00 67.56 323 GLU A CA 1
ATOM 2576 C C . GLU A 1 323 ? 0.310 18.337 14.375 1.00 67.56 323 GLU A C 1
ATOM 2578 O O . GLU A 1 323 ? 1.170 17.566 14.791 1.00 67.56 323 GLU A O 1
ATOM 2583 N N . ARG A 1 324 ? -0.793 17.914 13.746 1.00 68.38 324 ARG A N 1
ATOM 2584 C CA . ARG A 1 324 ? -1.107 16.497 13.518 1.00 68.38 324 ARG A CA 1
ATOM 2585 C C . ARG A 1 324 ? -0.541 15.937 12.222 1.00 68.38 324 ARG A C 1
ATOM 2587 O O . ARG A 1 324 ? -0.287 14.742 12.159 1.00 68.38 324 ARG A O 1
ATOM 2594 N N . TYR A 1 325 ? -0.407 16.762 11.184 1.00 71.56 325 TYR A N 1
ATOM 2595 C CA . TYR A 1 325 ? -0.104 16.265 9.846 1.00 71.56 325 TYR A CA 1
ATOM 2596 C C . TYR A 1 325 ? 1.022 17.027 9.163 1.00 71.56 325 TYR A C 1
ATOM 2598 O O . TYR A 1 325 ? 0.881 18.188 8.765 1.00 71.56 325 TYR A O 1
ATOM 2606 N N . ASP A 1 326 ? 2.100 16.294 8.922 1.00 80.12 326 ASP A N 1
ATOM 2607 C CA . ASP A 1 326 ? 3.227 16.729 8.123 1.00 80.12 326 ASP A CA 1
ATOM 2608 C C . ASP A 1 326 ? 3.046 16.302 6.665 1.00 80.12 326 ASP A C 1
ATOM 2610 O O . ASP A 1 326 ? 2.604 15.192 6.355 1.00 80.12 326 ASP A O 1
ATOM 2614 N N . LEU A 1 327 ? 3.397 17.203 5.748 1.00 83.25 327 LEU A N 1
ATOM 2615 C CA . LEU A 1 327 ? 3.397 16.919 4.322 1.00 83.25 327 LEU A CA 1
ATOM 2616 C C . LEU A 1 327 ? 4.781 16.432 3.892 1.00 83.25 327 LEU A C 1
ATOM 2618 O O . LEU A 1 327 ? 5.780 17.147 4.032 1.00 83.25 327 LEU A O 1
ATOM 2622 N N . GLN A 1 328 ? 4.812 15.246 3.290 1.00 86.31 328 GLN A N 1
ATOM 2623 C CA . GLN A 1 328 ? 5.962 14.727 2.564 1.00 86.31 328 GLN A CA 1
ATOM 2624 C C . GLN A 1 328 ? 5.643 14.632 1.073 1.00 86.31 328 GLN A C 1
ATOM 2626 O O . GLN A 1 328 ? 4.600 14.114 0.677 1.00 86.31 328 GLN A O 1
ATOM 2631 N N . VAL A 1 329 ? 6.577 15.087 0.243 1.00 87.38 329 VAL A N 1
ATOM 2632 C CA . VAL A 1 329 ? 6.489 14.977 -1.214 1.00 87.38 329 VAL A CA 1
ATOM 2633 C C . VAL A 1 329 ? 7.548 14.005 -1.703 1.00 87.38 329 VAL A C 1
ATOM 2635 O O . VAL A 1 329 ? 8.732 14.183 -1.430 1.00 87.38 329 VAL A O 1
ATOM 2638 N N . THR A 1 330 ? 7.130 12.989 -2.444 1.00 87.31 330 THR A N 1
ATOM 2639 C CA . THR A 1 330 ? 8.026 12.061 -3.132 1.00 87.31 330 THR A CA 1
ATOM 2640 C C . THR A 1 330 ? 7.944 12.329 -4.628 1.00 87.31 330 THR A C 1
ATOM 2642 O O . THR A 1 330 ? 6.849 12.422 -5.175 1.00 87.31 330 THR A O 1
ATOM 2645 N N . VAL A 1 331 ? 9.082 12.486 -5.297 1.00 87.50 331 VAL A N 1
ATOM 2646 C CA . VAL A 1 331 ? 9.148 12.885 -6.708 1.00 87.50 331 VAL A CA 1
ATOM 2647 C C . VAL A 1 331 ? 9.976 11.881 -7.490 1.00 87.50 331 VAL A C 1
ATOM 2649 O O . VAL A 1 331 ? 11.082 11.540 -7.074 1.00 87.50 331 VAL A O 1
ATOM 2652 N N . ASN A 1 332 ? 9.438 11.429 -8.621 1.00 86.69 332 ASN A N 1
ATOM 2653 C CA . ASN A 1 332 ? 10.166 10.633 -9.595 1.00 86.69 332 ASN A CA 1
ATOM 2654 C C . ASN A 1 332 ? 10.544 11.525 -10.783 1.00 86.69 332 ASN A C 1
ATOM 2656 O O . ASN A 1 332 ? 9.712 11.846 -11.636 1.00 86.69 332 ASN A O 1
ATOM 2660 N N . CYS A 1 333 ? 11.815 11.922 -10.818 1.00 82.69 333 CYS A N 1
ATOM 2661 C CA . CYS A 1 333 ? 12.387 12.808 -11.827 1.00 82.69 333 CYS A CA 1
ATOM 2662 C C . CYS A 1 333 ? 12.815 12.076 -13.111 1.00 82.69 333 CYS A C 1
ATOM 2664 O O . CYS A 1 333 ? 13.123 12.731 -14.105 1.00 82.69 333 CYS A O 1
ATOM 2666 N N . ASN A 1 334 ? 12.829 10.738 -13.108 1.00 80.44 334 ASN A N 1
ATOM 2667 C CA . ASN A 1 334 ? 13.288 9.918 -14.235 1.00 80.44 334 ASN A CA 1
ATOM 2668 C C . ASN A 1 334 ? 12.226 9.740 -15.338 1.00 80.44 334 ASN A C 1
ATOM 2670 O O . ASN A 1 334 ? 12.498 9.118 -16.363 1.00 80.44 334 ASN A O 1
ATOM 2674 N N . GLN A 1 335 ? 11.021 10.278 -15.147 1.00 71.44 335 GLN A N 1
ATOM 2675 C CA . GLN A 1 335 ? 9.923 10.243 -16.115 1.00 71.44 335 GLN A CA 1
ATOM 2676 C C . GLN A 1 335 ? 9.487 11.665 -16.471 1.00 71.44 335 GLN A C 1
ATOM 2678 O O . GLN A 1 335 ? 9.545 12.556 -15.630 1.00 71.44 335 GLN A O 1
ATOM 2683 N N . THR A 1 336 ? 9.046 11.893 -17.708 1.00 69.12 336 THR A N 1
ATOM 2684 C CA . THR A 1 336 ? 8.476 13.177 -18.141 1.00 69.12 336 THR A CA 1
ATOM 2685 C C . THR A 1 336 ? 7.038 12.969 -18.634 1.00 69.12 336 THR A C 1
ATOM 2687 O O . THR A 1 336 ? 6.822 12.143 -19.523 1.00 69.12 336 THR A O 1
ATOM 2690 N N . PRO A 1 337 ? 6.036 13.692 -18.092 1.00 75.62 337 PRO A N 1
ATOM 2691 C CA . PRO A 1 337 ? 6.118 14.641 -16.971 1.00 75.62 337 PRO A CA 1
ATOM 2692 C C . PRO A 1 337 ? 6.560 13.972 -15.657 1.00 75.62 337 PRO A C 1
ATOM 2694 O O . PRO A 1 337 ? 6.340 12.777 -15.467 1.00 75.62 337 PRO A O 1
ATOM 2697 N N . TRP A 1 338 ? 7.188 14.742 -14.761 1.00 82.06 338 TRP A N 1
ATOM 2698 C CA . TRP A 1 338 ? 7.587 14.234 -13.445 1.00 82.06 338 TRP A CA 1
ATOM 2699 C C . TRP A 1 338 ? 6.363 13.774 -12.659 1.00 82.06 338 TRP A C 1
ATOM 2701 O O . TRP A 1 338 ? 5.319 14.434 -12.677 1.00 82.06 338 TRP A O 1
ATOM 2711 N N . LEU A 1 339 ? 6.511 12.657 -11.950 1.00 82.88 339 LEU A N 1
ATOM 2712 C CA . LEU A 1 339 ? 5.462 12.123 -11.091 1.00 82.88 339 LEU A CA 1
ATOM 2713 C C . LEU A 1 339 ? 5.692 12.561 -9.651 1.00 82.88 339 LEU A C 1
ATOM 2715 O O . LEU A 1 339 ? 6.801 12.445 -9.129 1.00 82.88 339 LEU A O 1
ATOM 2719 N N . PHE A 1 340 ? 4.626 13.011 -9.000 1.00 84.00 340 PHE A N 1
ATOM 2720 C CA . PHE A 1 340 ? 4.653 13.472 -7.620 1.00 84.00 340 PHE A CA 1
ATOM 2721 C C . PHE A 1 340 ? 3.653 12.684 -6.780 1.00 84.00 340 PHE A C 1
ATOM 2723 O O . PHE A 1 340 ? 2.487 12.583 -7.146 1.00 84.00 340 PHE A O 1
ATOM 2730 N N . ASP A 1 341 ? 4.092 12.165 -5.641 1.00 84.94 341 ASP A N 1
ATOM 2731 C CA . ASP A 1 341 ? 3.256 11.545 -4.615 1.00 84.94 341 ASP A CA 1
ATOM 2732 C C . ASP A 1 341 ? 3.308 12.393 -3.344 1.00 84.94 341 ASP A C 1
ATOM 2734 O O . ASP A 1 341 ? 4.381 12.776 -2.873 1.00 84.94 341 ASP A O 1
ATOM 2738 N N . PHE A 1 342 ? 2.140 12.701 -2.795 1.00 83.75 342 PHE A N 1
ATOM 2739 C CA . PHE A 1 342 ? 1.993 13.564 -1.634 1.00 83.75 342 PHE A CA 1
ATOM 2740 C C . PHE A 1 342 ? 1.426 12.735 -0.490 1.00 83.75 342 PHE A C 1
ATOM 2742 O O . PHE A 1 342 ? 0.280 12.292 -0.541 1.00 83.75 342 PHE A O 1
ATOM 2749 N N . GLY A 1 343 ? 2.234 12.523 0.542 1.00 80.69 343 GLY A N 1
ATOM 2750 C CA . GLY A 1 343 ? 1.861 11.778 1.737 1.00 80.69 343 GLY A CA 1
ATOM 2751 C C . GLY A 1 343 ? 1.601 12.707 2.914 1.00 80.69 343 GLY A C 1
ATOM 2752 O O . GLY A 1 343 ? 2.382 13.625 3.162 1.00 80.69 343 GLY A O 1
ATOM 2753 N N . LEU A 1 344 ? 0.529 12.436 3.655 1.00 77.75 344 LEU A N 1
ATOM 2754 C CA . LEU A 1 344 ? 0.294 12.977 4.989 1.00 77.75 344 LEU A CA 1
ATOM 2755 C C . LEU A 1 344 ? 0.811 11.984 6.019 1.00 77.75 344 LEU A C 1
ATOM 2757 O O . LEU A 1 344 ? 0.428 10.811 5.992 1.00 77.75 344 LEU A O 1
ATOM 2761 N N . TRP A 1 345 ? 1.662 12.475 6.909 1.00 70.62 345 TRP A N 1
ATOM 2762 C CA . TRP A 1 345 ? 2.277 11.688 7.964 1.00 70.62 345 TRP A CA 1
ATOM 2763 C C . TRP A 1 345 ? 1.870 12.247 9.325 1.00 70.62 345 TRP A C 1
ATOM 2765 O O . TRP A 1 345 ? 1.869 13.463 9.507 1.00 70.62 345 TRP A O 1
ATOM 2775 N N . ASP A 1 346 ? 1.535 11.362 10.261 1.00 73.06 346 ASP A N 1
ATOM 2776 C CA . ASP A 1 346 ? 1.413 11.673 11.691 1.00 73.06 346 ASP A CA 1
ATOM 2777 C C . ASP A 1 346 ? 2.524 10.906 12.410 1.00 73.06 346 ASP A C 1
ATOM 2779 O O . ASP A 1 346 ? 2.650 9.699 12.222 1.00 73.06 346 ASP A O 1
ATOM 2783 N N . LYS A 1 347 ? 3.369 11.600 13.183 1.00 64.25 347 LYS A N 1
ATOM 2784 C CA . LYS A 1 347 ? 4.460 10.995 13.979 1.00 64.25 347 LYS A CA 1
ATOM 2785 C C . LYS A 1 347 ? 5.278 9.925 13.235 1.00 64.25 347 LYS A C 1
ATOM 2787 O O . LYS A 1 347 ? 5.541 8.857 13.775 1.00 64.25 347 LYS A O 1
ATOM 2792 N N . GLU A 1 348 ? 5.698 10.226 12.008 1.00 61.03 348 GLU A N 1
ATOM 2793 C CA . GLU A 1 348 ? 6.480 9.312 11.155 1.00 61.03 348 GLU A CA 1
ATOM 2794 C C . GLU A 1 348 ? 5.731 8.060 10.647 1.00 61.03 348 GLU A C 1
ATOM 2796 O O . GLU A 1 348 ? 6.353 7.180 10.055 1.00 61.03 348 GLU A O 1
ATOM 2801 N N . GLU A 1 349 ? 4.403 8.001 10.751 1.00 54.72 349 GLU A N 1
ATOM 2802 C CA . GLU A 1 349 ? 3.580 6.992 10.080 1.00 54.72 349 GLU A CA 1
ATOM 2803 C C . GLU A 1 349 ? 2.806 7.604 8.906 1.00 54.72 349 GLU A C 1
ATOM 2805 O O . GLU A 1 349 ? 2.165 8.652 9.029 1.00 54.72 349 GLU A O 1
ATOM 2810 N N . LEU A 1 350 ? 2.854 6.944 7.741 1.00 62.94 350 LEU A N 1
ATOM 2811 C CA . LEU A 1 350 ? 2.059 7.337 6.576 1.00 62.94 350 LEU A CA 1
ATOM 2812 C C . LEU A 1 350 ? 0.579 7.067 6.865 1.00 62.94 350 LEU A C 1
ATOM 2814 O O . LEU A 1 350 ? 0.098 5.945 6.713 1.00 62.94 350 LEU A O 1
ATOM 2818 N N . GLU A 1 351 ? -0.155 8.114 7.219 1.00 61.34 351 GLU A N 1
ATOM 2819 C CA . GLU A 1 351 ? -1.594 8.030 7.436 1.00 61.34 351 GLU A CA 1
ATOM 2820 C C . GLU A 1 351 ? -2.344 7.908 6.108 1.00 61.34 351 GLU A C 1
ATOM 2822 O O . GLU A 1 351 ? -3.252 7.088 5.985 1.00 61.34 351 GLU A O 1
ATOM 2827 N N . ASN A 1 352 ? -2.005 8.741 5.112 1.00 63.84 352 ASN A N 1
ATOM 2828 C CA . ASN A 1 352 ? -2.667 8.735 3.803 1.00 63.84 352 ASN A CA 1
ATOM 2829 C C . ASN A 1 352 ? -1.773 9.290 2.697 1.00 63.84 352 ASN A C 1
ATOM 2831 O O . ASN A 1 352 ? -1.219 10.377 2.835 1.00 63.84 352 ASN A O 1
ATOM 2835 N N . SER A 1 353 ? -1.760 8.629 1.543 1.00 66.88 353 SER A N 1
ATOM 2836 C CA . SER A 1 353 ? -1.324 9.263 0.297 1.00 66.88 353 SER A CA 1
ATOM 2837 C C . SER A 1 353 ? -2.513 9.981 -0.369 1.00 66.88 353 SER A C 1
ATOM 2839 O O . SER A 1 353 ? -3.658 9.515 -0.326 1.00 66.88 353 SER A O 1
ATOM 2841 N N . ILE A 1 354 ? -2.267 11.179 -0.900 1.00 66.62 354 ILE A N 1
ATOM 2842 C CA . ILE A 1 354 ? -3.289 12.082 -1.433 1.00 66.62 354 ILE A CA 1
ATOM 2843 C C . ILE A 1 354 ? -3.550 11.721 -2.895 1.00 66.62 354 ILE A C 1
ATOM 2845 O O . ILE A 1 354 ? -2.752 12.031 -3.774 1.00 66.62 354 ILE A O 1
ATOM 2849 N N . ALA A 1 355 ? -4.711 11.120 -3.159 1.00 59.44 355 ALA A N 1
ATOM 2850 C CA . ALA A 1 355 ? -5.132 10.785 -4.516 1.00 59.44 355 ALA A CA 1
ATOM 2851 C C . ALA A 1 355 ? -5.203 12.031 -5.440 1.00 59.44 355 ALA A C 1
ATOM 2853 O O . ALA A 1 355 ? -5.676 13.090 -4.998 1.00 59.44 355 ALA A O 1
ATOM 2854 N N . PRO A 1 356 ? -4.849 11.904 -6.737 1.00 57.72 356 PRO A N 1
ATOM 2855 C CA . PRO A 1 356 ? -4.835 13.004 -7.712 1.00 57.72 356 PRO A CA 1
ATOM 2856 C C . PRO A 1 356 ? -6.161 13.770 -7.857 1.00 57.72 356 PRO A C 1
ATOM 2858 O O . PRO A 1 356 ? -6.175 14.952 -8.187 1.00 57.72 356 PRO A O 1
ATOM 2861 N N . GLU A 1 357 ? -7.300 13.139 -7.577 1.00 57.25 357 GLU A N 1
ATOM 2862 C CA . GLU A 1 357 ? -8.616 13.791 -7.666 1.00 57.25 357 GLU A CA 1
ATOM 2863 C C . GLU A 1 357 ? -8.879 14.763 -6.502 1.00 57.25 357 GLU A C 1
ATOM 2865 O O . GLU A 1 357 ? -9.602 15.750 -6.647 1.00 57.25 357 GLU A O 1
ATOM 2870 N N . ARG A 1 358 ? -8.247 14.533 -5.343 1.00 56.72 358 ARG A N 1
ATOM 2871 C CA . ARG A 1 358 ? -8.397 15.359 -4.128 1.00 56.72 358 ARG A CA 1
ATOM 2872 C C . ARG A 1 358 ? -7.397 16.513 -4.059 1.00 56.72 358 ARG A C 1
ATOM 2874 O O . ARG A 1 358 ? -7.496 17.375 -3.182 1.00 56.72 358 ARG A O 1
ATOM 2881 N N . PHE A 1 359 ? -6.478 16.568 -5.020 1.00 57.03 359 PHE A N 1
ATOM 2882 C CA . PHE A 1 359 ? -5.401 17.550 -5.136 1.00 57.03 359 PHE A CA 1
ATOM 2883 C C . PHE A 1 359 ? -5.897 19.000 -5.178 1.00 57.03 359 PHE A C 1
ATOM 2885 O O . PHE A 1 359 ? -5.276 19.913 -4.629 1.00 57.03 359 PHE A O 1
ATOM 2892 N N . ARG A 1 360 ? -7.052 19.213 -5.818 1.00 55.09 360 ARG A N 1
ATOM 2893 C CA . ARG A 1 360 ? -7.676 20.535 -5.981 1.00 55.09 360 ARG A CA 1
ATOM 2894 C C . ARG A 1 360 ? -8.560 20.937 -4.800 1.00 55.09 360 ARG A C 1
ATOM 2896 O O . ARG A 1 360 ? -8.795 22.126 -4.612 1.00 55.09 360 ARG A O 1
ATOM 2903 N N . SER A 1 361 ? -9.030 19.973 -4.008 1.00 57.97 361 SER A N 1
ATOM 2904 C CA . SER A 1 361 ? -9.893 20.215 -2.845 1.00 57.97 361 SER A CA 1
ATOM 2905 C C . SER A 1 361 ? -9.123 20.369 -1.531 1.00 57.97 361 SER A C 1
ATOM 2907 O O . SER A 1 361 ? -9.685 20.873 -0.559 1.00 57.97 361 SER A O 1
ATOM 2909 N N . TYR A 1 362 ? -7.855 19.944 -1.476 1.00 62.16 362 TYR A N 1
ATOM 2910 C CA . TYR A 1 362 ? -7.044 20.071 -0.267 1.00 62.16 362 TYR A CA 1
ATOM 2911 C C . TYR A 1 362 ? -6.644 21.525 0.004 1.00 62.16 362 TYR A C 1
ATOM 2913 O O . TYR A 1 362 ? -6.240 22.280 -0.882 1.00 62.16 362 TYR A O 1
ATOM 2921 N N . ARG A 1 363 ? -6.736 21.933 1.270 1.00 68.56 363 ARG A N 1
ATOM 2922 C CA . ARG A 1 363 ? -6.354 23.271 1.736 1.00 68.56 363 ARG A CA 1
ATOM 2923 C C . ARG A 1 363 ? -4.863 23.281 2.116 1.00 68.56 363 ARG A C 1
ATOM 2925 O O . ARG A 1 363 ? -4.520 23.413 3.284 1.00 68.56 363 ARG A O 1
ATOM 2932 N N . TRP A 1 364 ? -3.989 23.176 1.109 1.00 67.50 364 TRP A N 1
ATOM 2933 C CA . TRP A 1 364 ? -2.513 23.103 1.215 1.00 67.50 364 TRP A CA 1
ATOM 2934 C C . TRP A 1 364 ? -1.873 24.130 2.162 1.00 67.50 364 TRP A C 1
ATOM 2936 O O . TRP A 1 364 ? -0.931 23.818 2.877 1.00 67.50 364 TRP A O 1
ATOM 2946 N N . LYS A 1 365 ? -2.460 25.329 2.254 1.00 67.94 365 LYS A N 1
ATOM 2947 C CA . LYS A 1 365 ? -2.059 26.414 3.172 1.00 67.94 365 LYS A CA 1
ATOM 2948 C C . LYS A 1 365 ? -2.091 26.077 4.676 1.00 67.94 365 LYS A C 1
ATOM 2950 O O . LYS A 1 365 ? -1.719 26.925 5.501 1.00 67.94 365 LYS A O 1
ATOM 2955 N N . TRP A 1 366 ? -2.629 24.915 5.044 1.00 70.81 366 TRP A N 1
ATOM 2956 C CA . TRP A 1 366 ? -2.719 24.417 6.421 1.00 70.81 366 TRP A CA 1
ATOM 2957 C C . TRP A 1 366 ? -1.784 23.244 6.709 1.00 70.81 366 TRP A C 1
ATOM 2959 O O . TRP A 1 366 ? -1.734 22.803 7.849 1.00 70.81 366 TRP A O 1
ATOM 2969 N N . LEU A 1 367 ? -1.061 22.752 5.705 1.00 73.56 367 LEU A N 1
ATOM 2970 C CA . LEU A 1 367 ? -0.067 21.702 5.878 1.00 73.56 367 LEU A CA 1
ATOM 2971 C C . LEU A 1 367 ? 1.319 22.318 6.044 1.00 73.56 367 LEU A C 1
ATOM 2973 O O . LEU A 1 367 ? 1.613 23.359 5.453 1.00 73.56 367 LEU A O 1
ATOM 2977 N N . THR A 1 368 ? 2.169 21.639 6.807 1.00 77.50 368 THR A N 1
ATOM 2978 C CA . THR A 1 368 ? 3.583 21.988 6.933 1.00 77.50 368 THR A CA 1
ATOM 2979 C C . THR A 1 368 ? 4.394 21.048 6.056 1.00 77.50 368 THR A C 1
ATOM 2981 O O . THR A 1 368 ? 4.418 19.842 6.291 1.00 77.50 368 THR A O 1
ATOM 2984 N N . LEU A 1 369 ? 5.059 21.578 5.029 1.00 81.81 369 LEU A N 1
ATOM 2985 C CA . LEU A 1 369 ? 5.998 20.784 4.239 1.00 81.81 369 LEU A CA 1
ATOM 2986 C C . LEU A 1 369 ? 7.229 20.452 5.088 1.00 81.81 369 LEU A C 1
ATOM 2988 O O . LEU A 1 369 ? 7.995 21.349 5.431 1.00 81.81 369 LEU A O 1
ATOM 2992 N N . LYS A 1 370 ? 7.420 19.169 5.401 1.00 84.75 370 LYS A N 1
ATOM 2993 C CA . LYS A 1 370 ? 8.573 18.695 6.176 1.00 84.75 370 LYS A CA 1
ATOM 2994 C C . LYS A 1 370 ? 9.638 18.048 5.331 1.00 84.75 370 LYS A C 1
ATOM 2996 O O . LYS A 1 370 ? 10.808 18.174 5.661 1.00 84.75 370 LYS A O 1
ATOM 3001 N N . LYS A 1 371 ? 9.252 17.322 4.281 1.00 86.75 371 LYS A N 1
ATOM 3002 C CA . LYS A 1 371 ? 10.195 16.459 3.574 1.00 86.75 371 LYS A CA 1
ATOM 3003 C C . LYS A 1 371 ? 9.936 16.398 2.082 1.00 86.75 371 LYS A C 1
ATOM 3005 O O . LYS A 1 371 ? 8.801 16.222 1.647 1.00 86.75 371 LYS A O 1
ATOM 3010 N N . ILE A 1 372 ? 11.009 16.483 1.305 1.00 88.56 372 ILE A N 1
ATOM 3011 C CA . ILE A 1 372 ? 11.012 16.198 -0.127 1.00 88.56 372 ILE A CA 1
ATOM 3012 C C . ILE A 1 372 ? 11.974 15.039 -0.377 1.00 88.56 372 ILE A C 1
ATOM 3014 O O . ILE A 1 372 ? 13.127 15.075 0.048 1.00 88.56 372 ILE A O 1
ATOM 3018 N N . LYS A 1 373 ? 11.503 14.004 -1.071 1.00 90.06 373 LYS A N 1
ATOM 3019 C CA . LYS A 1 373 ? 12.295 12.831 -1.435 1.00 90.06 373 LYS A CA 1
ATOM 3020 C C . LYS A 1 373 ? 12.299 12.639 -2.951 1.00 90.06 373 LYS A C 1
ATOM 3022 O O . LYS A 1 373 ? 11.249 12.375 -3.523 1.00 90.06 373 LYS A O 1
ATOM 3027 N N . LEU A 1 374 ? 13.461 12.719 -3.596 1.00 88.00 374 LEU A N 1
ATOM 3028 C CA . LEU A 1 374 ? 13.632 12.349 -5.005 1.00 88.00 374 LEU A CA 1
ATOM 3029 C C . LEU A 1 374 ? 14.028 10.878 -5.077 1.00 88.00 374 LEU A C 1
ATOM 3031 O O . LEU A 1 374 ? 15.101 10.510 -4.601 1.00 88.00 374 LEU A O 1
ATOM 3035 N N . THR A 1 375 ? 13.166 10.025 -5.613 1.00 85.38 375 THR A N 1
ATOM 3036 C CA . THR A 1 375 ? 13.416 8.581 -5.665 1.00 85.38 375 THR A CA 1
ATOM 3037 C C . THR A 1 375 ? 12.650 7.930 -6.804 1.00 85.38 375 THR A C 1
ATOM 3039 O O . THR A 1 375 ? 11.608 8.415 -7.249 1.00 85.38 375 THR A O 1
ATOM 3042 N N . ASP A 1 376 ? 13.177 6.797 -7.260 1.00 78.56 376 ASP A N 1
ATOM 3043 C CA . ASP A 1 376 ? 12.479 5.954 -8.214 1.00 78.56 376 ASP A CA 1
ATOM 3044 C C . ASP A 1 376 ? 11.303 5.297 -7.510 1.00 78.56 376 ASP A C 1
ATOM 3046 O O . ASP A 1 376 ? 11.473 4.500 -6.589 1.00 78.56 376 ASP A O 1
ATOM 3050 N N . PHE A 1 377 ? 10.103 5.586 -7.989 1.00 73.19 377 PHE A N 1
ATOM 3051 C CA . PHE A 1 377 ? 8.944 4.777 -7.672 1.00 73.19 377 PHE A CA 1
ATOM 3052 C C . PHE A 1 377 ? 8.236 4.412 -8.969 1.00 73.19 377 PHE A C 1
ATOM 3054 O O . PHE A 1 377 ? 7.913 5.266 -9.793 1.00 73.19 377 PHE A O 1
ATOM 3061 N N . LEU A 1 378 ? 8.022 3.112 -9.156 1.00 51.50 378 LEU A N 1
ATOM 3062 C CA . LEU A 1 378 ? 7.300 2.575 -10.307 1.00 51.50 378 LEU A CA 1
ATOM 3063 C C . LEU A 1 378 ? 5.779 2.518 -10.056 1.00 51.50 378 LEU A C 1
ATOM 3065 O O . LEU A 1 378 ? 5.020 2.341 -11.003 1.00 51.50 378 LEU A O 1
ATOM 3069 N N . HIS A 1 379 ? 5.325 2.647 -8.796 1.00 49.25 379 HIS A N 1
ATOM 3070 C CA . HIS A 1 379 ? 4.017 2.110 -8.380 1.00 49.25 379 HIS A CA 1
ATOM 3071 C C . HIS A 1 379 ? 3.270 2.886 -7.275 1.00 49.25 379 HIS A C 1
ATOM 3073 O O . HIS A 1 379 ? 2.461 2.283 -6.569 1.00 49.25 379 HIS A O 1
ATOM 3079 N N . SER A 1 380 ? 3.490 4.194 -7.084 1.00 55.81 380 SER A N 1
ATOM 3080 C CA . SER A 1 380 ? 2.573 4.929 -6.195 1.00 55.81 380 SER A CA 1
ATOM 3081 C C . SER A 1 380 ? 1.212 5.077 -6.883 1.00 55.81 380 SER A C 1
ATOM 3083 O O . SER A 1 380 ? 1.106 5.737 -7.911 1.00 55.81 380 SER A O 1
ATOM 3085 N N . LEU A 1 381 ? 0.166 4.458 -6.322 1.00 53.22 381 LEU A N 1
ATOM 3086 C CA . LEU A 1 381 ? -1.209 4.492 -6.854 1.00 53.22 381 LEU A CA 1
ATOM 3087 C C . LEU A 1 381 ? -1.833 5.899 -6.851 1.00 53.22 381 LEU A C 1
ATOM 3089 O O . LEU A 1 381 ? -2.900 6.101 -7.423 1.00 53.22 381 LEU A O 1
ATOM 3093 N N . ASN A 1 382 ? -1.174 6.864 -6.213 1.00 67.75 382 ASN A N 1
ATOM 3094 C CA . ASN A 1 382 ? -1.671 8.219 -6.009 1.00 67.75 382 ASN A CA 1
ATOM 3095 C C . ASN A 1 382 ? -0.742 9.290 -6.593 1.00 67.75 382 ASN A C 1
ATOM 3097 O O . ASN A 1 382 ? -0.894 10.470 -6.277 1.00 67.75 382 ASN A O 1
ATOM 3101 N N . CYS A 1 383 ? 0.219 8.912 -7.439 1.00 76.25 383 CYS A N 1
ATOM 3102 C CA . CYS A 1 383 ? 1.067 9.905 -8.074 1.00 76.25 383 CYS A CA 1
ATOM 3103 C C . CYS A 1 383 ? 0.290 10.725 -9.112 1.00 76.25 383 CYS A C 1
ATOM 3105 O O . CYS A 1 383 ? -0.521 10.189 -9.871 1.00 76.25 383 CYS A O 1
ATOM 3107 N N . CYS A 1 384 ? 0.567 12.021 -9.184 1.00 78.88 384 CYS A N 1
ATOM 3108 C CA . CYS A 1 384 ? 0.049 12.899 -10.222 1.00 78.88 384 CYS A CA 1
ATOM 3109 C C . CYS A 1 384 ? 1.196 13.467 -11.071 1.00 78.88 384 CYS A C 1
ATOM 3111 O O . CYS A 1 384 ? 2.258 13.798 -10.532 1.00 78.88 384 CYS A O 1
ATOM 3113 N N . PRO A 1 385 ? 1.008 13.588 -12.396 1.00 80.94 385 PRO A N 1
ATOM 3114 C CA . PRO A 1 385 ? 1.901 14.394 -13.208 1.00 80.94 385 PRO A CA 1
ATOM 3115 C C . PRO A 1 385 ? 1.656 15.867 -12.872 1.00 80.94 385 PRO A C 1
ATOM 3117 O O . PRO A 1 385 ? 0.514 16.325 -12.920 1.00 80.94 385 PRO A O 1
ATOM 3120 N N . LEU A 1 386 ? 2.710 16.606 -12.526 1.00 75.19 386 LEU A N 1
ATOM 3121 C CA . LEU A 1 386 ? 2.625 18.054 -12.321 1.00 75.19 386 LEU A CA 1
ATOM 3122 C C . LEU A 1 386 ? 3.659 18.771 -13.176 1.00 75.19 386 LEU A C 1
ATOM 3124 O O . LEU A 1 386 ? 4.816 18.358 -13.275 1.00 75.19 386 LEU A O 1
ATOM 3128 N N . GLU A 1 387 ? 3.250 19.899 -13.747 1.00 80.31 387 GLU A N 1
ATOM 3129 C CA . GLU A 1 387 ? 4.196 20.826 -14.353 1.00 80.31 387 GLU A CA 1
ATOM 3130 C C . GLU A 1 387 ? 4.965 21.609 -13.278 1.00 80.31 387 GLU A C 1
ATOM 3132 O O . GLU A 1 387 ? 4.492 21.838 -12.160 1.00 80.31 387 GLU A O 1
ATOM 3137 N N . LYS A 1 388 ? 6.154 22.105 -13.640 1.00 78.50 388 LYS A N 1
ATOM 3138 C CA . LYS A 1 388 ? 7.008 22.927 -12.762 1.00 78.50 388 LYS A CA 1
ATOM 3139 C C . LYS A 1 388 ? 6.261 24.122 -12.152 1.00 78.50 388 LYS A C 1
ATOM 3141 O O . LYS A 1 388 ? 6.453 24.449 -10.982 1.00 78.50 388 LYS A O 1
ATOM 3146 N N . SER A 1 389 ? 5.425 24.792 -12.943 1.00 80.12 389 SER A N 1
ATOM 3147 C CA . SER A 1 389 ? 4.632 25.954 -12.516 1.00 80.12 389 SER A CA 1
ATOM 3148 C C . SER A 1 389 ? 3.600 25.582 -11.445 1.00 80.12 389 SER A C 1
ATOM 3150 O O . SER A 1 389 ? 3.426 26.312 -10.467 1.00 80.12 389 SER A O 1
ATOM 3152 N N . GLU A 1 390 ? 2.956 24.425 -11.591 1.00 79.44 390 GLU A N 1
ATOM 3153 C CA . GLU A 1 390 ? 1.965 23.914 -10.650 1.00 79.44 390 GLU A CA 1
ATOM 3154 C C . GLU A 1 390 ? 2.613 23.471 -9.344 1.00 79.44 390 GLU A C 1
ATOM 3156 O O . GLU A 1 390 ? 2.142 23.860 -8.275 1.00 79.44 390 GLU A O 1
ATOM 3161 N N . PHE A 1 391 ? 3.727 22.740 -9.419 1.00 80.88 391 PHE A N 1
ATOM 3162 C CA . PHE A 1 391 ? 4.504 22.364 -8.241 1.00 80.88 391 PHE A CA 1
ATOM 3163 C C . PHE A 1 391 ? 4.919 23.595 -7.426 1.00 80.88 391 PHE A C 1
ATOM 3165 O O . PHE A 1 391 ? 4.630 23.673 -6.232 1.00 80.88 391 PHE A O 1
ATOM 3172 N N . ASN A 1 392 ? 5.506 24.604 -8.078 1.00 79.62 392 ASN A N 1
ATOM 3173 C CA . ASN A 1 392 ? 5.916 25.842 -7.413 1.00 79.62 392 ASN A CA 1
ATOM 3174 C C . ASN A 1 392 ? 4.738 26.557 -6.743 1.00 79.62 392 ASN A C 1
ATOM 3176 O O . ASN A 1 392 ? 4.881 27.091 -5.643 1.00 79.62 392 ASN A O 1
ATOM 3180 N N . ARG A 1 393 ? 3.557 26.536 -7.371 1.00 79.38 393 ARG A N 1
ATOM 3181 C CA . ARG A 1 393 ? 2.334 27.092 -6.785 1.00 79.38 393 ARG A CA 1
ATOM 3182 C C . ARG A 1 393 ? 1.922 26.341 -5.515 1.00 79.38 393 ARG A C 1
ATOM 3184 O O . ARG A 1 393 ? 1.558 26.989 -4.539 1.00 79.38 393 ARG A O 1
ATOM 3191 N N . TYR A 1 394 ? 1.978 25.009 -5.507 1.00 75.25 394 TYR A N 1
ATOM 3192 C CA . TYR A 1 394 ? 1.594 24.197 -4.345 1.00 75.25 394 TYR A CA 1
ATOM 3193 C C . TYR A 1 394 ? 2.601 24.294 -3.200 1.00 75.25 394 TYR A C 1
ATOM 3195 O O . TYR A 1 394 ? 2.217 24.516 -2.050 1.00 75.25 394 TYR A O 1
ATOM 3203 N N . ILE A 1 395 ? 3.892 24.199 -3.505 1.00 73.62 395 ILE A N 1
ATOM 3204 C CA . ILE A 1 395 ? 4.956 24.339 -2.511 1.00 73.62 395 ILE A CA 1
ATOM 3205 C C . ILE A 1 395 ? 4.967 25.753 -1.943 1.00 73.62 395 ILE A C 1
ATOM 3207 O O . ILE A 1 395 ? 4.941 25.910 -0.727 1.00 73.62 395 ILE A O 1
ATOM 3211 N N . GLY A 1 396 ? 4.862 26.786 -2.782 1.00 71.38 396 GLY A N 1
ATOM 3212 C CA . GLY A 1 396 ? 4.775 28.173 -2.320 1.00 71.38 396 GLY A CA 1
ATOM 3213 C C . GLY A 1 396 ? 3.588 28.445 -1.385 1.00 71.38 396 GLY A C 1
ATOM 3214 O O . GLY A 1 396 ? 3.656 29.346 -0.557 1.00 71.38 396 GLY A O 1
ATOM 3215 N N . GLN A 1 397 ? 2.515 27.650 -1.467 1.00 69.50 397 GLN A N 1
ATOM 3216 C CA . GLN A 1 397 ? 1.374 27.723 -0.546 1.00 69.50 397 GLN A CA 1
ATOM 3217 C C . GLN A 1 397 ? 1.572 26.924 0.751 1.00 69.50 397 GLN A C 1
ATOM 3219 O O . GLN A 1 397 ? 0.917 27.237 1.744 1.00 69.50 397 GLN A O 1
ATOM 3224 N N . SER A 1 398 ? 2.435 25.906 0.736 1.00 63.47 398 SER A N 1
ATOM 3225 C CA . SER A 1 398 ? 2.635 24.937 1.830 1.00 63.47 398 SER A CA 1
ATOM 3226 C C . SER A 1 398 ? 3.874 25.242 2.685 1.00 63.47 398 SER A C 1
ATOM 3228 O O . SER A 1 398 ? 3.998 24.769 3.812 1.00 63.47 398 SER A O 1
ATOM 3230 N N . VAL A 1 399 ? 4.812 26.037 2.163 1.00 60.56 399 VAL A N 1
ATOM 3231 C CA . VAL A 1 399 ? 6.040 26.430 2.865 1.00 60.56 399 VAL A CA 1
ATOM 3232 C C . VAL A 1 399 ? 5.725 27.578 3.820 1.00 60.56 399 VAL A C 1
ATOM 3234 O O . VAL A 1 399 ? 5.898 28.756 3.513 1.00 60.56 399 VAL A O 1
ATOM 3237 N N . LYS A 1 400 ? 5.242 27.236 5.012 1.00 56.38 400 LYS A N 1
ATOM 3238 C CA . LYS A 1 400 ? 5.260 28.146 6.158 1.00 56.38 400 LYS A CA 1
ATOM 3239 C C . LYS A 1 400 ? 6.464 27.822 7.019 1.00 56.38 400 LYS A C 1
ATOM 3241 O O . LYS A 1 400 ? 6.388 26.868 7.778 1.00 56.38 400 LYS A O 1
ATOM 3246 N N . THR A 1 401 ? 7.539 28.605 6.867 1.00 55.62 401 THR A N 1
ATOM 3247 C CA . THR A 1 401 ? 8.649 28.842 7.830 1.00 55.62 401 THR A CA 1
ATOM 3248 C C . THR A 1 401 ? 9.298 27.636 8.527 1.00 55.62 401 THR A C 1
ATOM 3250 O O . THR A 1 401 ? 10.135 27.823 9.405 1.00 55.62 401 THR A O 1
ATOM 3253 N N . ALA A 1 402 ? 8.938 26.411 8.166 1.00 61.69 402 ALA A N 1
ATOM 3254 C CA . ALA A 1 402 ? 9.434 25.202 8.774 1.00 61.69 402 ALA A CA 1
ATOM 3255 C C . ALA A 1 402 ? 10.671 24.730 8.013 1.00 61.69 402 ALA A C 1
ATOM 3257 O O . ALA A 1 402 ? 10.721 24.833 6.784 1.00 61.69 402 ALA A O 1
ATOM 3258 N N . PRO A 1 403 ? 11.668 24.204 8.729 1.00 71.69 403 PRO A N 1
ATOM 3259 C CA . PRO A 1 403 ? 12.791 23.563 8.086 1.00 71.69 403 PRO A CA 1
ATOM 3260 C C . PRO A 1 403 ? 12.333 22.343 7.272 1.00 71.69 403 PRO A C 1
ATOM 3262 O O . PRO A 1 403 ? 11.563 21.524 7.777 1.00 71.69 403 PRO A O 1
ATOM 3265 N N . ILE A 1 404 ? 12.833 22.227 6.040 1.00 84.75 404 ILE A N 1
ATOM 3266 C CA . ILE A 1 404 ? 12.519 21.129 5.118 1.00 84.75 404 ILE A CA 1
ATOM 3267 C C . ILE A 1 404 ? 13.712 20.177 5.049 1.00 84.75 404 ILE A C 1
ATOM 3269 O O . ILE A 1 404 ? 14.839 20.614 4.808 1.00 84.75 404 ILE A O 1
ATOM 3273 N N . ASP A 1 405 ? 13.454 18.884 5.192 1.00 87.06 405 ASP A N 1
ATOM 3274 C CA . ASP A 1 405 ? 14.419 17.821 4.953 1.00 87.06 405 ASP A CA 1
ATOM 3275 C C . ASP A 1 405 ? 14.365 17.372 3.490 1.00 87.06 405 ASP A C 1
ATOM 3277 O O . ASP A 1 405 ? 13.296 17.168 2.906 1.00 87.06 405 ASP A O 1
ATOM 3281 N N . PHE A 1 406 ? 15.529 17.194 2.882 1.00 90.56 406 PHE A N 1
ATOM 3282 C CA . PHE A 1 406 ? 15.669 16.820 1.486 1.00 90.56 406 PHE A CA 1
ATOM 3283 C C . PHE A 1 406 ? 16.458 15.528 1.355 1.00 90.56 406 PHE A C 1
ATOM 3285 O O . PHE A 1 406 ? 17.553 15.402 1.894 1.00 90.56 406 PHE A O 1
ATOM 3292 N N . VAL A 1 407 ? 15.908 14.565 0.623 1.00 90.81 407 VAL A N 1
ATOM 3293 C CA . VAL A 1 407 ? 16.568 13.291 0.331 1.00 90.81 407 VAL A CA 1
ATOM 3294 C C . VAL A 1 407 ? 16.613 13.111 -1.177 1.00 90.81 407 VAL A C 1
ATOM 3296 O O . VAL A 1 407 ? 15.560 13.027 -1.803 1.00 90.81 407 VAL A O 1
ATOM 3299 N N . ALA A 1 408 ? 17.800 13.019 -1.767 1.00 89.94 408 ALA A N 1
ATOM 3300 C CA . ALA A 1 408 ? 17.959 12.794 -3.200 1.00 89.94 408 ALA A CA 1
ATOM 3301 C C . ALA A 1 408 ? 18.631 11.450 -3.482 1.00 89.94 408 ALA A C 1
ATOM 3303 O O . ALA A 1 408 ? 19.796 11.252 -3.159 1.00 89.94 408 ALA A O 1
ATOM 3304 N N . GLU A 1 409 ? 17.889 10.550 -4.124 1.00 87.56 409 GLU A N 1
ATOM 3305 C CA . GLU A 1 409 ? 18.367 9.272 -4.675 1.00 87.56 409 GLU A CA 1
ATOM 3306 C C . GLU A 1 409 ? 18.398 9.289 -6.220 1.00 87.56 409 GLU A C 1
ATOM 3308 O O . GLU A 1 409 ? 18.570 8.251 -6.861 1.00 87.56 409 GLU A O 1
ATOM 3313 N N . GLN A 1 410 ? 18.146 10.459 -6.813 1.00 86.06 410 GLN A N 1
ATOM 3314 C CA . GLN A 1 410 ? 18.078 10.754 -8.248 1.00 86.06 410 GLN A CA 1
ATOM 3315 C C . GLN A 1 410 ? 18.813 12.083 -8.526 1.00 86.06 410 GLN A C 1
ATOM 3317 O O . GLN A 1 410 ? 19.092 12.818 -7.569 1.00 86.06 410 GLN A O 1
ATOM 3322 N N . PRO A 1 411 ? 19.117 12.431 -9.797 1.00 86.06 411 PRO A N 1
ATOM 3323 C CA . PRO A 1 411 ? 19.656 13.740 -10.150 1.00 86.06 411 PRO A CA 1
ATOM 3324 C C . PRO A 1 411 ? 18.677 14.819 -9.704 1.00 86.06 411 PRO A C 1
ATOM 3326 O O . PRO A 1 411 ? 17.466 14.630 -9.826 1.00 86.06 411 PRO A O 1
ATOM 3329 N N . ILE A 1 412 ? 19.196 15.925 -9.178 1.00 88.56 412 ILE A N 1
ATOM 3330 C CA . ILE A 1 412 ? 18.385 17.025 -8.655 1.00 88.56 412 ILE A CA 1
ATOM 3331 C C . ILE A 1 412 ? 18.117 17.995 -9.802 1.00 88.56 412 ILE A C 1
ATOM 3333 O O . ILE A 1 412 ? 19.059 18.597 -10.305 1.00 88.56 412 ILE A O 1
ATOM 3337 N N . PRO A 1 413 ? 16.864 18.175 -10.239 1.00 87.19 413 PRO A N 1
ATOM 3338 C CA . PRO A 1 413 ? 16.590 19.159 -11.272 1.00 87.19 413 PRO A CA 1
ATOM 3339 C C . PRO A 1 413 ? 16.740 20.598 -10.752 1.00 87.19 413 PRO A C 1
ATOM 3341 O O . PRO A 1 413 ? 16.348 20.900 -9.620 1.00 87.19 413 PRO A O 1
ATOM 3344 N N . ASP A 1 414 ? 17.162 21.516 -11.627 1.00 85.81 414 ASP A N 1
ATOM 3345 C CA . ASP A 1 414 ? 17.432 22.931 -11.311 1.00 85.81 414 ASP A CA 1
ATOM 3346 C C . ASP A 1 414 ? 16.296 23.659 -10.580 1.00 85.81 414 ASP A C 1
ATOM 3348 O O . ASP A 1 414 ? 16.514 24.648 -9.885 1.00 85.81 414 ASP A O 1
ATOM 3352 N N . PHE A 1 415 ? 15.047 23.208 -10.728 1.00 83.75 415 PHE A N 1
ATOM 3353 C CA . PHE A 1 415 ? 13.920 23.855 -10.055 1.00 83.75 415 PHE A CA 1
ATOM 3354 C C . PHE A 1 415 ? 13.919 23.678 -8.532 1.00 83.75 415 PHE A C 1
ATOM 3356 O O . PHE A 1 415 ? 13.249 24.463 -7.866 1.00 83.75 415 PHE A O 1
ATOM 3363 N N . PHE A 1 416 ? 14.646 22.701 -7.978 1.00 85.56 416 PHE A N 1
ATOM 3364 C CA . PHE A 1 416 ? 14.823 22.575 -6.528 1.00 85.56 416 PHE A CA 1
ATOM 3365 C C . PHE A 1 416 ? 15.943 23.474 -5.990 1.00 85.56 416 PHE A C 1
ATOM 3367 O O . PHE A 1 416 ? 15.991 23.713 -4.787 1.00 85.56 416 PHE A O 1
ATOM 3374 N N . HIS A 1 417 ? 16.823 24.005 -6.846 1.00 87.88 417 HIS A N 1
ATOM 3375 C CA . HIS A 1 417 ? 17.976 24.810 -6.422 1.00 87.88 417 HIS A CA 1
ATOM 3376 C C . HIS A 1 417 ? 17.611 26.093 -5.652 1.00 87.88 417 HIS A C 1
ATOM 3378 O O . HIS A 1 417 ? 18.374 26.451 -4.754 1.00 87.88 417 HIS A O 1
ATOM 3384 N N . PRO A 1 418 ? 16.491 26.790 -5.951 1.00 84.75 418 PRO A N 1
ATOM 3385 C CA . PRO A 1 418 ? 16.067 27.967 -5.192 1.00 84.75 418 PRO A CA 1
ATOM 3386 C C . PRO A 1 418 ? 15.461 27.656 -3.818 1.00 84.75 418 PRO A C 1
ATOM 3388 O O . PRO A 1 418 ? 15.182 28.587 -3.065 1.00 84.75 418 PRO A O 1
ATOM 3391 N N . LEU A 1 419 ? 15.176 26.388 -3.507 1.00 83.75 419 LEU A N 1
ATOM 3392 C CA . LEU A 1 419 ? 14.624 26.008 -2.209 1.00 83.75 419 LEU A CA 1
ATOM 3393 C C . LEU A 1 419 ? 15.745 25.914 -1.177 1.00 83.75 419 LEU A C 1
ATOM 3395 O O . LEU A 1 419 ? 16.852 25.488 -1.494 1.00 83.75 419 LEU A O 1
ATOM 3399 N N . SER A 1 420 ? 15.436 26.286 0.062 1.00 85.19 420 SER A N 1
ATOM 3400 C CA . SER A 1 420 ? 16.354 26.161 1.192 1.00 85.19 420 SER A CA 1
ATOM 3401 C C . SER A 1 420 ? 15.952 24.987 2.070 1.00 85.19 420 SER A C 1
ATOM 3403 O O . SER A 1 420 ? 14.779 24.842 2.422 1.00 85.19 420 SER A O 1
ATOM 3405 N N . PHE A 1 421 ? 16.937 24.184 2.460 1.00 89.38 421 PHE A N 1
ATOM 3406 C CA . PHE A 1 421 ? 16.732 22.965 3.238 1.00 89.38 421 PHE A CA 1
ATOM 3407 C C . PHE A 1 421 ? 17.473 23.027 4.569 1.00 89.38 421 PHE A C 1
ATOM 3409 O O . PHE A 1 421 ? 18.514 23.669 4.679 1.00 89.38 421 PHE A O 1
ATOM 3416 N N . ARG A 1 422 ? 16.933 22.340 5.577 1.00 90.38 422 ARG A N 1
ATOM 3417 C CA . ARG A 1 422 ? 17.554 22.189 6.898 1.00 90.38 422 ARG A CA 1
ATOM 3418 C C . ARG A 1 422 ? 18.476 20.990 6.955 1.00 90.38 422 ARG A C 1
ATOM 3420 O O . ARG A 1 422 ? 19.566 21.075 7.514 1.00 90.38 422 ARG A O 1
ATOM 3427 N N . SER A 1 423 ? 18.036 19.881 6.380 1.00 92.38 423 SER A N 1
ATOM 3428 C CA . SER A 1 423 ? 18.839 18.678 6.237 1.00 92.38 423 SER A CA 1
ATOM 3429 C C . SER A 1 423 ? 18.838 18.237 4.785 1.00 92.38 423 SER A C 1
ATOM 3431 O O . SER A 1 423 ? 17.795 18.240 4.135 1.00 92.38 423 SER A O 1
ATOM 3433 N N . ILE A 1 424 ? 20.008 17.862 4.279 1.00 94.69 424 ILE A N 1
ATOM 3434 C CA . ILE A 1 424 ? 20.181 17.292 2.947 1.00 94.69 424 ILE A CA 1
ATOM 3435 C C . ILE A 1 424 ? 20.832 15.921 3.100 1.00 94.69 424 ILE A C 1
ATOM 3437 O O . ILE A 1 424 ? 21.891 15.801 3.709 1.00 94.69 424 ILE A O 1
ATOM 3441 N N . LYS A 1 425 ? 20.218 14.899 2.508 1.00 94.25 425 LYS A N 1
ATOM 3442 C CA . LYS A 1 425 ? 20.755 13.546 2.390 1.00 94.25 425 LYS A CA 1
ATOM 3443 C C . LYS A 1 425 ? 20.890 13.176 0.918 1.00 94.25 425 LYS A C 1
ATOM 3445 O O . LYS A 1 425 ? 19.891 13.072 0.207 1.00 94.25 425 LYS A O 1
ATOM 3450 N N . LEU A 1 426 ? 22.120 12.972 0.468 1.00 92.00 426 LEU A N 1
ATOM 3451 C CA . LEU A 1 426 ? 22.461 12.608 -0.903 1.00 92.00 426 LEU A CA 1
ATOM 3452 C C . LEU A 1 426 ? 22.824 11.129 -0.949 1.00 92.00 426 LEU A C 1
ATOM 3454 O O . LEU A 1 426 ? 23.739 10.686 -0.259 1.00 92.00 426 LEU A O 1
ATOM 3458 N N . VAL A 1 427 ? 22.089 10.360 -1.745 1.00 88.88 427 VAL A N 1
ATOM 3459 C CA . VAL A 1 427 ? 22.248 8.911 -1.858 1.00 88.88 427 VAL A CA 1
ATOM 3460 C C . VAL A 1 427 ? 22.709 8.581 -3.270 1.00 88.88 427 VAL A C 1
ATOM 3462 O O . VAL A 1 427 ? 21.927 8.659 -4.219 1.00 88.88 427 VAL A O 1
ATOM 3465 N N . ARG A 1 428 ? 23.974 8.178 -3.422 1.00 83.25 428 ARG A N 1
ATOM 3466 C CA . ARG A 1 428 ? 24.500 7.763 -4.724 1.00 83.25 428 ARG A CA 1
ATOM 3467 C C . ARG A 1 428 ? 24.029 6.357 -5.070 1.00 83.25 428 ARG A C 1
ATOM 3469 O O . ARG A 1 428 ? 24.262 5.405 -4.329 1.00 83.25 428 ARG A O 1
ATOM 3476 N N . LYS A 1 429 ? 23.439 6.223 -6.258 1.00 80.81 429 LYS A N 1
ATOM 3477 C CA . LYS A 1 429 ? 23.237 4.938 -6.938 1.00 80.81 429 LYS A CA 1
ATOM 3478 C C . LYS A 1 429 ? 24.359 4.712 -7.973 1.00 80.81 429 LYS A C 1
ATOM 3480 O O . LYS A 1 429 ? 24.835 5.696 -8.541 1.00 80.81 429 LYS A O 1
ATOM 3485 N N . PRO A 1 430 ? 24.740 3.456 -8.285 1.00 74.38 430 PRO A N 1
ATOM 3486 C CA . PRO A 1 430 ? 25.916 3.125 -9.111 1.00 74.38 430 PRO A CA 1
ATOM 3487 C C . PRO A 1 430 ? 25.974 3.781 -10.500 1.00 74.38 430 PRO A C 1
ATOM 3489 O O . PRO A 1 430 ? 27.046 3.925 -11.072 1.00 74.38 430 PRO A O 1
ATOM 3492 N N . ASN A 1 431 ? 24.827 4.197 -11.042 1.00 72.56 431 ASN A N 1
ATOM 3493 C CA . ASN A 1 431 ? 24.704 4.719 -12.405 1.00 72.56 431 ASN A CA 1
ATOM 3494 C C . ASN A 1 431 ? 24.606 6.256 -12.482 1.00 72.56 431 ASN A C 1
ATOM 3496 O O . ASN A 1 431 ? 24.317 6.786 -13.553 1.00 72.56 431 ASN A O 1
ATOM 3500 N N . HIS A 1 432 ? 24.801 6.979 -11.374 1.00 71.31 432 HIS A N 1
ATOM 3501 C CA . HIS A 1 432 ? 24.725 8.444 -11.352 1.00 71.31 432 HIS A CA 1
ATOM 3502 C C . HIS A 1 432 ? 26.116 9.089 -11.345 1.00 71.31 432 HIS A C 1
ATOM 3504 O O . HIS A 1 432 ? 27.012 8.669 -10.606 1.00 71.31 432 HIS A O 1
ATOM 3510 N N . ALA A 1 433 ? 26.276 10.129 -12.168 1.00 71.69 433 ALA A N 1
ATOM 3511 C CA . ALA A 1 433 ? 27.464 10.976 -12.177 1.00 71.69 433 ALA A CA 1
ATOM 3512 C C . ALA A 1 433 ? 27.486 11.896 -10.944 1.00 71.69 433 ALA A C 1
ATOM 3514 O O . ALA A 1 433 ? 26.473 12.526 -10.622 1.00 71.69 433 ALA A O 1
ATOM 3515 N N . ASP A 1 434 ? 28.644 11.993 -10.287 1.00 65.62 434 ASP A N 1
ATOM 3516 C CA . ASP A 1 434 ? 28.836 12.756 -9.041 1.00 65.62 434 ASP A CA 1
ATOM 3517 C C . ASP A 1 434 ? 28.625 14.265 -9.215 1.00 65.62 434 ASP A C 1
ATOM 3519 O O . ASP A 1 434 ? 28.098 14.931 -8.321 1.00 65.62 434 ASP A O 1
ATOM 3523 N N . ASP A 1 435 ? 28.931 14.797 -10.401 1.00 72.00 435 ASP A N 1
ATOM 3524 C CA . ASP A 1 435 ? 28.827 16.228 -10.706 1.00 72.00 435 ASP A CA 1
ATOM 3525 C C . ASP A 1 435 ? 27.411 16.793 -10.512 1.00 72.00 435 ASP A C 1
ATOM 3527 O O . ASP A 1 435 ? 27.237 17.987 -10.256 1.00 72.00 435 ASP A O 1
ATOM 3531 N N . THR A 1 436 ? 26.389 15.934 -10.577 1.00 74.50 436 THR A N 1
ATOM 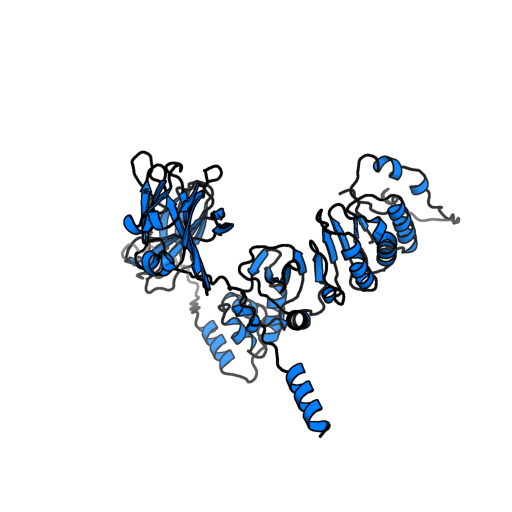3532 C CA . THR A 1 436 ? 24.978 16.336 -10.494 1.00 74.50 436 THR A CA 1
ATOM 3533 C C . THR A 1 436 ? 24.596 16.968 -9.154 1.00 74.50 436 THR A C 1
ATOM 3535 O O . THR A 1 436 ? 23.708 17.817 -9.112 1.00 74.50 436 THR A O 1
ATOM 3538 N N . TYR A 1 437 ? 25.274 16.623 -8.055 1.00 88.50 437 TYR A N 1
ATOM 3539 C CA . TYR A 1 437 ? 25.004 17.227 -6.745 1.00 88.50 437 TYR A CA 1
ATOM 3540 C C . TYR A 1 437 ? 25.822 18.492 -6.481 1.00 88.50 437 TYR A C 1
ATOM 3542 O O . TYR A 1 437 ? 25.468 19.287 -5.608 1.00 88.50 437 TYR A O 1
ATOM 3550 N N . LYS A 1 438 ? 26.917 18.704 -7.219 1.00 88.25 438 LYS A N 1
ATOM 3551 C CA . LYS A 1 438 ? 27.886 19.768 -6.934 1.00 88.25 438 LYS A CA 1
ATOM 3552 C C . LYS A 1 438 ? 27.296 21.148 -7.173 1.00 88.25 438 LYS A C 1
ATOM 3554 O O . LYS A 1 438 ? 27.486 22.049 -6.357 1.00 88.25 438 LYS A O 1
ATOM 3559 N N . GLU A 1 439 ? 26.569 21.320 -8.272 1.00 88.19 439 GLU A N 1
ATOM 3560 C CA . GLU A 1 439 ? 25.899 22.584 -8.583 1.00 88.19 439 GLU A CA 1
ATOM 3561 C C . GLU A 1 439 ? 24.797 22.901 -7.575 1.00 88.19 439 GLU A C 1
ATOM 3563 O O . GLU A 1 439 ? 24.734 24.023 -7.077 1.00 88.19 439 GLU A O 1
ATOM 3568 N N . PHE A 1 440 ? 23.999 21.902 -7.196 1.00 91.00 440 PHE A N 1
ATOM 3569 C CA . PHE A 1 440 ? 22.983 22.048 -6.160 1.00 91.00 440 PHE A CA 1
ATOM 3570 C C . PHE A 1 440 ? 23.590 22.449 -4.809 1.00 91.00 440 PHE A C 1
ATOM 3572 O O . PHE A 1 440 ? 23.170 23.430 -4.202 1.00 91.00 440 PHE A O 1
ATOM 3579 N N . LEU A 1 441 ? 24.629 21.752 -4.338 1.00 92.12 441 LEU A N 1
ATOM 3580 C CA . LEU A 1 441 ? 25.262 22.090 -3.061 1.00 92.12 441 LEU A CA 1
ATOM 3581 C C . LEU A 1 441 ? 25.909 23.480 -3.078 1.00 92.12 441 LEU A C 1
ATOM 3583 O O . LEU A 1 441 ? 25.900 24.156 -2.053 1.00 92.12 441 LEU A O 1
ATOM 3587 N N . LYS A 1 442 ? 26.403 23.957 -4.229 1.00 91.56 442 LYS A N 1
ATOM 3588 C CA . LYS A 1 442 ? 26.863 25.347 -4.370 1.00 91.56 442 LYS A CA 1
ATOM 3589 C C . LYS A 1 442 ? 25.737 26.355 -4.142 1.00 91.56 442 LYS A C 1
ATOM 3591 O O . LYS A 1 442 ? 26.000 27.384 -3.528 1.00 91.56 442 LYS A O 1
ATOM 3596 N N . THR A 1 443 ? 24.504 26.080 -4.582 1.00 90.12 443 THR A N 1
ATOM 3597 C CA . THR A 1 443 ? 23.372 26.985 -4.304 1.00 90.12 443 THR A CA 1
ATOM 3598 C C . THR A 1 443 ? 22.944 26.933 -2.841 1.00 90.12 443 THR A C 1
ATOM 3600 O O . THR A 1 443 ? 22.522 27.945 -2.288 1.00 90.12 443 THR A O 1
ATOM 3603 N N . GLN A 1 444 ? 23.116 25.784 -2.184 1.00 90.81 444 GLN A N 1
ATOM 3604 C CA . GLN A 1 444 ? 22.839 25.624 -0.754 1.00 90.81 444 GLN A CA 1
ATOM 3605 C C . GLN A 1 444 ? 23.959 26.164 0.143 1.00 90.81 444 GLN A C 1
ATOM 3607 O O . GLN A 1 444 ? 23.714 26.468 1.311 1.00 90.81 444 GLN A O 1
ATOM 3612 N N . ALA A 1 445 ? 25.169 26.341 -0.395 1.00 87.50 445 ALA A N 1
ATOM 3613 C CA . ALA A 1 445 ? 26.340 26.804 0.342 1.00 87.50 445 ALA A CA 1
ATOM 3614 C C . ALA A 1 445 ? 26.147 28.170 1.008 1.00 87.50 445 ALA A C 1
ATOM 3616 O O . ALA A 1 445 ? 26.828 28.457 1.989 1.00 87.50 445 ALA A O 1
ATOM 3617 N N . ASP A 1 446 ? 25.220 28.984 0.493 1.00 86.06 446 ASP A N 1
ATOM 3618 C CA . ASP A 1 446 ? 24.872 30.301 1.026 1.00 86.06 446 ASP A CA 1
ATOM 3619 C C . ASP A 1 446 ? 23.546 30.314 1.822 1.00 86.06 446 ASP A C 1
ATOM 3621 O O . ASP A 1 446 ? 23.204 31.325 2.434 1.00 86.06 446 ASP A O 1
ATOM 3625 N N . SER A 1 447 ? 22.845 29.181 1.959 1.00 85.38 447 SER A N 1
ATOM 3626 C CA . SER A 1 447 ? 21.589 29.083 2.724 1.00 85.38 447 SER A CA 1
ATOM 3627 C C . SER A 1 447 ? 21.799 29.092 4.242 1.00 85.38 447 SER A C 1
ATOM 3629 O O . SER A 1 447 ? 22.472 28.219 4.777 1.00 85.38 447 SER A O 1
ATOM 3631 N N . GLU A 1 448 ? 21.222 30.047 4.971 1.00 87.25 448 GLU A N 1
ATOM 3632 C CA . GLU A 1 448 ? 21.349 30.120 6.440 1.00 87.25 448 GLU A CA 1
ATOM 3633 C C . GLU A 1 448 ? 20.607 28.998 7.186 1.00 87.25 448 GLU A C 1
ATOM 3635 O O . GLU A 1 448 ? 20.783 28.847 8.394 1.00 87.25 448 GLU A O 1
ATOM 3640 N N . LEU A 1 449 ? 19.777 28.219 6.487 1.00 88.25 449 LEU A N 1
ATOM 3641 C CA . LEU A 1 449 ? 18.905 27.212 7.092 1.00 88.25 449 LEU A CA 1
ATOM 3642 C C . LEU A 1 449 ? 19.543 25.822 7.192 1.00 88.25 449 LEU A C 1
ATOM 3644 O O . LEU A 1 449 ? 19.050 25.005 7.967 1.00 88.25 449 LEU A O 1
ATOM 3648 N N . LEU A 1 450 ? 20.609 25.549 6.433 1.00 92.38 450 LEU A N 1
ATOM 3649 C CA . LEU A 1 450 ? 21.205 24.217 6.359 1.00 92.38 450 LEU A CA 1
ATOM 3650 C C . LEU A 1 450 ? 21.981 23.884 7.640 1.00 92.38 450 LEU A C 1
ATOM 3652 O O . LEU A 1 450 ? 23.029 24.466 7.917 1.00 92.38 450 LEU A O 1
ATOM 3656 N N . GLU A 1 451 ? 21.480 22.905 8.392 1.00 93.88 451 GLU A N 1
ATOM 3657 C CA . GLU A 1 451 ? 22.079 22.416 9.637 1.00 93.88 451 GLU A CA 1
ATOM 3658 C C . GLU A 1 451 ? 22.801 21.072 9.463 1.00 93.88 451 GLU A C 1
ATOM 3660 O O . GLU A 1 451 ? 23.743 20.792 10.205 1.00 93.88 451 GLU A O 1
ATOM 3665 N N . LYS A 1 452 ? 22.363 20.232 8.513 1.00 94.62 452 LYS A N 1
ATOM 3666 C CA . LYS A 1 452 ? 22.881 18.868 8.330 1.00 94.62 452 LYS A CA 1
ATOM 3667 C C . LYS A 1 452 ? 23.084 18.505 6.861 1.00 94.62 452 LYS A C 1
ATOM 3669 O O . LYS A 1 452 ? 22.170 18.682 6.057 1.00 94.62 452 LYS A O 1
ATOM 3674 N N . LEU A 1 453 ? 24.229 17.905 6.539 1.00 95.75 453 LEU A N 1
ATOM 3675 C CA . LEU A 1 453 ? 24.505 17.283 5.241 1.00 95.75 453 LEU A CA 1
ATOM 3676 C C . LEU A 1 453 ? 24.980 15.840 5.433 1.00 95.75 453 LEU A C 1
ATOM 3678 O O . LEU A 1 453 ? 25.893 15.584 6.213 1.00 95.75 453 LEU A O 1
ATOM 3682 N N . GLU A 1 454 ? 24.371 14.906 4.714 1.00 94.69 454 GLU A N 1
ATOM 3683 C CA . GLU A 1 454 ? 24.679 13.479 4.772 1.00 94.69 454 GLU A CA 1
ATOM 3684 C C . GLU A 1 454 ? 24.905 12.915 3.367 1.00 94.69 454 GLU A C 1
ATOM 3686 O O . GLU A 1 454 ? 24.059 13.070 2.486 1.00 94.69 454 GLU A O 1
ATOM 3691 N N . PHE A 1 455 ? 26.025 12.224 3.176 1.00 92.88 455 PHE A N 1
ATOM 3692 C CA . PHE A 1 455 ? 26.324 11.436 1.985 1.00 92.88 455 PHE A CA 1
ATOM 3693 C C . PHE A 1 455 ? 26.170 9.948 2.295 1.00 92.88 455 PHE A C 1
ATOM 3695 O O . PHE A 1 455 ? 26.668 9.456 3.305 1.00 92.88 455 PHE A O 1
ATOM 3702 N N . VAL A 1 456 ? 25.494 9.221 1.407 1.00 89.38 456 VAL A N 1
ATOM 3703 C CA . VAL A 1 456 ? 25.284 7.772 1.503 1.00 89.38 456 VAL A CA 1
ATOM 3704 C C . VAL A 1 456 ? 25.637 7.108 0.174 1.00 89.38 456 VAL A C 1
ATOM 3706 O O . VAL A 1 456 ? 25.223 7.573 -0.888 1.00 89.38 456 VAL A O 1
ATOM 3709 N N . GLY A 1 457 ? 26.353 5.982 0.238 1.00 85.31 457 GLY A N 1
ATOM 3710 C CA . GLY A 1 457 ? 26.858 5.265 -0.939 1.00 85.31 457 GLY A CA 1
ATOM 3711 C C . GLY A 1 457 ? 28.233 5.768 -1.385 1.00 85.31 457 GLY A C 1
ATOM 3712 O O . GLY A 1 457 ? 28.852 6.574 -0.709 1.00 85.31 457 GLY A O 1
ATOM 3713 N N . GLU A 1 458 ? 28.739 5.295 -2.519 1.00 82.00 458 GLU A N 1
ATOM 3714 C CA . GLU A 1 458 ? 30.112 5.583 -2.968 1.00 82.00 458 GLU A CA 1
ATOM 3715 C C . GLU A 1 458 ? 30.268 6.992 -3.573 1.00 82.00 458 GLU A C 1
ATOM 3717 O O . GLU A 1 458 ? 30.705 7.124 -4.705 1.00 82.00 458 GLU A O 1
ATOM 3722 N N . VAL A 1 459 ? 29.856 8.064 -2.890 1.00 83.19 459 VAL A N 1
ATOM 3723 C CA . VAL A 1 459 ? 30.019 9.443 -3.397 1.00 83.19 459 VAL A CA 1
ATOM 3724 C C . VAL A 1 459 ? 31.500 9.825 -3.421 1.00 83.19 459 VAL A C 1
ATOM 3726 O O . VAL A 1 459 ? 32.187 9.662 -2.414 1.00 83.19 459 VAL A O 1
ATOM 3729 N N . ASP A 1 460 ? 31.984 10.370 -4.541 1.00 86.44 460 ASP A N 1
ATOM 3730 C CA . ASP A 1 460 ? 33.338 10.933 -4.621 1.00 86.44 460 ASP A CA 1
ATOM 3731 C C . ASP A 1 460 ? 33.397 12.293 -3.906 1.00 86.44 460 ASP A C 1
ATOM 3733 O O . ASP A 1 460 ? 33.119 13.350 -4.476 1.00 86.44 460 ASP A O 1
ATOM 3737 N N . ILE A 1 461 ? 33.729 12.255 -2.616 1.00 88.06 461 ILE A N 1
ATOM 3738 C CA . ILE A 1 461 ? 33.694 13.417 -1.720 1.00 88.06 461 ILE A CA 1
ATOM 3739 C C . ILE A 1 461 ? 34.734 14.480 -2.121 1.00 88.06 461 ILE A C 1
ATOM 3741 O O . ILE A 1 461 ? 34.508 15.670 -1.884 1.00 88.06 461 ILE A O 1
ATOM 3745 N N . GLN A 1 462 ? 35.825 14.099 -2.797 1.00 87.06 462 GLN A N 1
ATOM 3746 C CA . GLN A 1 462 ? 36.901 15.024 -3.185 1.00 87.06 462 GLN A CA 1
ATOM 3747 C C . GLN A 1 462 ? 36.400 16.140 -4.105 1.00 87.06 462 GLN A C 1
ATOM 3749 O O . GLN A 1 462 ? 36.853 17.284 -4.036 1.00 87.06 462 GLN A O 1
ATOM 3754 N N . GLN A 1 463 ? 35.390 15.848 -4.924 1.00 88.44 463 GLN A N 1
ATOM 3755 C CA . GLN A 1 463 ? 34.792 16.827 -5.827 1.00 88.44 463 GLN A CA 1
ATOM 3756 C C . GLN A 1 463 ? 34.011 17.928 -5.096 1.00 88.44 463 GLN A C 1
ATOM 3758 O O . GLN A 1 463 ? 33.710 18.965 -5.702 1.00 88.44 463 GLN A O 1
ATOM 3763 N N . PHE A 1 464 ? 33.694 17.724 -3.814 1.00 90.81 464 PHE A N 1
ATOM 3764 C CA . PHE A 1 464 ? 32.884 18.613 -2.986 1.00 90.81 464 PHE A CA 1
ATOM 3765 C C . PHE A 1 464 ? 33.695 19.385 -1.942 1.00 90.81 464 PHE A C 1
ATOM 3767 O O . PHE A 1 464 ? 33.115 20.243 -1.279 1.00 90.81 464 PHE A O 1
ATOM 3774 N N . THR A 1 465 ? 35.007 19.147 -1.816 1.00 90.94 465 THR A N 1
ATOM 3775 C CA . THR A 1 465 ? 35.879 19.719 -0.772 1.00 90.94 465 THR A CA 1
ATOM 3776 C C . THR A 1 465 ? 35.657 21.214 -0.540 1.00 90.94 465 THR A C 1
ATOM 3778 O O . THR A 1 465 ? 35.337 21.614 0.578 1.00 90.94 465 THR A O 1
ATOM 3781 N N . ASP A 1 466 ? 35.716 22.037 -1.590 1.00 91.62 466 ASP A N 1
ATOM 3782 C CA . ASP A 1 466 ? 35.533 23.493 -1.472 1.00 91.62 466 ASP A CA 1
ATOM 3783 C C . ASP A 1 466 ? 34.167 23.873 -0.879 1.00 91.62 466 ASP A C 1
ATOM 3785 O O . ASP A 1 466 ? 34.046 24.791 -0.066 1.00 91.62 466 ASP A O 1
ATOM 3789 N N . VAL A 1 467 ? 33.116 23.156 -1.287 1.00 92.75 467 VAL A N 1
ATOM 3790 C CA . VAL A 1 467 ? 31.741 23.408 -0.845 1.00 92.75 467 VAL A CA 1
ATOM 3791 C C . VAL A 1 467 ? 31.552 22.942 0.595 1.00 92.75 467 VAL A C 1
ATOM 3793 O O . VAL A 1 467 ? 30.914 23.643 1.379 1.00 92.75 467 VAL A O 1
ATOM 3796 N N . LEU A 1 468 ? 32.131 21.797 0.962 1.00 93.62 468 LEU A N 1
ATOM 3797 C CA . LEU A 1 468 ? 32.064 21.253 2.317 1.00 93.62 468 LEU A CA 1
ATOM 3798 C C . LEU A 1 468 ? 32.787 22.144 3.318 1.00 93.62 468 LEU A C 1
ATOM 3800 O O . LEU A 1 468 ? 32.225 22.426 4.370 1.00 93.62 468 LEU A O 1
ATOM 3804 N N . LEU A 1 469 ? 33.978 22.643 2.980 1.00 92.06 469 LEU A N 1
ATOM 3805 C CA . LEU A 1 469 ? 34.706 23.582 3.833 1.00 92.06 469 LEU A CA 1
ATOM 3806 C C . LEU A 1 469 ? 33.910 24.876 4.024 1.00 92.06 469 LEU A C 1
ATOM 3808 O O . LEU A 1 469 ? 33.676 25.286 5.161 1.00 92.06 469 LEU A O 1
ATOM 3812 N N . LYS A 1 470 ? 33.389 25.452 2.932 1.00 92.25 470 LYS A N 1
ATOM 3813 C CA . LYS A 1 470 ? 32.543 26.652 2.995 1.00 92.25 470 LYS A CA 1
ATOM 3814 C C . LYS A 1 470 ? 31.291 26.435 3.850 1.00 92.25 470 LYS A C 1
ATOM 3816 O O . LYS A 1 470 ? 30.910 27.329 4.598 1.00 92.25 470 LYS A O 1
ATOM 3821 N N . LEU A 1 471 ? 30.643 25.272 3.752 1.00 90.62 471 LEU A N 1
ATOM 3822 C CA . LEU A 1 471 ? 29.480 24.912 4.572 1.00 90.62 471 LEU A CA 1
ATOM 3823 C C . LEU A 1 471 ? 29.846 24.725 6.044 1.00 90.62 471 LEU A C 1
ATOM 3825 O O . LEU A 1 471 ? 29.129 25.188 6.931 1.00 90.62 471 LEU A O 1
ATOM 3829 N N . PHE A 1 472 ? 30.971 24.068 6.305 1.00 89.94 472 PHE A N 1
ATOM 3830 C CA . PHE A 1 472 ? 31.409 23.744 7.651 1.00 89.94 472 PHE A CA 1
ATOM 3831 C C . PHE A 1 472 ? 31.832 24.982 8.446 1.00 89.94 472 PHE A C 1
ATOM 3833 O O . PHE A 1 472 ? 31.652 25.010 9.661 1.00 89.94 472 PHE A O 1
ATOM 3840 N N . GLU A 1 473 ? 32.291 26.043 7.784 1.00 89.88 473 GLU A N 1
ATOM 3841 C CA . GLU A 1 473 ? 32.619 27.324 8.424 1.00 89.88 473 GLU A CA 1
ATOM 3842 C C . GLU A 1 473 ? 31.392 28.088 8.952 1.00 89.88 473 GLU A C 1
ATOM 3844 O O . GLU A 1 473 ? 31.521 29.027 9.740 1.00 89.88 473 GLU A O 1
ATOM 3849 N N . ARG A 1 474 ? 30.176 27.699 8.551 1.00 89.12 474 ARG A N 1
ATOM 3850 C CA . ARG A 1 474 ? 28.959 28.475 8.829 1.00 89.12 474 ARG A CA 1
ATOM 3851 C C . ARG A 1 474 ? 28.428 28.209 10.233 1.00 89.12 474 ARG A C 1
ATOM 3853 O O . ARG A 1 474 ? 28.374 27.053 10.642 1.00 89.12 474 ARG A O 1
ATOM 3860 N N . PRO A 1 475 ? 27.940 29.227 10.958 1.00 87.00 475 PRO A N 1
ATOM 3861 C CA . PRO A 1 475 ? 27.523 29.068 12.353 1.00 87.00 475 PRO A CA 1
ATOM 3862 C C . PRO A 1 475 ? 26.326 28.123 12.531 1.00 87.00 475 PRO A C 1
ATOM 3864 O O . PRO A 1 475 ? 26.243 27.421 13.528 1.00 87.00 475 PRO A O 1
ATOM 3867 N N . ASN A 1 476 ? 25.414 28.059 11.557 1.00 88.25 476 ASN A N 1
ATOM 3868 C CA . ASN A 1 476 ? 24.195 27.251 11.678 1.00 88.25 476 ASN A CA 1
ATOM 3869 C C . ASN A 1 476 ? 24.396 25.777 11.283 1.00 88.25 476 ASN A C 1
ATOM 3871 O O . ASN A 1 476 ? 23.549 24.941 11.593 1.00 88.25 476 ASN A O 1
ATOM 3875 N N . PHE A 1 477 ? 25.511 25.448 10.624 1.00 92.00 477 PHE A N 1
ATOM 3876 C CA . PHE A 1 477 ? 25.799 24.096 10.157 1.00 92.00 477 PHE A CA 1
ATOM 3877 C C . PHE A 1 477 ? 26.386 23.246 11.291 1.00 92.00 477 PHE A C 1
ATOM 3879 O O . PHE A 1 477 ? 27.432 23.593 11.840 1.00 92.00 477 PHE A O 1
ATOM 3886 N N . LYS A 1 478 ? 25.734 22.133 11.640 1.00 92.50 478 LYS A N 1
ATOM 3887 C CA . LYS A 1 478 ? 26.005 21.350 12.858 1.00 92.50 478 LYS A CA 1
ATOM 3888 C C . LYS A 1 478 ? 26.513 19.940 12.585 1.00 92.50 478 LYS A C 1
ATOM 3890 O O . LYS A 1 478 ? 27.304 19.426 13.370 1.00 92.50 478 LYS A O 1
ATOM 3895 N N . GLU A 1 479 ? 26.066 19.292 11.516 1.00 93.62 479 GLU A N 1
ATOM 3896 C CA . GLU A 1 479 ? 26.352 17.871 11.299 1.00 93.62 479 GLU A CA 1
ATOM 3897 C C . GLU A 1 479 ? 26.727 17.578 9.844 1.00 93.62 479 GLU A C 1
ATOM 3899 O O . GLU A 1 479 ? 25.971 17.874 8.919 1.00 93.62 479 GLU A O 1
ATOM 3904 N N . LEU A 1 480 ? 27.891 16.956 9.657 1.00 94.06 480 LEU A N 1
ATOM 3905 C CA . LEU A 1 480 ? 28.346 16.406 8.385 1.00 94.06 480 LEU A CA 1
ATOM 3906 C C . LEU A 1 480 ? 28.519 14.894 8.521 1.00 94.06 480 LEU A C 1
ATOM 3908 O O . LEU A 1 480 ? 29.263 14.434 9.381 1.00 94.06 480 LEU A O 1
ATOM 3912 N N . VAL A 1 481 ? 27.860 14.125 7.664 1.00 92.50 481 VAL A N 1
ATOM 3913 C CA . VAL A 1 481 ? 28.018 12.671 7.586 1.00 92.50 481 VAL A CA 1
ATOM 3914 C C . VAL A 1 481 ? 28.593 12.338 6.217 1.00 92.50 481 VAL A C 1
ATOM 3916 O O . VAL A 1 481 ? 27.984 12.640 5.191 1.00 92.50 481 VAL A O 1
ATOM 3919 N N . LEU A 1 482 ? 29.788 11.761 6.202 1.00 91.38 482 LEU A N 1
ATOM 3920 C CA . LEU A 1 482 ? 30.512 11.379 4.996 1.00 91.38 482 LEU A CA 1
ATOM 3921 C C . LEU A 1 482 ? 30.348 9.881 4.750 1.00 91.38 482 LEU A C 1
ATOM 3923 O O . LEU A 1 482 ? 30.235 9.103 5.691 1.00 91.38 482 LEU A O 1
ATOM 3927 N N . SER A 1 483 ? 30.354 9.472 3.486 1.00 87.56 483 SER A N 1
ATOM 3928 C CA . SER A 1 483 ? 30.211 8.068 3.094 1.00 87.56 483 SER A CA 1
ATOM 3929 C C . SER A 1 483 ? 31.533 7.311 2.970 1.00 87.56 483 SER A C 1
ATOM 3931 O O . SER A 1 483 ? 31.532 6.085 2.885 1.00 87.56 483 SER A O 1
ATOM 3933 N N . THR A 1 484 ? 32.654 8.025 2.947 1.00 86.88 484 THR A N 1
ATOM 3934 C CA . THR A 1 484 ? 34.016 7.491 2.874 1.00 86.88 484 THR A CA 1
ATOM 3935 C C . THR A 1 484 ? 34.948 8.370 3.706 1.00 86.88 484 THR A C 1
ATOM 3937 O O . THR A 1 484 ? 34.668 9.546 3.952 1.00 86.88 484 THR A O 1
ATOM 3940 N N . TYR A 1 485 ? 36.046 7.787 4.185 1.00 85.81 485 TYR A N 1
ATOM 3941 C CA . TYR A 1 485 ? 37.108 8.529 4.858 1.00 85.81 485 TYR A CA 1
ATOM 3942 C C . TYR A 1 485 ? 38.067 9.127 3.820 1.00 85.81 485 TYR A C 1
ATOM 3944 O O . TYR A 1 485 ? 38.578 8.400 2.971 1.00 85.81 485 TYR A O 1
ATOM 3952 N N . ASP A 1 486 ? 38.334 10.431 3.913 1.00 87.62 486 ASP A N 1
ATOM 3953 C CA . ASP A 1 486 ? 39.344 11.133 3.113 1.00 87.62 486 ASP A CA 1
ATOM 3954 C C . ASP A 1 486 ? 40.277 11.925 4.045 1.00 87.62 486 ASP A C 1
ATOM 3956 O O . ASP A 1 486 ? 39.826 12.779 4.814 1.00 87.62 486 ASP A O 1
ATOM 3960 N N . SER A 1 487 ? 41.572 11.598 4.035 1.00 84.06 487 SER A N 1
ATOM 3961 C CA . SER A 1 487 ? 42.543 12.136 5.003 1.00 84.06 487 SER A CA 1
ATOM 3962 C C . SER A 1 487 ? 42.753 13.648 4.826 1.00 84.06 487 SER A C 1
ATOM 3964 O O . SER A 1 487 ? 42.758 14.399 5.805 1.00 84.06 487 SER A O 1
ATOM 3966 N N . GLU A 1 488 ? 42.831 14.134 3.583 1.00 87.75 488 GLU A N 1
ATOM 3967 C CA . GLU A 1 488 ? 43.062 15.551 3.278 1.00 87.75 488 GLU A CA 1
ATOM 3968 C C . GLU A 1 488 ? 41.859 16.424 3.668 1.00 87.75 488 GLU A C 1
ATOM 3970 O O . GLU A 1 488 ? 42.006 17.444 4.352 1.00 87.75 488 GLU A O 1
ATOM 3975 N N . LEU A 1 489 ? 40.647 16.006 3.296 1.00 88.75 489 LEU A N 1
ATOM 3976 C CA . LEU A 1 489 ? 39.413 16.691 3.667 1.00 88.75 489 LEU A CA 1
ATOM 3977 C C . LEU A 1 489 ? 39.239 16.734 5.187 1.00 88.75 489 LEU A C 1
ATOM 3979 O O . LEU A 1 489 ? 38.912 17.789 5.733 1.00 88.75 489 LEU A O 1
ATOM 3983 N N . ASN A 1 490 ? 39.491 15.624 5.886 1.00 85.44 490 ASN A N 1
ATOM 3984 C CA . ASN A 1 490 ? 39.373 15.569 7.342 1.00 85.44 490 ASN A CA 1
ATOM 3985 C C . ASN A 1 490 ? 40.372 16.500 8.042 1.00 85.44 490 ASN A C 1
ATOM 3987 O O . ASN A 1 490 ? 39.995 17.190 8.992 1.00 85.44 490 ASN A O 1
ATOM 3991 N N . GLN A 1 491 ? 41.614 16.592 7.554 1.00 84.31 491 GLN A N 1
ATOM 3992 C CA . GLN A 1 491 ? 42.587 17.566 8.060 1.00 84.31 491 GLN A CA 1
ATOM 3993 C C . GLN A 1 491 ? 42.095 19.007 7.874 1.00 84.31 491 GLN A C 1
ATOM 3995 O O . GLN A 1 491 ? 42.188 19.826 8.792 1.00 84.31 491 GLN A O 1
ATOM 4000 N N . ASN A 1 492 ? 41.538 19.329 6.706 1.00 88.50 492 ASN A N 1
ATOM 4001 C CA . ASN A 1 492 ? 41.024 20.667 6.422 1.00 88.50 492 ASN A CA 1
ATOM 4002 C C . ASN A 1 492 ? 39.777 21.005 7.262 1.00 88.50 492 ASN A C 1
ATOM 4004 O O . ASN A 1 492 ? 39.691 22.107 7.810 1.00 88.50 492 ASN A O 1
ATOM 4008 N N . LEU A 1 493 ? 38.859 20.052 7.454 1.00 87.56 493 LEU A N 1
ATOM 4009 C CA . LEU A 1 493 ? 37.699 20.199 8.340 1.00 87.56 493 LEU A CA 1
ATOM 4010 C C . LEU A 1 493 ? 38.119 20.389 9.803 1.00 87.56 493 LEU A C 1
ATOM 4012 O O . LEU A 1 493 ? 37.562 21.243 10.489 1.00 87.56 493 LEU A O 1
ATOM 4016 N N . ALA A 1 494 ? 39.134 19.659 10.275 1.00 81.81 494 ALA A N 1
ATOM 4017 C CA . ALA A 1 494 ? 39.670 19.821 11.626 1.00 81.81 494 ALA A CA 1
ATOM 4018 C C . ALA A 1 494 ? 40.277 21.219 11.840 1.00 81.81 494 ALA A C 1
ATOM 4020 O O . ALA A 1 494 ? 40.008 21.861 12.857 1.00 81.81 494 ALA A O 1
ATOM 4021 N N . ARG A 1 495 ? 41.039 21.734 10.863 1.00 84.56 495 ARG A N 1
ATOM 4022 C CA . ARG A 1 495 ? 41.565 23.113 10.897 1.00 84.56 495 ARG A CA 1
ATOM 4023 C C . ARG A 1 495 ? 40.435 24.145 10.934 1.00 84.56 495 ARG A C 1
ATOM 4025 O O . ARG A 1 495 ? 40.479 25.065 11.747 1.00 84.56 495 ARG A O 1
ATOM 4032 N N . SER A 1 496 ? 39.415 23.977 10.092 1.00 84.12 496 SER A N 1
ATOM 4033 C CA . SER A 1 496 ? 38.233 24.847 10.068 1.00 84.12 496 SER A CA 1
ATOM 4034 C C . SER A 1 496 ? 37.480 24.821 11.407 1.00 84.12 496 SER A C 1
ATOM 4036 O O . SER A 1 496 ? 37.189 25.869 11.984 1.00 84.12 496 SER A O 1
ATOM 4038 N N . TRP A 1 497 ? 37.275 23.634 11.985 1.00 81.19 497 TRP A N 1
ATOM 4039 C CA . TRP A 1 497 ? 36.637 23.453 13.291 1.00 81.19 497 TRP A CA 1
ATOM 4040 C C . TRP A 1 497 ? 37.358 24.201 14.420 1.00 81.19 497 TRP A C 1
ATOM 4042 O O . TRP A 1 497 ? 36.725 24.929 15.190 1.00 81.19 497 TRP A O 1
ATOM 4052 N N . LEU A 1 498 ? 38.689 24.063 14.489 1.00 78.06 498 LEU A N 1
ATOM 4053 C CA . LEU A 1 498 ? 39.525 24.757 15.474 1.00 78.06 498 LEU A CA 1
ATOM 4054 C C . LEU A 1 498 ? 39.379 26.284 15.374 1.00 78.06 498 LEU A C 1
ATOM 4056 O O . LEU A 1 498 ? 39.423 26.977 16.394 1.00 78.06 498 LEU A O 1
ATOM 4060 N N . ASN A 1 499 ? 39.144 26.801 14.166 1.00 81.31 499 ASN A N 1
ATOM 4061 C CA . ASN A 1 499 ? 38.932 28.225 13.921 1.00 81.31 499 ASN A CA 1
ATOM 4062 C C . ASN A 1 499 ? 37.508 28.689 14.279 1.00 81.31 499 ASN A C 1
ATOM 4064 O O . ASN A 1 499 ? 37.345 29.803 14.779 1.00 81.31 499 ASN A O 1
ATOM 4068 N N . CYS A 1 500 ? 36.483 27.851 14.085 1.00 73.38 500 CYS A N 1
ATOM 4069 C CA . CYS A 1 500 ? 35.077 28.214 14.310 1.00 73.38 500 CYS A CA 1
ATOM 4070 C C . CYS A 1 500 ? 34.676 28.354 15.789 1.00 73.38 500 CYS A C 1
ATOM 4072 O O . CYS A 1 500 ? 33.644 28.960 16.070 1.00 73.38 500 CYS A O 1
ATOM 4074 N N . ARG A 1 501 ? 35.455 27.813 16.741 1.00 73.56 501 ARG A N 1
ATOM 4075 C CA . ARG A 1 501 ? 35.168 27.814 18.199 1.00 73.56 501 ARG A CA 1
ATOM 4076 C C . ARG A 1 501 ? 33.788 27.259 18.605 1.00 73.56 501 ARG A C 1
ATOM 4078 O O . ARG A 1 501 ? 33.399 27.401 19.764 1.00 73.56 501 ARG A O 1
ATOM 4085 N N . ASP A 1 502 ? 33.069 26.610 17.695 1.00 78.56 502 ASP A N 1
ATOM 4086 C CA . ASP A 1 502 ? 31.754 26.024 17.939 1.00 78.56 502 ASP A CA 1
ATOM 4087 C C . ASP A 1 502 ? 31.885 24.519 18.197 1.00 78.56 502 ASP A C 1
ATOM 4089 O O . ASP A 1 502 ? 32.127 23.715 17.293 1.00 78.56 502 ASP A O 1
ATOM 4093 N N . SER A 1 503 ? 31.728 24.136 19.463 1.00 74.56 503 SER A N 1
ATOM 4094 C CA . SER A 1 503 ? 31.823 22.745 19.906 1.00 74.56 503 SER A CA 1
ATOM 4095 C C . SER A 1 503 ? 30.598 21.898 19.555 1.00 74.56 503 SER A C 1
ATOM 4097 O O . SER A 1 503 ? 30.621 20.691 19.797 1.00 74.56 503 SER A O 1
ATOM 4099 N N . SER A 1 504 ? 29.536 22.492 18.998 1.00 83.00 504 SER A N 1
ATOM 4100 C CA . SER A 1 504 ? 28.322 21.769 18.605 1.00 83.00 504 SER A CA 1
ATOM 4101 C C . SER A 1 504 ? 28.449 21.046 17.259 1.00 83.00 504 SER A C 1
ATOM 4103 O O . SER A 1 504 ? 27.641 20.165 16.962 1.00 83.00 504 SER A O 1
ATOM 4105 N N . LYS A 1 505 ? 29.482 21.374 16.471 1.00 88.12 505 LYS A N 1
ATOM 4106 C CA . LYS A 1 505 ? 29.749 20.766 15.164 1.00 88.12 505 LYS A CA 1
ATOM 4107 C C . LYS A 1 505 ? 30.239 19.326 15.285 1.00 88.12 505 LYS A C 1
ATOM 4109 O O . LYS A 1 505 ? 31.109 19.014 16.098 1.00 88.12 505 LYS A O 1
ATOM 4114 N N . THR A 1 506 ? 29.717 18.463 14.424 1.00 88.06 506 THR A N 1
ATOM 4115 C CA . THR A 1 506 ? 30.040 17.035 14.375 1.00 88.06 506 THR A CA 1
ATOM 4116 C C . THR A 1 506 ? 30.325 16.586 12.945 1.00 88.06 506 THR A C 1
ATOM 4118 O O . THR A 1 506 ? 29.662 17.025 12.004 1.00 88.06 506 THR A O 1
ATOM 4121 N N . VAL A 1 507 ? 31.324 15.712 12.796 1.00 87.81 507 VAL A N 1
ATOM 4122 C CA . VAL A 1 507 ? 31.655 15.025 11.541 1.00 87.81 507 VAL A CA 1
ATOM 4123 C C . VAL A 1 507 ? 31.624 13.522 11.810 1.00 87.81 507 VAL A C 1
ATOM 4125 O O . VAL A 1 507 ? 32.273 13.049 12.745 1.00 87.81 507 VAL A O 1
ATOM 4128 N N . GLN A 1 508 ? 30.848 12.783 11.023 1.00 88.12 508 GLN A N 1
ATOM 4129 C CA . GLN A 1 508 ? 30.762 11.324 11.064 1.00 88.12 508 GLN A CA 1
ATOM 4130 C C . GLN A 1 508 ? 31.377 10.755 9.787 1.00 88.12 508 GLN A C 1
ATOM 4132 O O . GLN A 1 508 ? 31.080 11.229 8.691 1.00 88.12 508 GLN A O 1
ATOM 4137 N N . VAL A 1 509 ? 32.235 9.750 9.943 1.00 84.06 509 VAL A N 1
ATOM 4138 C CA . VAL A 1 509 ? 32.946 9.068 8.855 1.00 84.06 509 VAL A CA 1
ATOM 4139 C C . VAL A 1 509 ? 32.923 7.559 9.119 1.00 84.06 509 VAL A C 1
ATOM 4141 O O . VAL A 1 509 ? 33.124 7.152 10.267 1.00 84.06 509 VAL A O 1
ATOM 4144 N N . PRO A 1 510 ? 32.707 6.713 8.098 1.00 78.31 510 PRO A N 1
ATOM 4145 C CA . PRO A 1 510 ? 32.844 5.273 8.244 1.00 78.31 510 PRO A CA 1
ATOM 4146 C C . PRO A 1 510 ? 34.321 4.911 8.390 1.00 78.31 510 PRO A C 1
ATOM 4148 O O . PRO A 1 510 ? 35.175 5.404 7.652 1.00 78.31 510 PRO A O 1
ATOM 4151 N N . LEU A 1 511 ? 34.624 4.036 9.347 1.00 67.69 511 LEU A N 1
ATOM 4152 C CA . LEU A 1 511 ? 35.983 3.558 9.580 1.00 67.69 511 LEU A CA 1
ATOM 4153 C C . LEU A 1 511 ? 36.254 2.312 8.730 1.00 67.69 511 LEU A C 1
ATOM 4155 O O . LEU A 1 511 ? 35.687 1.249 8.973 1.00 67.69 511 LEU A O 1
ATOM 4159 N N . SER A 1 512 ? 37.156 2.426 7.756 1.00 57.22 512 SER A N 1
ATOM 4160 C CA . SER A 1 512 ? 37.829 1.272 7.147 1.00 57.22 512 SER A CA 1
ATOM 4161 C C . SER A 1 512 ? 39.111 0.950 7.923 1.00 57.22 512 SER A C 1
ATOM 4163 O O . SER A 1 512 ? 39.763 1.861 8.426 1.00 57.22 512 SER A O 1
ATOM 4165 N N . GLY A 1 513 ? 39.477 -0.333 8.026 1.00 47.25 513 GLY A N 1
ATOM 4166 C CA . GLY A 1 513 ? 40.475 -0.858 8.977 1.00 47.25 513 GLY A CA 1
ATOM 4167 C C . GLY A 1 513 ? 41.849 -0.167 9.027 1.00 47.25 513 GLY A C 1
ATOM 4168 O O . GLY A 1 513 ? 42.461 -0.160 10.091 1.00 47.25 513 GLY A O 1
ATOM 4169 N N . ASP A 1 514 ? 42.300 0.469 7.944 1.00 50.75 514 ASP A N 1
ATOM 4170 C CA . ASP A 1 514 ? 43.587 1.184 7.900 1.00 50.75 514 ASP A CA 1
ATOM 4171 C C . ASP A 1 514 ? 43.520 2.617 8.482 1.00 50.75 514 ASP A C 1
ATOM 4173 O O . ASP A 1 514 ? 44.537 3.174 8.889 1.00 50.75 514 ASP A O 1
ATOM 4177 N N . ALA A 1 515 ? 42.324 3.210 8.601 1.00 50.25 515 ALA A N 1
ATOM 4178 C CA . ALA A 1 515 ? 42.124 4.593 9.061 1.00 50.25 515 ALA A CA 1
ATOM 4179 C C . ALA A 1 515 ? 42.318 4.779 10.581 1.00 50.25 515 ALA A C 1
ATOM 4181 O O . ALA A 1 515 ? 42.533 5.895 11.054 1.00 50.25 515 ALA A O 1
ATOM 4182 N N . PHE A 1 516 ? 42.268 3.692 11.361 1.00 45.44 516 PHE A N 1
ATOM 4183 C CA . PHE A 1 516 ? 42.487 3.736 12.813 1.00 45.44 516 PHE A CA 1
ATOM 4184 C C . PHE A 1 516 ? 43.940 4.099 13.168 1.00 45.44 516 PHE A C 1
ATOM 4186 O O . PHE A 1 516 ? 44.184 4.717 14.199 1.00 45.44 516 PHE A O 1
ATOM 4193 N N . VAL A 1 517 ? 44.896 3.762 12.294 1.00 48.09 517 VAL A N 1
ATOM 4194 C CA . VAL A 1 517 ? 46.335 3.978 12.519 1.00 48.09 517 VAL A CA 1
ATOM 4195 C C . VAL A 1 517 ? 46.740 5.442 12.288 1.00 48.09 517 VAL A C 1
ATOM 4197 O O . VAL A 1 517 ? 47.628 5.946 12.971 1.00 48.09 517 VAL A O 1
ATOM 4200 N N . GLU A 1 518 ? 46.074 6.160 11.376 1.00 49.88 518 GLU A N 1
ATOM 4201 C CA . GLU A 1 518 ? 46.365 7.581 11.102 1.00 49.88 518 GLU A CA 1
ATOM 4202 C C . GLU A 1 518 ? 45.849 8.526 12.201 1.00 49.88 518 GLU A C 1
ATOM 4204 O O . GLU A 1 518 ? 46.505 9.523 12.514 1.00 49.88 518 GLU A O 1
ATOM 4209 N N . LEU A 1 519 ? 44.713 8.206 12.832 1.00 49.22 519 LEU A N 1
ATOM 4210 C CA . LEU A 1 519 ? 44.114 9.018 13.904 1.00 49.22 519 LEU A CA 1
ATOM 4211 C C . LEU A 1 519 ? 44.915 8.991 15.221 1.00 49.22 519 LEU A C 1
ATOM 4213 O O . LEU A 1 519 ? 44.769 9.900 16.038 1.00 49.22 519 LEU A O 1
ATOM 4217 N N . GLU A 1 520 ? 45.776 7.989 15.421 1.00 42.84 520 GLU A N 1
ATOM 4218 C CA . GLU A 1 520 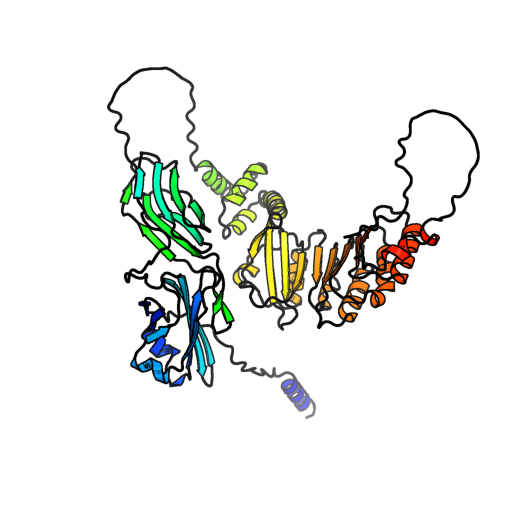? 46.692 7.891 16.570 1.00 42.84 520 GLU A CA 1
ATOM 4219 C C . GLU A 1 520 ? 48.028 8.627 16.346 1.00 42.84 520 GLU A C 1
ATOM 4221 O O . GLU A 1 520 ? 48.883 8.661 17.237 1.00 42.84 520 GLU A O 1
ATOM 4226 N N . SER A 1 521 ? 48.229 9.248 15.177 1.00 45.72 521 SER A N 1
ATOM 4227 C CA . SER A 1 521 ? 49.460 9.982 14.882 1.00 45.72 521 SER A CA 1
ATOM 4228 C C . SER A 1 521 ? 49.601 11.249 15.758 1.00 45.72 521 SER A C 1
ATOM 4230 O O . SER A 1 521 ? 48.631 11.976 16.000 1.00 45.72 521 SER A O 1
ATOM 4232 N N . PRO A 1 522 ? 50.814 11.555 16.260 1.00 42.75 522 PRO A N 1
ATOM 4233 C CA . PRO A 1 522 ? 51.040 12.622 17.240 1.00 42.75 522 PRO A CA 1
ATOM 4234 C C . PRO A 1 522 ? 50.755 14.047 16.728 1.00 42.75 522 PRO A C 1
ATOM 4236 O O . PRO A 1 522 ? 50.665 14.970 17.533 1.00 42.75 522 PRO A O 1
ATOM 4239 N N . GLU A 1 523 ? 50.553 14.246 15.422 1.00 51.19 523 GLU A N 1
ATOM 4240 C CA . GLU A 1 523 ? 50.162 15.546 14.855 1.00 51.19 523 GLU A CA 1
ATOM 4241 C C . GLU A 1 523 ? 48.756 15.997 15.297 1.00 51.19 523 GLU A C 1
ATOM 4243 O O . GLU A 1 523 ? 48.486 17.197 15.342 1.00 51.19 523 GLU A O 1
ATOM 4248 N N . PHE A 1 524 ? 47.880 15.067 15.701 1.00 44.47 524 PHE A N 1
ATOM 4249 C CA . PHE A 1 524 ? 46.526 15.370 16.184 1.00 44.47 524 PHE A CA 1
ATOM 4250 C C . PHE A 1 524 ? 46.420 15.550 17.706 1.00 44.47 524 PHE A C 1
ATOM 4252 O O . PHE A 1 524 ? 45.405 16.048 18.192 1.00 44.47 524 PHE A O 1
ATOM 4259 N N . THR A 1 525 ? 47.446 15.179 18.480 1.00 41.28 525 THR A N 1
ATOM 4260 C CA . THR A 1 525 ? 47.423 15.259 19.955 1.00 41.28 525 THR A CA 1
ATOM 4261 C C . THR A 1 525 ? 48.116 16.499 20.521 1.00 41.28 525 THR A C 1
ATOM 4263 O O . THR A 1 525 ? 47.944 16.802 21.703 1.00 41.28 525 THR A O 1
ATOM 4266 N N . SER A 1 526 ? 48.835 17.275 19.703 1.00 36.72 526 SER A N 1
ATOM 4267 C CA . SER A 1 526 ? 49.554 18.472 20.154 1.00 36.72 526 SER A CA 1
ATOM 4268 C C . SER A 1 526 ? 49.035 19.769 19.520 1.00 36.72 526 SER A C 1
ATOM 4270 O O . SER A 1 526 ? 49.599 20.274 18.551 1.00 36.72 526 SER A O 1
ATOM 4272 N N . ALA A 1 527 ? 48.002 20.374 20.112 1.00 34.31 527 ALA A N 1
ATOM 4273 C CA . ALA A 1 527 ? 47.767 21.815 19.977 1.00 34.31 527 ALA A CA 1
ATOM 4274 C C . ALA A 1 527 ? 48.546 22.565 21.085 1.00 34.31 527 ALA A C 1
ATOM 4276 O O . ALA A 1 527 ? 48.581 22.086 22.222 1.00 34.31 527 ALA A O 1
ATOM 4277 N N . PRO A 1 528 ? 49.176 23.725 20.811 1.00 34.00 528 PRO A N 1
ATOM 4278 C CA . PRO A 1 528 ? 50.048 24.389 21.775 1.00 34.00 528 PRO A CA 1
ATOM 4279 C C . PRO A 1 528 ? 49.229 25.057 22.888 1.00 34.00 528 PRO A C 1
ATOM 4281 O O . PRO A 1 528 ? 48.427 25.962 22.647 1.00 34.00 528 PRO A O 1
ATOM 4284 N N . VAL A 1 529 ? 49.453 24.624 24.129 1.00 33.62 529 VAL A N 1
ATOM 4285 C CA . VAL A 1 529 ? 48.929 25.275 25.335 1.00 33.62 529 VAL A CA 1
ATOM 4286 C C . VAL A 1 529 ? 49.725 26.559 25.567 1.00 33.62 529 VAL A C 1
ATOM 4288 O O . VAL A 1 529 ? 50.905 26.517 25.904 1.00 33.62 529 VAL A O 1
ATOM 4291 N N . ALA A 1 530 ? 49.088 27.713 25.375 1.00 34.12 530 ALA A N 1
ATOM 4292 C CA . ALA A 1 530 ? 49.657 28.996 25.770 1.00 34.12 530 ALA A CA 1
ATOM 4293 C C . ALA A 1 530 ? 49.681 29.096 27.307 1.00 34.12 530 ALA A C 1
ATOM 4295 O O . ALA A 1 530 ? 48.634 29.210 27.948 1.00 34.12 530 ALA A O 1
ATOM 4296 N N . GLU A 1 531 ? 50.879 29.040 27.890 1.00 34.12 531 GLU A N 1
ATOM 4297 C CA . GLU A 1 531 ? 51.133 29.252 29.315 1.00 34.12 531 GLU A CA 1
ATOM 4298 C C . GLU A 1 531 ? 50.709 30.659 29.764 1.00 34.12 531 GLU A C 1
ATOM 4300 O O . GLU A 1 531 ? 51.095 31.672 29.174 1.00 34.12 531 GLU A O 1
ATOM 4305 N N . ARG A 1 532 ? 49.976 30.738 30.880 1.00 29.89 532 ARG A N 1
ATOM 4306 C CA . ARG A 1 532 ? 49.880 31.967 31.674 1.00 29.89 532 ARG A CA 1
ATOM 4307 C C . ARG A 1 532 ? 49.999 31.640 33.162 1.00 29.89 532 ARG A C 1
ATOM 4309 O O . ARG A 1 532 ? 49.073 31.114 33.772 1.00 29.89 532 ARG A O 1
ATOM 4316 N N . ASN A 1 533 ? 51.168 31.963 33.710 1.00 34.41 533 ASN A N 1
ATOM 4317 C CA . ASN A 1 533 ? 51.474 32.001 35.138 1.00 34.41 533 ASN A CA 1
ATOM 4318 C C . ASN A 1 533 ? 50.773 33.197 35.809 1.00 34.41 533 ASN A C 1
ATOM 4320 O O . ASN A 1 533 ? 50.896 34.313 35.311 1.00 34.41 533 ASN A O 1
ATOM 4324 N N . ASP A 1 534 ? 50.036 32.961 36.904 1.00 32.16 534 ASP A N 1
ATOM 4325 C CA . ASP A 1 534 ? 50.274 33.541 38.246 1.00 32.16 534 ASP A CA 1
ATOM 4326 C C . ASP A 1 534 ? 49.081 33.326 39.224 1.00 32.16 534 ASP A C 1
ATOM 4328 O O . ASP A 1 534 ? 47.959 33.755 38.983 1.00 32.16 534 ASP A O 1
ATOM 4332 N N . ARG A 1 535 ? 49.400 32.617 40.324 1.00 28.20 535 ARG A N 1
ATOM 4333 C CA . ARG A 1 535 ? 48.830 32.417 41.694 1.00 28.20 535 ARG A CA 1
ATOM 4334 C C . ARG A 1 535 ? 47.596 33.231 42.206 1.00 28.20 535 ARG A C 1
ATOM 4336 O O . ARG A 1 535 ? 47.387 34.352 41.767 1.00 28.20 535 ARG A O 1
ATOM 4343 N N . PRO A 1 536 ? 47.004 32.879 43.387 1.00 39.09 536 PRO A N 1
ATOM 4344 C CA . PRO A 1 536 ? 46.590 31.559 43.900 1.00 39.09 536 PRO A CA 1
ATOM 4345 C C . PRO A 1 536 ? 45.195 31.563 44.611 1.00 39.09 536 PRO A C 1
ATOM 4347 O O . PRO A 1 536 ? 44.609 32.601 44.903 1.00 39.09 536 PRO A O 1
ATOM 4350 N N . SER A 1 537 ? 44.761 30.367 45.036 1.00 26.92 537 SER A N 1
ATOM 4351 C CA . SER A 1 537 ? 43.787 30.043 46.109 1.00 26.92 537 SER A CA 1
ATOM 4352 C C . SER A 1 537 ? 42.275 30.213 45.866 1.00 26.92 537 SER A C 1
ATOM 4354 O O . SER A 1 537 ? 41.719 31.292 46.031 1.00 26.92 537 SER A O 1
ATOM 4356 N N . ARG A 1 538 ? 41.574 29.083 45.688 1.00 25.55 538 ARG A N 1
ATOM 4357 C CA . ARG A 1 538 ? 40.659 28.489 46.690 1.00 25.55 538 ARG A CA 1
ATOM 4358 C C . ARG A 1 538 ? 40.100 27.154 46.184 1.00 25.55 538 ARG A C 1
ATOM 4360 O O . ARG A 1 538 ? 39.833 27.007 44.999 1.00 25.55 538 ARG A O 1
ATOM 4367 N N . LEU A 1 539 ? 39.974 26.214 47.122 1.00 27.80 539 LEU A N 1
ATOM 4368 C CA . LEU A 1 539 ? 39.334 24.905 46.996 1.00 27.80 539 LEU A CA 1
ATOM 4369 C C . LEU A 1 539 ? 38.012 24.981 46.224 1.00 27.80 539 LEU A C 1
ATOM 4371 O O . LEU A 1 539 ? 37.176 25.798 46.594 1.00 27.80 539 LEU A O 1
ATOM 4375 N N . TYR A 1 540 ? 37.820 24.075 45.267 1.00 25.61 540 TYR A N 1
ATOM 4376 C CA . TYR A 1 540 ? 36.675 23.161 45.187 1.00 25.61 540 TYR A CA 1
ATOM 4377 C C . TYR A 1 540 ? 37.080 21.971 44.307 1.00 25.61 540 TYR A C 1
ATOM 4379 O O . TYR A 1 540 ? 37.804 22.149 43.328 1.00 25.61 540 TYR A O 1
ATOM 4387 N N . ASP A 1 541 ? 36.658 20.777 44.721 1.00 27.30 541 ASP A N 1
ATOM 4388 C CA . ASP A 1 541 ? 36.849 19.502 44.032 1.00 27.30 541 ASP A CA 1
ATOM 4389 C C . ASP A 1 541 ? 36.475 19.595 42.546 1.00 27.30 541 ASP A C 1
ATOM 4391 O O . ASP A 1 541 ? 35.396 20.078 42.193 1.00 27.30 541 ASP A O 1
ATOM 4395 N N . ILE A 1 542 ? 37.374 19.125 41.681 1.00 24.89 542 ILE A N 1
ATOM 4396 C CA . ILE A 1 542 ? 37.124 18.922 40.255 1.00 24.89 542 ILE A CA 1
ATOM 4397 C C . ILE A 1 542 ? 37.335 17.434 39.989 1.00 24.89 542 ILE A C 1
ATOM 4399 O O . ILE A 1 542 ? 38.450 16.935 40.117 1.00 24.89 542 ILE A O 1
ATOM 4403 N N . ASP A 1 543 ? 36.243 16.756 39.639 1.00 24.19 543 ASP A N 1
ATOM 4404 C CA . ASP A 1 543 ? 36.239 15.430 39.027 1.00 24.19 543 ASP A CA 1
ATOM 4405 C C . ASP A 1 543 ? 37.129 15.409 37.771 1.00 24.19 543 ASP A C 1
ATOM 4407 O O . ASP A 1 543 ? 37.054 16.305 36.925 1.00 24.19 543 ASP A O 1
ATOM 4411 N N . ASP A 1 544 ? 37.909 14.337 37.619 1.00 24.73 544 ASP A N 1
ATOM 4412 C CA . ASP A 1 544 ? 38.875 14.038 36.546 1.00 24.73 544 ASP A CA 1
ATOM 4413 C C . ASP A 1 544 ? 38.268 13.859 35.126 1.00 24.73 544 ASP A C 1
ATOM 4415 O O . ASP A 1 544 ? 38.728 13.046 34.330 1.00 24.73 544 ASP A O 1
ATOM 4419 N N . ASN A 1 545 ? 37.248 14.629 34.738 1.00 27.81 545 ASN A N 1
ATOM 4420 C CA . ASN A 1 545 ? 36.542 14.475 33.456 1.00 27.81 545 ASN A CA 1
ATOM 4421 C C . ASN A 1 545 ? 36.634 15.687 32.514 1.00 27.81 545 ASN A C 1
ATOM 4423 O O . ASN A 1 545 ? 35.711 15.957 31.743 1.00 27.81 545 ASN A O 1
ATOM 4427 N N . VAL A 1 546 ? 37.751 16.423 32.518 1.00 28.92 546 VAL A N 1
ATOM 4428 C CA . VAL A 1 546 ? 37.943 17.562 31.598 1.00 28.92 546 VAL A CA 1
ATOM 4429 C C . VAL A 1 546 ? 39.310 17.538 30.913 1.00 28.92 546 VAL A C 1
ATOM 4431 O O . VAL A 1 546 ? 40.039 18.518 30.951 1.00 28.92 546 VAL A O 1
ATOM 4434 N N . ILE A 1 547 ? 39.656 16.446 30.222 1.00 27.02 547 ILE A N 1
ATOM 4435 C CA . ILE A 1 547 ? 40.649 16.487 29.131 1.00 27.02 547 ILE A CA 1
ATOM 4436 C C . ILE A 1 547 ? 40.210 15.546 27.995 1.00 27.02 547 ILE A C 1
ATOM 4438 O O . ILE A 1 547 ? 40.621 14.398 27.913 1.00 27.02 547 ILE A O 1
ATOM 4442 N N . SER A 1 548 ? 39.370 16.043 27.087 1.00 28.23 548 SER A N 1
ATOM 4443 C CA . SER A 1 548 ? 39.463 15.708 25.657 1.00 28.23 548 SER A CA 1
ATOM 4444 C C . SER A 1 548 ? 38.763 16.798 24.842 1.00 28.23 548 SER A C 1
ATOM 4446 O O . SER A 1 548 ? 37.542 16.860 24.727 1.00 28.23 548 SER A O 1
ATOM 4448 N N . ARG A 1 549 ? 39.551 17.733 24.304 1.00 32.31 549 ARG A N 1
ATOM 4449 C CA . ARG A 1 549 ? 39.102 18.664 23.260 1.00 32.31 549 ARG A CA 1
ATOM 4450 C C . ARG A 1 549 ? 39.566 18.127 21.913 1.00 32.31 549 ARG A C 1
ATOM 4452 O O . ARG A 1 549 ? 40.400 18.741 21.266 1.00 32.31 549 ARG A O 1
ATOM 4459 N N . ASN A 1 550 ? 39.028 16.975 21.530 1.00 37.88 550 ASN A N 1
ATOM 4460 C CA . ASN A 1 550 ? 39.040 16.544 20.139 1.00 37.88 550 ASN A CA 1
ATOM 4461 C C . ASN A 1 550 ? 37.631 16.721 19.560 1.00 37.88 550 ASN A C 1
ATOM 4463 O O . ASN A 1 550 ? 36.653 16.623 20.313 1.00 37.88 550 ASN A O 1
ATOM 4467 N N . PRO A 1 551 ? 37.497 16.978 18.248 1.00 41.06 551 PRO A N 1
ATOM 4468 C CA . PRO A 1 551 ? 36.227 16.780 17.558 1.00 41.06 551 PRO A CA 1
ATOM 4469 C C . PRO A 1 551 ? 35.641 15.424 17.967 1.00 41.06 551 PRO A C 1
ATOM 4471 O O . PRO A 1 551 ? 36.357 14.421 18.012 1.00 41.06 551 PRO A O 1
ATOM 4474 N N . ARG A 1 552 ? 34.342 15.374 18.294 1.00 41.50 552 ARG A N 1
ATOM 4475 C CA . ARG A 1 552 ? 33.643 14.095 18.487 1.00 41.50 552 ARG A CA 1
ATOM 4476 C C . ARG A 1 552 ? 33.464 13.439 17.116 1.00 41.50 552 ARG A C 1
ATOM 4478 O O . ARG A 1 552 ? 32.358 13.427 16.584 1.00 41.50 552 ARG A O 1
ATOM 4485 N N . PHE A 1 553 ? 34.551 12.915 16.553 1.00 46.50 553 PHE A N 1
ATOM 4486 C CA . PHE A 1 553 ? 34.488 11.913 15.500 1.00 46.50 553 PHE A CA 1
ATOM 4487 C C . PHE A 1 553 ? 33.837 10.686 16.124 1.00 46.50 553 PHE A C 1
ATOM 4489 O O . PHE A 1 553 ? 34.422 9.997 16.959 1.00 46.50 553 PHE A O 1
ATOM 4496 N N . ARG A 1 554 ? 32.561 10.484 15.808 1.00 39.78 554 ARG A N 1
ATOM 4497 C CA . ARG A 1 554 ? 31.856 9.271 16.199 1.00 39.78 554 ARG A CA 1
ATOM 4498 C C . ARG A 1 554 ? 32.062 8.257 15.090 1.00 39.78 554 ARG A C 1
ATOM 4500 O O . ARG A 1 554 ? 31.657 8.506 13.959 1.00 39.78 554 ARG A O 1
ATOM 4507 N N . ALA A 1 555 ? 32.691 7.142 15.445 1.00 36.66 555 ALA A N 1
ATOM 4508 C CA . ALA A 1 555 ? 32.609 5.922 14.664 1.00 36.66 555 ALA A CA 1
ATOM 4509 C C . ALA A 1 555 ? 31.137 5.485 14.623 1.00 36.66 555 ALA A C 1
ATOM 4511 O O . ALA A 1 555 ? 30.506 5.385 15.681 1.00 36.66 555 ALA A O 1
ATOM 4512 N N . SER A 1 556 ? 30.597 5.306 13.421 1.00 36.28 556 SER A N 1
ATOM 4513 C CA . SER A 1 556 ? 29.263 4.747 13.178 1.00 36.28 556 SER A CA 1
ATOM 4514 C C . SER A 1 556 ? 29.318 3.238 13.033 1.00 36.28 556 SER A C 1
ATOM 4516 O O . SER A 1 556 ? 30.205 2.795 12.264 1.00 36.28 556 SER A O 1
#

Secondary structure (DSSP, 8-state):
-HHHHHHHHHHHHSS----------EEE-----EEEEEEETTEEEEEEPHHHHHHHS-GGG--EEEEEEEESSTTSPPEEEEE-GGGTTTT-EEEE-SPPTT-EEEEEEEEEEE-SS-EEEEEEEEEEE---TTS---S-SEEEEEEEEE-SS-EEEEEEE--SS-EEEEEEEEESSSPPPPPEEEEESS-EEEEEEE-SPPTT-B-EEEEEEEEE---EE-TT--EE----EEEEE-S--BPPP----S----------------SHHHHHHHHHHHH--S-PPPPPHHHHHHHHHHS-TTTHHHHTTSTTHHHHHHHHHHHH-EEEEEEETTSSSPEEEEEEEETTEEEEE--TTTTTTS-GGGSEEEEEEE---S--TT-EE--HHHHHHHHHHH--S---EEEESS---GGGTTS--SEEEEE--TTS-THHHHHHHHHHTT-TT--EEEEESS--GGGGHHHHHHHHTSTT--EEE-SS--HHHHHHHHHHHHHH--TT-EEEE---TTHHHHHTSGGGT------------------S-----S---EE-

Organism: NCBI:txid289476

pLDDT: mean 74.86, std 19.98, range [24.19, 96.75]